Protein AF-A0A6G0UQY9-F1 (afdb_monomer)

Mean predicted aligned error: 19.44 Å

Structure (mmCIF, N/CA/C/O backbone):
data_AF-A0A6G0UQY9-F1
#
_entry.id   AF-A0A6G0UQY9-F1
#
loop_
_atom_site.group_PDB
_atom_site.id
_atom_site.type_symbol
_atom_site.label_atom_id
_atom_site.label_alt_id
_atom_site.label_comp_id
_atom_site.label_asym_id
_atom_site.label_entity_id
_atom_site.label_seq_id
_atom_site.pdbx_PDB_ins_code
_atom_site.Cartn_x
_atom_site.Cartn_y
_atom_site.Cartn_z
_atom_site.occupancy
_atom_site.B_iso_or_equiv
_atom_site.auth_seq_id
_atom_site.auth_comp_id
_atom_site.auth_asym_id
_atom_site.auth_atom_id
_atom_site.pdbx_PDB_model_num
ATOM 1 N N . MET A 1 1 ? 36.089 11.449 7.143 1.00 32.09 1 MET A N 1
ATOM 2 C CA . MET A 1 1 ? 35.313 10.521 7.984 1.00 32.09 1 MET A CA 1
ATOM 3 C C . MET A 1 1 ? 34.066 11.276 8.390 1.00 32.09 1 MET A C 1
ATOM 5 O O . MET A 1 1 ? 34.131 12.057 9.322 1.00 32.09 1 MET A O 1
ATOM 9 N N . VAL A 1 2 ? 33.020 11.193 7.570 1.00 28.91 2 VAL A N 1
ATOM 10 C CA . VAL A 1 2 ? 31.706 11.776 7.880 1.00 28.91 2 VAL A CA 1
ATOM 11 C C . VAL A 1 2 ? 30.909 10.677 8.587 1.00 28.91 2 VAL A C 1
ATOM 13 O O . VAL A 1 2 ? 31.081 9.504 8.262 1.00 28.91 2 VAL A O 1
ATOM 16 N N . ASP A 1 3 ? 30.172 11.062 9.620 1.00 30.72 3 ASP A N 1
ATOM 17 C CA . ASP A 1 3 ? 29.668 10.235 10.716 1.00 30.72 3 ASP A CA 1
ATOM 18 C C . ASP A 1 3 ? 28.843 8.995 10.325 1.00 30.72 3 ASP A C 1
ATOM 20 O O . ASP A 1 3 ? 27.644 9.077 10.071 1.00 30.72 3 ASP A O 1
ATOM 24 N N . ASN A 1 4 ? 29.452 7.811 10.461 1.00 34.50 4 ASN A N 1
ATOM 25 C CA . ASN A 1 4 ? 28.759 6.512 10.468 1.00 34.50 4 ASN A CA 1
ATOM 26 C C . ASN A 1 4 ? 27.763 6.351 11.643 1.00 34.50 4 ASN A C 1
ATOM 28 O O . ASN A 1 4 ? 26.959 5.420 11.639 1.00 34.50 4 ASN A O 1
ATOM 32 N N . ASN A 1 5 ? 27.816 7.219 12.663 1.00 32.75 5 ASN A N 1
ATOM 33 C CA . ASN A 1 5 ? 26.876 7.185 13.790 1.00 32.75 5 ASN A CA 1
ATOM 34 C C . ASN A 1 5 ? 25.524 7.823 13.445 1.00 32.75 5 ASN A C 1
ATOM 36 O O . ASN A 1 5 ? 24.493 7.274 13.822 1.00 32.75 5 ASN A O 1
ATOM 40 N N . MET A 1 6 ? 25.509 8.909 12.665 1.00 32.31 6 MET A N 1
ATOM 41 C CA . MET A 1 6 ? 24.267 9.599 12.300 1.00 32.31 6 MET A CA 1
ATOM 42 C C . MET A 1 6 ? 23.433 8.780 11.300 1.00 32.31 6 MET A C 1
ATOM 44 O O . MET A 1 6 ? 22.207 8.776 11.369 1.00 32.31 6 MET A O 1
ATOM 48 N N . GLU A 1 7 ? 24.080 8.024 10.403 1.00 35.22 7 GLU A N 1
ATOM 49 C CA . GLU A 1 7 ? 23.378 7.086 9.516 1.00 35.22 7 GLU A CA 1
ATOM 50 C C . GLU A 1 7 ? 22.763 5.910 10.290 1.00 35.22 7 GLU A C 1
ATOM 52 O O . GLU A 1 7 ? 21.634 5.520 9.996 1.00 35.22 7 GLU A O 1
ATOM 57 N N . ARG A 1 8 ? 23.445 5.375 11.316 1.00 32.19 8 ARG A N 1
ATOM 58 C CA . ARG A 1 8 ? 22.920 4.275 12.150 1.00 32.19 8 ARG A CA 1
ATOM 59 C C . ARG A 1 8 ? 21.768 4.706 13.055 1.00 32.19 8 ARG A C 1
ATOM 61 O O . ARG A 1 8 ? 20.802 3.958 13.176 1.00 32.19 8 ARG A O 1
ATOM 68 N N . GLU A 1 9 ? 21.841 5.894 13.650 1.00 33.47 9 GLU A N 1
ATOM 69 C CA . GLU A 1 9 ? 20.749 6.441 14.468 1.00 33.47 9 GLU A CA 1
ATOM 70 C C . GLU A 1 9 ? 19.510 6.758 13.618 1.00 33.47 9 GLU A C 1
ATOM 72 O O . GLU A 1 9 ? 18.403 6.369 13.988 1.00 33.47 9 GLU A O 1
ATOM 77 N N . ASN A 1 10 ? 19.688 7.338 12.424 1.00 37.88 10 ASN A N 1
ATOM 78 C CA . ASN A 1 10 ? 18.585 7.551 11.481 1.00 37.88 10 ASN A CA 1
ATOM 79 C C . ASN A 1 10 ? 17.996 6.232 10.950 1.00 37.88 10 ASN A C 1
ATOM 81 O O . ASN A 1 10 ? 16.783 6.131 10.781 1.00 37.88 10 ASN A O 1
ATOM 85 N N . SER A 1 11 ? 18.824 5.204 10.725 1.00 37.78 11 SER A N 1
ATOM 86 C CA . SER A 1 11 ? 18.349 3.868 10.330 1.00 37.78 11 SER A CA 1
ATOM 87 C C . SER A 1 11 ? 17.496 3.223 11.426 1.00 37.78 11 SER A C 1
ATOM 89 O O . SER A 1 11 ? 16.446 2.659 11.130 1.00 37.78 11 SER A O 1
ATOM 91 N N . MET A 1 12 ? 17.904 3.337 12.697 1.00 38.47 12 MET A N 1
ATOM 92 C CA . MET A 1 12 ? 17.117 2.817 13.820 1.00 38.47 12 MET A CA 1
ATOM 93 C C . MET A 1 12 ? 15.806 3.589 14.023 1.00 38.47 12 MET A C 1
ATOM 95 O O . MET A 1 12 ? 14.786 2.956 14.264 1.00 38.47 12 MET A O 1
ATOM 99 N N . ALA A 1 13 ? 15.791 4.916 13.854 1.00 41.97 13 ALA A N 1
ATOM 100 C CA . ALA A 1 13 ? 14.563 5.716 13.946 1.00 41.97 13 ALA A CA 1
ATOM 101 C C . ALA A 1 13 ? 13.550 5.398 12.824 1.00 41.97 13 ALA A C 1
ATOM 103 O O . ALA A 1 13 ? 12.341 5.373 13.056 1.00 41.97 13 ALA A O 1
ATOM 104 N N . ILE A 1 14 ? 14.043 5.107 11.613 1.00 45.19 14 ILE A N 1
ATOM 105 C CA . ILE A 1 14 ? 13.221 4.635 10.490 1.00 45.19 14 ILE A CA 1
ATOM 106 C C . ILE A 1 14 ? 12.612 3.266 10.812 1.00 45.19 14 ILE A C 1
ATOM 108 O O . ILE A 1 14 ? 11.419 3.065 10.590 1.00 45.19 14 ILE A O 1
ATOM 112 N N . LEU A 1 15 ? 13.409 2.345 11.366 1.00 47.03 15 LEU A N 1
ATOM 113 C CA . LEU A 1 15 ? 12.943 1.012 11.753 1.00 47.03 15 LEU A CA 1
ATOM 114 C C . LEU A 1 15 ? 11.899 1.054 12.880 1.00 47.03 15 LEU A C 1
ATOM 116 O O . LEU A 1 15 ? 10.953 0.272 12.858 1.00 47.03 15 LEU A O 1
ATOM 120 N N . ASP A 1 16 ? 12.012 2.014 13.799 1.00 49.75 16 ASP A N 1
ATOM 121 C CA . ASP A 1 16 ? 11.103 2.180 14.941 1.00 49.75 16 ASP A CA 1
ATOM 122 C C . ASP A 1 16 ? 9.712 2.741 14.559 1.00 49.75 16 ASP A C 1
ATOM 124 O O . ASP A 1 16 ? 8.780 2.744 15.370 1.00 49.75 16 ASP A O 1
ATOM 128 N N . SER A 1 17 ? 9.545 3.181 13.304 1.00 47.38 17 SER A N 1
ATOM 129 C CA . SER A 1 17 ? 8.258 3.603 12.726 1.00 47.38 17 SER A CA 1
ATOM 130 C C . SER A 1 17 ? 7.472 2.457 12.070 1.00 47.38 17 SER A C 1
ATOM 132 O O . SER A 1 17 ? 6.292 2.628 11.748 1.00 47.38 17 SER A O 1
ATOM 134 N N . TYR A 1 18 ? 8.086 1.285 11.874 1.00 54.25 18 TYR A N 1
ATOM 135 C CA . TYR A 1 18 ? 7.426 0.106 11.307 1.00 54.25 18 TYR A CA 1
ATOM 136 C C . TYR A 1 18 ? 6.954 -0.845 12.411 1.00 54.25 18 TYR A C 1
ATOM 138 O O . TYR A 1 18 ? 7.578 -0.951 13.466 1.00 54.25 18 TYR A O 1
ATOM 146 N N . LYS A 1 19 ? 5.828 -1.536 12.183 1.00 55.28 19 LYS A N 1
ATOM 147 C CA . LYS A 1 19 ? 5.363 -2.587 13.102 1.00 55.28 19 LYS A CA 1
ATOM 148 C C . LYS A 1 19 ? 6.017 -3.918 12.736 1.00 55.28 19 LYS A C 1
ATOM 150 O O . LYS A 1 19 ? 6.769 -4.436 13.549 1.00 55.28 19 LYS A O 1
ATOM 155 N N . ASN A 1 20 ? 5.776 -4.405 11.514 1.00 60.00 20 ASN A N 1
ATOM 156 C CA . ASN A 1 20 ? 6.416 -5.572 10.898 1.00 60.00 20 ASN A CA 1
ATOM 157 C C . ASN A 1 20 ? 6.444 -5.444 9.358 1.00 60.00 20 ASN A C 1
ATOM 159 O O . ASN A 1 20 ? 5.602 -4.761 8.765 1.00 60.00 20 ASN A O 1
ATOM 163 N N . PHE A 1 21 ? 7.386 -6.142 8.714 1.00 66.44 21 PHE A N 1
ATOM 164 C CA . PHE A 1 21 ? 7.403 -6.375 7.265 1.00 66.44 21 PHE A CA 1
ATOM 165 C C . PHE A 1 21 ? 6.895 -7.786 6.958 1.00 66.44 21 PHE A C 1
ATOM 167 O O . PHE A 1 21 ? 7.341 -8.751 7.576 1.00 66.44 21 PHE A O 1
ATOM 174 N N . TYR A 1 22 ? 5.981 -7.903 5.997 1.00 68.06 22 TYR A N 1
ATOM 175 C CA . TYR A 1 22 ? 5.457 -9.179 5.512 1.00 68.06 22 TYR A CA 1
ATOM 176 C C . TYR A 1 22 ? 5.960 -9.405 4.093 1.00 68.06 22 TYR A C 1
ATOM 178 O O . TYR A 1 22 ? 5.417 -8.856 3.134 1.00 68.06 22 TYR A O 1
ATOM 186 N N . GLU A 1 23 ? 7.021 -10.193 3.976 1.00 71.00 23 GLU A N 1
ATOM 187 C CA . GLU A 1 23 ? 7.645 -10.547 2.704 1.00 71.00 23 GLU A CA 1
ATOM 188 C C . GLU A 1 23 ? 7.061 -11.860 2.172 1.00 71.00 23 GLU A C 1
ATOM 190 O O . GLU A 1 23 ? 6.943 -12.841 2.908 1.00 71.00 23 GLU A O 1
ATOM 195 N N . PHE A 1 24 ? 6.668 -11.887 0.898 1.00 71.56 24 PHE A N 1
ATOM 196 C CA . PHE A 1 24 ? 6.107 -13.081 0.260 1.00 71.56 24 PHE A CA 1
ATOM 197 C C . PHE A 1 24 ? 6.360 -13.098 -1.253 1.00 71.56 24 PHE A C 1
ATOM 199 O O . PHE A 1 24 ? 6.642 -12.069 -1.861 1.00 71.56 24 PHE A O 1
ATOM 206 N N . GLY A 1 25 ? 6.211 -14.260 -1.886 1.00 80.94 25 GLY A N 1
ATOM 207 C CA . GLY A 1 25 ? 6.538 -14.459 -3.301 1.00 80.94 25 GLY A CA 1
ATOM 208 C C . GLY A 1 25 ? 7.828 -15.257 -3.466 1.00 80.94 25 GLY A C 1
ATOM 209 O O . GLY A 1 25 ? 8.067 -16.189 -2.698 1.00 80.94 25 GLY A O 1
ATOM 210 N N . ASP A 1 26 ? 8.627 -14.911 -4.470 1.00 79.81 26 ASP A N 1
ATOM 211 C CA . ASP A 1 26 ? 9.861 -15.631 -4.785 1.00 79.81 26 ASP A CA 1
ATOM 212 C C . ASP A 1 26 ? 10.962 -15.378 -3.743 1.00 79.81 26 ASP A C 1
ATOM 214 O O . ASP A 1 26 ? 11.118 -14.269 -3.228 1.00 79.81 26 ASP A O 1
ATOM 218 N N . ASP A 1 27 ? 11.769 -16.405 -3.458 1.00 74.94 27 ASP A N 1
ATOM 219 C CA . ASP A 1 27 ? 12.929 -16.278 -2.573 1.00 74.94 27 ASP A CA 1
ATOM 220 C C . ASP A 1 27 ? 14.084 -15.575 -3.297 1.00 74.94 27 ASP A C 1
ATOM 222 O O . ASP A 1 27 ? 14.728 -16.134 -4.195 1.00 74.94 27 ASP A O 1
ATOM 226 N N . ILE A 1 28 ? 14.346 -14.335 -2.882 1.00 75.62 28 ILE A N 1
ATOM 227 C CA . ILE A 1 28 ? 15.369 -13.473 -3.472 1.00 75.62 28 ILE A CA 1
ATOM 228 C C . ILE A 1 28 ? 16.763 -13.648 -2.856 1.00 75.62 28 ILE A C 1
ATOM 230 O O . ILE A 1 28 ? 17.742 -13.158 -3.425 1.00 75.62 28 ILE A O 1
ATOM 234 N N . THR A 1 29 ? 16.887 -14.346 -1.721 1.00 66.88 29 THR A N 1
ATOM 235 C CA . THR A 1 29 ? 18.144 -14.423 -0.950 1.00 66.88 29 THR A CA 1
ATOM 236 C C . THR A 1 29 ? 19.280 -15.058 -1.753 1.00 66.88 29 THR A C 1
ATOM 238 O O . THR A 1 29 ? 20.414 -14.585 -1.719 1.00 66.88 29 THR A O 1
ATOM 241 N N . GLN A 1 30 ? 18.957 -16.050 -2.582 1.00 64.75 30 GLN A N 1
ATOM 242 C CA . GLN A 1 30 ? 19.897 -16.770 -3.445 1.00 64.75 30 GLN A CA 1
ATOM 243 C C . GLN A 1 30 ? 20.478 -15.947 -4.611 1.00 64.75 30 GLN A C 1
ATOM 245 O O . GLN A 1 30 ? 21.496 -16.335 -5.182 1.00 64.75 30 GLN A O 1
ATOM 250 N N . TYR A 1 31 ? 19.861 -14.820 -4.985 1.00 64.88 31 TYR A N 1
ATOM 251 C CA . TYR A 1 31 ? 20.287 -14.016 -6.143 1.00 64.88 31 TYR A CA 1
ATOM 252 C C . TYR A 1 31 ? 21.141 -12.801 -5.756 1.00 64.88 31 TYR A C 1
ATOM 254 O O . TYR A 1 31 ? 21.688 -12.126 -6.629 1.00 64.88 31 TYR A O 1
ATOM 262 N N . CYS A 1 32 ? 21.271 -12.529 -4.455 1.00 56.50 32 CYS A N 1
ATOM 263 C CA . CYS A 1 32 ? 21.868 -11.302 -3.934 1.00 56.50 32 CYS A CA 1
ATOM 264 C C . CYS A 1 32 ? 23.402 -11.266 -3.996 1.00 56.50 32 CYS A C 1
ATOM 266 O O . CYS A 1 32 ? 23.985 -10.180 -4.060 1.00 56.50 32 CYS A O 1
ATOM 268 N N . ASP A 1 33 ? 24.053 -12.430 -4.049 1.00 57.09 33 ASP A N 1
ATOM 269 C CA . ASP A 1 33 ? 25.508 -12.522 -3.895 1.00 57.09 33 ASP A CA 1
ATOM 270 C C . ASP A 1 33 ? 26.296 -12.533 -5.216 1.00 57.09 33 ASP A C 1
ATOM 272 O O . ASP A 1 33 ? 27.464 -12.136 -5.227 1.00 57.09 33 ASP A O 1
ATOM 276 N N . SER A 1 34 ? 25.699 -12.943 -6.344 1.00 66.69 34 SER A N 1
ATOM 277 C CA . SER A 1 34 ? 26.450 -13.147 -7.601 1.00 66.69 34 SER A CA 1
ATOM 278 C C . SER A 1 34 ? 25.883 -12.445 -8.835 1.00 66.69 34 SER A C 1
ATOM 280 O O . SER A 1 34 ? 26.655 -11.978 -9.684 1.00 66.69 34 SER A O 1
ATOM 282 N N . ASP A 1 35 ? 24.560 -12.350 -8.952 1.00 81.94 35 ASP A N 1
ATOM 283 C CA . ASP A 1 35 ? 23.897 -11.970 -10.198 1.00 81.94 35 ASP A CA 1
ATOM 284 C C . ASP A 1 35 ? 23.530 -10.476 -10.236 1.00 81.94 35 ASP A C 1
ATOM 286 O O . ASP A 1 35 ? 23.464 -9.790 -9.216 1.00 81.94 35 ASP A O 1
ATOM 290 N N . ARG A 1 36 ? 23.363 -9.930 -11.449 1.00 85.94 36 ARG A N 1
ATOM 291 C CA . ARG A 1 36 ? 22.928 -8.540 -11.645 1.00 85.94 36 ARG A CA 1
ATOM 292 C C . ARG A 1 36 ? 21.428 -8.477 -11.873 1.00 85.94 36 ARG A C 1
ATOM 294 O O . ARG A 1 36 ? 20.905 -9.230 -12.698 1.00 85.94 36 ARG A O 1
ATOM 301 N N . VAL A 1 37 ? 20.770 -7.540 -11.198 1.00 87.19 37 VAL A N 1
ATOM 302 C CA . VAL A 1 37 ? 19.309 -7.469 -11.119 1.00 87.19 37 VAL A CA 1
ATOM 303 C C . VAL A 1 37 ? 18.814 -6.056 -11.437 1.00 87.19 37 VAL A C 1
ATOM 305 O O . VAL A 1 37 ? 19.318 -5.064 -10.904 1.00 87.19 37 VAL A O 1
ATOM 308 N N . LEU A 1 38 ? 17.811 -5.960 -12.308 1.00 91.25 38 LEU A N 1
ATOM 309 C CA . LEU A 1 38 ? 16.984 -4.761 -12.453 1.00 91.25 38 LEU A CA 1
ATOM 310 C C . LEU A 1 38 ? 15.791 -4.884 -11.508 1.00 91.25 38 LEU A C 1
ATOM 312 O O . LEU A 1 38 ? 15.007 -5.812 -11.649 1.00 91.25 38 LEU A O 1
ATOM 316 N N . VAL A 1 39 ? 15.625 -3.946 -10.583 1.00 90.88 39 VAL A N 1
ATOM 317 C CA . VAL A 1 39 ? 14.495 -3.913 -9.653 1.00 90.88 39 VAL A CA 1
ATOM 318 C C . VAL A 1 39 ? 13.449 -2.915 -10.141 1.00 90.88 39 VAL A C 1
ATOM 320 O O . VAL A 1 39 ? 13.739 -1.725 -10.288 1.00 90.88 39 VAL A O 1
ATOM 323 N N . MET A 1 40 ? 12.232 -3.392 -10.385 1.00 93.12 40 MET A N 1
ATOM 324 C CA . MET A 1 40 ? 11.066 -2.592 -10.757 1.00 93.12 40 MET A CA 1
ATOM 325 C C . MET A 1 40 ? 10.093 -2.504 -9.586 1.00 93.12 40 MET A C 1
ATOM 327 O O . MET A 1 40 ? 9.713 -3.523 -9.024 1.00 93.12 40 MET A O 1
ATOM 331 N N . ILE A 1 41 ? 9.674 -1.289 -9.229 1.00 91.25 41 ILE A N 1
ATOM 332 C CA . ILE A 1 41 ? 8.865 -1.055 -8.024 1.00 91.25 41 ILE A CA 1
ATOM 333 C C . ILE A 1 41 ? 7.677 -0.150 -8.351 1.00 91.25 41 ILE A C 1
ATOM 335 O O . ILE A 1 41 ? 7.819 0.841 -9.079 1.00 91.25 41 ILE A O 1
ATOM 339 N N . ASN A 1 42 ? 6.498 -0.470 -7.812 1.00 91.81 42 ASN A N 1
ATOM 340 C CA . ASN A 1 42 ? 5.382 0.479 -7.795 1.00 91.81 42 ASN A CA 1
ATOM 341 C C . ASN A 1 42 ? 5.717 1.685 -6.906 1.00 91.81 42 ASN A C 1
ATOM 343 O O . ASN A 1 42 ? 6.512 1.580 -5.976 1.00 91.81 42 ASN A O 1
ATOM 347 N N . HIS A 1 43 ? 5.137 2.845 -7.211 1.00 85.62 43 HIS A N 1
ATOM 348 C CA . HIS A 1 43 ? 5.472 4.084 -6.511 1.00 85.62 43 HIS A CA 1
ATOM 349 C C . HIS A 1 43 ? 4.249 4.732 -5.861 1.00 85.62 43 HIS A C 1
ATOM 351 O O . HIS A 1 43 ? 3.633 5.649 -6.413 1.00 85.62 43 HIS A O 1
ATOM 357 N N . GLN A 1 44 ? 3.906 4.270 -4.663 1.00 78.00 44 GLN A N 1
ATOM 358 C CA . GLN A 1 44 ? 2.766 4.764 -3.900 1.00 78.00 44 GLN A CA 1
ATOM 359 C C . GLN A 1 44 ? 3.104 6.031 -3.105 1.00 78.00 44 GLN A C 1
ATOM 361 O O . GLN A 1 44 ? 2.253 6.920 -3.003 1.00 78.00 44 GLN A O 1
ATOM 366 N N . SER A 1 45 ? 4.332 6.179 -2.590 1.00 81.25 45 SER A N 1
ATOM 367 C CA . SER A 1 45 ? 4.713 7.341 -1.779 1.00 81.25 45 SER A CA 1
ATOM 368 C C . SER A 1 45 ? 6.218 7.628 -1.689 1.00 81.25 45 SER A C 1
ATOM 370 O O . SER A 1 45 ? 7.084 6.897 -2.148 1.00 81.25 45 SER A O 1
ATOM 372 N N . THR A 1 46 ? 6.537 8.758 -1.059 1.00 77.38 46 THR A N 1
ATOM 373 C CA . THR A 1 46 ? 7.894 9.177 -0.690 1.00 77.38 46 THR A CA 1
ATOM 374 C C . THR A 1 46 ? 8.586 8.225 0.287 1.00 77.38 46 THR A C 1
ATOM 376 O O . THR A 1 46 ? 9.814 8.237 0.335 1.00 77.38 46 THR A O 1
ATOM 379 N N . ALA A 1 47 ? 7.842 7.405 1.040 1.00 76.88 47 ALA A N 1
ATOM 380 C CA . ALA A 1 47 ? 8.430 6.410 1.934 1.00 76.88 47 ALA A CA 1
ATOM 381 C C . ALA A 1 47 ? 8.872 5.122 1.222 1.00 76.88 47 ALA A C 1
ATOM 383 O O . ALA A 1 47 ? 9.664 4.390 1.797 1.00 76.88 47 ALA A O 1
ATOM 384 N N . ASP A 1 48 ? 8.456 4.859 -0.023 1.00 80.94 48 ASP A N 1
ATOM 385 C CA . ASP A 1 48 ? 8.771 3.595 -0.711 1.00 80.94 48 ASP A CA 1
ATOM 386 C C . ASP A 1 48 ? 10.282 3.343 -0.806 1.00 80.94 48 ASP A C 1
ATOM 388 O O . ASP A 1 48 ? 10.744 2.216 -0.688 1.00 80.94 48 ASP A O 1
ATOM 392 N N . VAL A 1 49 ? 11.070 4.406 -0.988 1.00 79.00 49 VAL A N 1
ATOM 393 C CA . VAL A 1 49 ? 12.533 4.333 -1.102 1.00 79.00 49 VAL A CA 1
ATOM 394 C C . VAL A 1 49 ? 13.181 3.940 0.228 1.00 79.00 49 VAL A C 1
ATOM 396 O O . VAL A 1 49 ? 13.902 2.945 0.244 1.00 79.00 49 VAL A O 1
ATOM 399 N N . PRO A 1 50 ? 12.954 4.651 1.352 1.00 72.19 50 PRO A N 1
ATOM 400 C CA . PRO A 1 50 ? 13.477 4.207 2.642 1.00 72.19 50 PRO A CA 1
ATOM 401 C C . PRO A 1 50 ? 12.867 2.878 3.113 1.00 72.19 50 PRO A C 1
ATOM 403 O O . PRO A 1 50 ? 13.569 2.103 3.752 1.00 72.19 50 PRO A O 1
ATOM 406 N N . THR A 1 51 ? 11.609 2.575 2.775 1.00 74.44 51 THR A N 1
ATOM 407 C CA . THR A 1 51 ? 10.984 1.265 3.024 1.00 74.44 51 THR A CA 1
ATOM 408 C C . THR A 1 51 ? 11.742 0.155 2.297 1.00 74.44 51 THR A C 1
ATOM 410 O O . THR A 1 51 ? 12.163 -0.807 2.928 1.00 74.44 51 THR A O 1
ATOM 413 N N . LEU A 1 52 ? 12.002 0.317 1.000 1.00 75.69 52 LEU A N 1
ATOM 414 C CA . LEU A 1 52 ? 12.783 -0.633 0.214 1.00 75.69 52 LEU A CA 1
ATOM 415 C C . LEU A 1 52 ? 14.198 -0.810 0.773 1.00 75.69 52 LEU A C 1
ATOM 417 O O . LEU A 1 52 ? 14.670 -1.935 0.896 1.00 75.69 52 LEU A O 1
ATOM 421 N N . LEU A 1 53 ? 14.876 0.293 1.103 1.00 73.38 53 LEU A N 1
ATOM 422 C CA . LEU A 1 53 ? 16.232 0.243 1.648 1.00 73.38 53 LEU A CA 1
ATOM 423 C C . LEU A 1 53 ? 16.286 -0.500 2.984 1.00 73.38 53 LEU A C 1
ATOM 425 O O . LEU A 1 53 ? 17.259 -1.208 3.208 1.00 73.38 53 LEU A O 1
ATOM 429 N N . ALA A 1 54 ? 15.263 -0.364 3.833 1.00 68.12 54 ALA A N 1
ATOM 430 C CA . ALA A 1 54 ? 15.170 -1.078 5.104 1.00 68.12 54 ALA A CA 1
ATOM 431 C C . ALA A 1 54 ? 14.949 -2.586 4.903 1.00 68.12 54 ALA A C 1
ATOM 433 O O . ALA A 1 54 ? 15.636 -3.393 5.523 1.00 68.12 54 ALA A O 1
ATOM 434 N N . VAL A 1 55 ? 14.036 -2.969 4.006 1.00 67.31 55 VAL A N 1
ATOM 435 C CA . VAL A 1 55 ? 13.719 -4.383 3.739 1.00 67.31 55 VAL A CA 1
ATOM 436 C C . VAL A 1 55 ? 14.895 -5.094 3.070 1.00 67.31 55 VAL A C 1
ATOM 438 O O . VAL A 1 55 ? 15.292 -6.187 3.460 1.00 67.31 55 VAL A O 1
ATOM 441 N N . LEU A 1 56 ? 15.523 -4.433 2.102 1.00 66.44 56 LEU A N 1
ATOM 442 C CA . LEU A 1 56 ? 16.635 -4.999 1.352 1.00 66.44 56 LEU A CA 1
ATOM 443 C C . LEU A 1 56 ? 18.005 -4.765 2.021 1.00 66.44 56 LEU A C 1
ATOM 445 O O . LEU A 1 56 ? 19.038 -5.086 1.435 1.00 66.44 56 LEU A O 1
ATOM 449 N N . GLN A 1 57 ? 18.061 -4.212 3.240 1.00 62.38 57 GLN A N 1
ATOM 450 C CA . GLN A 1 57 ? 19.322 -3.878 3.919 1.00 62.38 57 GLN A CA 1
ATOM 451 C C . GLN A 1 57 ? 20.186 -5.117 4.203 1.00 62.38 57 GLN A C 1
ATOM 453 O O . GLN A 1 57 ? 21.413 -5.044 4.135 1.00 62.38 57 GLN A O 1
ATOM 458 N N . ASN A 1 58 ? 19.546 -6.259 4.476 1.00 50.94 58 ASN A N 1
ATOM 459 C CA . ASN A 1 58 ? 20.227 -7.530 4.730 1.00 50.94 58 ASN A CA 1
ATOM 460 C C . ASN A 1 58 ? 20.652 -8.256 3.443 1.00 50.94 58 ASN A C 1
ATOM 462 O O . ASN A 1 58 ? 21.548 -9.094 3.486 1.00 50.94 58 ASN A O 1
ATOM 466 N N . THR A 1 59 ? 20.044 -7.925 2.303 1.00 52.09 59 THR A N 1
ATOM 467 C CA . THR A 1 59 ? 20.296 -8.546 0.993 1.00 52.09 59 THR A CA 1
ATOM 468 C C . THR A 1 59 ? 21.213 -7.700 0.099 1.00 52.09 59 THR A C 1
ATOM 470 O O . THR A 1 59 ? 21.987 -8.241 -0.684 1.00 52.09 59 THR A O 1
ATOM 473 N N . MET A 1 60 ? 21.229 -6.370 0.239 1.00 52.78 60 MET A N 1
ATOM 474 C CA . MET A 1 60 ? 22.010 -5.444 -0.604 1.00 52.78 60 MET A CA 1
ATOM 475 C C . MET A 1 60 ? 23.397 -5.111 -0.029 1.00 52.78 60 MET A C 1
ATOM 477 O O . MET A 1 60 ? 23.825 -3.954 -0.017 1.00 52.78 60 MET A O 1
ATOM 481 N N . VAL A 1 61 ? 24.140 -6.130 0.410 1.00 46.09 61 VAL A N 1
ATOM 482 C CA . VAL A 1 61 ? 25.476 -5.976 1.025 1.00 46.09 61 VAL A CA 1
ATOM 483 C C . VAL A 1 61 ? 26.515 -5.409 0.034 1.00 46.09 61 VAL A C 1
ATOM 485 O O . VAL A 1 61 ? 27.472 -4.750 0.440 1.00 46.09 61 VAL A O 1
ATOM 488 N N . ASN A 1 62 ? 26.287 -5.552 -1.278 1.00 47.94 62 ASN A N 1
ATOM 489 C CA . ASN A 1 62 ? 27.198 -5.115 -2.342 1.00 47.94 62 ASN A CA 1
ATOM 490 C C . ASN A 1 62 ? 26.623 -3.965 -3.197 1.00 47.94 62 ASN A C 1
ATOM 492 O O . ASN A 1 62 ? 26.398 -4.110 -4.394 1.00 47.94 62 ASN A O 1
ATOM 496 N N . GLY A 1 63 ? 26.402 -2.804 -2.571 1.00 50.06 63 GLY A N 1
ATOM 497 C CA . GLY A 1 63 ? 26.306 -1.476 -3.201 1.00 50.06 63 GLY A CA 1
ATOM 498 C C . GLY A 1 63 ? 25.351 -1.294 -4.398 1.00 50.06 63 GLY A C 1
ATOM 499 O O . GLY A 1 63 ? 25.715 -1.570 -5.540 1.00 50.06 63 GLY A O 1
ATOM 500 N N . CYS A 1 64 ? 24.215 -0.629 -4.177 1.00 49.81 64 CYS A N 1
ATOM 501 C CA . CYS A 1 64 ? 23.208 -0.333 -5.209 1.00 49.81 64 CYS A CA 1
ATOM 502 C C . CYS A 1 64 ? 23.417 0.986 -5.970 1.00 49.81 64 CYS A C 1
ATOM 504 O O . CYS A 1 64 ? 24.038 1.918 -5.457 1.00 49.81 64 CYS A O 1
ATOM 506 N N . ASP A 1 65 ? 22.859 1.063 -7.183 1.00 49.53 65 ASP A N 1
ATOM 507 C CA . ASP A 1 65 ? 22.668 2.310 -7.933 1.00 49.53 65 ASP A CA 1
ATOM 508 C C . ASP A 1 65 ? 21.160 2.630 -7.984 1.00 49.53 65 ASP A C 1
ATOM 510 O O . ASP A 1 65 ? 20.368 1.892 -8.580 1.00 49.53 65 ASP A O 1
ATOM 514 N N . VAL A 1 66 ? 20.742 3.695 -7.292 1.00 49.47 66 VAL A N 1
ATOM 515 C CA . VAL A 1 66 ? 19.337 4.133 -7.221 1.00 49.47 66 VAL A CA 1
ATOM 516 C C . VAL A 1 66 ? 19.154 5.292 -8.188 1.00 49.47 66 VAL A C 1
ATOM 518 O O . VAL A 1 66 ? 19.661 6.383 -7.928 1.00 49.47 66 VAL A O 1
ATOM 521 N N . GLN A 1 67 ? 18.403 5.087 -9.273 1.00 50.41 67 GLN A N 1
ATOM 522 C CA . GLN A 1 67 ? 18.207 6.132 -10.276 1.00 50.41 67 GLN A CA 1
ATOM 523 C C . GLN A 1 67 ? 16.748 6.582 -10.349 1.00 50.41 67 GLN A C 1
ATOM 525 O O . GLN A 1 67 ? 15.864 5.879 -10.838 1.00 50.41 67 GLN A O 1
ATOM 530 N N . MET A 1 68 ? 16.502 7.817 -9.912 1.00 40.69 68 MET A N 1
ATOM 531 C CA . MET A 1 68 ? 15.215 8.483 -10.093 1.00 40.69 68 MET A CA 1
ATOM 532 C C . MET A 1 68 ? 15.223 9.309 -11.378 1.00 40.69 68 MET A C 1
ATOM 534 O O . MET A 1 68 ? 15.962 10.285 -11.497 1.00 40.69 68 MET A O 1
ATOM 538 N N . VAL A 1 69 ? 14.371 8.952 -12.338 1.00 46.50 69 VAL A N 1
ATOM 539 C CA . VAL A 1 69 ? 14.139 9.781 -13.530 1.00 46.50 69 VAL A CA 1
ATOM 540 C C . VAL A 1 69 ? 13.185 10.917 -13.144 1.00 46.50 69 VAL A C 1
ATOM 542 O O . VAL A 1 69 ? 11.981 10.706 -12.982 1.00 46.50 69 VAL A O 1
ATOM 545 N N . THR A 1 70 ? 13.728 12.118 -12.934 1.00 34.78 70 THR A N 1
ATOM 546 C CA . THR A 1 70 ? 12.970 13.323 -12.562 1.00 34.78 70 THR A CA 1
ATOM 547 C C . THR A 1 70 ? 12.124 13.831 -13.735 1.00 34.78 70 THR A C 1
ATOM 549 O O . THR A 1 70 ? 12.540 13.772 -14.881 1.00 34.78 70 THR A O 1
ATOM 552 N N . GLN A 1 71 ? 10.895 14.300 -13.481 1.00 37.25 71 GLN A N 1
ATOM 553 C CA . GLN A 1 71 ? 9.970 14.702 -14.551 1.00 37.25 71 GLN A CA 1
ATOM 554 C C . GLN A 1 71 ? 10.257 16.107 -15.117 1.00 37.25 71 GLN A C 1
ATOM 556 O O . GLN A 1 71 ? 10.114 17.095 -14.400 1.00 37.25 71 GLN A O 1
ATOM 561 N N . GLY A 1 72 ? 10.462 16.201 -16.439 1.00 37.75 72 GLY A N 1
ATOM 562 C CA . G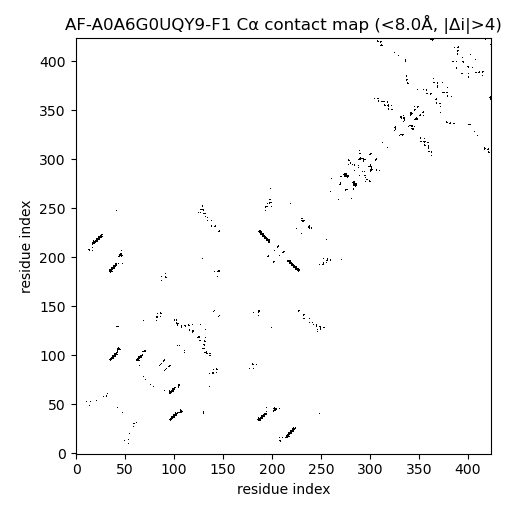LY A 1 72 ? 10.309 17.429 -17.235 1.00 37.75 72 GLY A CA 1
ATOM 563 C C . GLY A 1 72 ? 9.850 17.146 -18.678 1.00 37.75 72 GLY A C 1
ATOM 564 O O . GLY A 1 72 ? 10.507 16.427 -19.425 1.00 37.75 72 GLY A O 1
ATOM 565 N N . LYS A 1 73 ? 8.709 17.709 -19.123 1.00 44.53 73 LYS A N 1
ATOM 566 C CA . LYS A 1 73 ? 8.153 17.475 -20.484 1.00 44.53 73 LYS A CA 1
ATOM 567 C C . LYS A 1 73 ? 9.084 17.919 -21.629 1.00 44.53 73 LYS A C 1
ATOM 569 O O . LYS A 1 73 ? 8.929 17.411 -22.734 1.00 44.53 73 LYS A O 1
ATOM 574 N N . ALA A 1 74 ? 10.028 18.826 -21.375 1.00 45.69 74 ALA A N 1
ATOM 575 C CA . ALA A 1 74 ? 10.957 19.356 -22.377 1.00 45.69 74 ALA A CA 1
ATOM 576 C C . ALA A 1 74 ? 12.303 18.599 -22.461 1.00 45.69 74 ALA A C 1
ATOM 578 O O . ALA A 1 74 ? 13.045 18.795 -23.416 1.00 45.69 74 ALA A O 1
ATOM 579 N N . THR A 1 75 ? 12.621 17.725 -21.496 1.00 53.12 75 THR A N 1
ATOM 580 C CA . THR A 1 75 ? 13.949 17.089 -21.340 1.00 53.12 75 THR A CA 1
ATOM 581 C C . THR A 1 75 ? 13.933 15.565 -21.424 1.00 53.12 75 THR A C 1
ATOM 583 O O . THR A 1 75 ? 14.973 14.934 -21.274 1.00 53.12 75 THR A O 1
ATOM 586 N N . ARG A 1 76 ? 12.785 14.951 -21.724 1.00 58.78 76 ARG A N 1
ATOM 587 C CA . ARG A 1 76 ? 12.590 13.495 -21.627 1.00 58.78 76 ARG A CA 1
ATOM 588 C C . ARG A 1 76 ? 13.554 12.650 -22.473 1.00 58.78 76 ARG A C 1
ATOM 590 O O . ARG A 1 76 ? 13.974 11.592 -22.021 1.00 58.78 76 ARG A O 1
ATOM 597 N N . HIS A 1 77 ? 13.912 13.097 -23.679 1.00 64.69 77 HIS A N 1
ATOM 598 C CA . HIS A 1 77 ? 14.920 12.406 -24.500 1.00 64.69 77 HIS A CA 1
ATOM 599 C C . HIS A 1 77 ? 16.325 12.550 -23.901 1.00 64.69 77 HIS A C 1
ATOM 601 O O . HIS A 1 77 ? 17.035 11.558 -23.768 1.00 64.69 77 HIS A O 1
ATOM 607 N N . LEU A 1 78 ? 16.671 13.749 -23.418 1.00 72.06 78 LEU A N 1
ATOM 608 C CA . LEU A 1 78 ? 17.949 13.997 -22.748 1.00 72.06 78 LEU A CA 1
ATOM 609 C C . LEU A 1 78 ? 18.085 13.212 -21.434 1.00 72.06 78 LEU A C 1
ATOM 611 O O . LEU A 1 78 ? 19.190 12.840 -21.061 1.00 72.06 78 LEU A O 1
ATOM 615 N N . GLU A 1 79 ? 16.990 12.962 -20.717 1.00 75.19 79 GLU A N 1
ATOM 616 C CA . GLU A 1 79 ? 16.991 12.149 -19.493 1.00 75.19 79 GLU A CA 1
ATOM 617 C C . GLU A 1 79 ? 17.310 10.679 -19.780 1.00 75.19 79 GLU A C 1
ATOM 619 O O . GLU A 1 79 ? 18.063 10.063 -19.028 1.00 75.19 79 GLU A O 1
ATOM 624 N N . ILE A 1 80 ? 16.793 10.130 -20.884 1.00 79.69 80 ILE A N 1
ATOM 625 C CA . ILE A 1 80 ? 17.124 8.769 -21.324 1.00 79.69 80 ILE A CA 1
ATOM 626 C C . ILE A 1 80 ? 18.588 8.696 -21.767 1.00 79.69 80 ILE A C 1
ATOM 628 O O . ILE A 1 80 ? 19.290 7.762 -21.387 1.00 79.69 80 ILE A O 1
ATOM 632 N N . ASP A 1 81 ? 19.079 9.693 -22.504 1.00 78.81 81 ASP A N 1
ATOM 633 C CA . ASP A 1 81 ? 20.484 9.731 -22.920 1.00 78.81 81 ASP A CA 1
ATOM 634 C C . ASP A 1 81 ? 21.430 9.842 -21.713 1.00 78.81 81 ASP A C 1
ATOM 636 O O . ASP A 1 81 ? 22.413 9.103 -21.623 1.00 78.81 81 ASP A O 1
ATOM 640 N N . ARG A 1 82 ? 21.088 10.682 -20.724 1.00 82.19 82 ARG A N 1
ATOM 641 C CA . ARG A 1 82 ? 21.813 10.779 -19.444 1.00 82.19 82 ARG A CA 1
ATOM 642 C C . ARG A 1 82 ? 21.787 9.472 -18.661 1.00 82.19 82 ARG A C 1
ATOM 644 O O . ARG A 1 82 ? 22.795 9.108 -18.066 1.00 8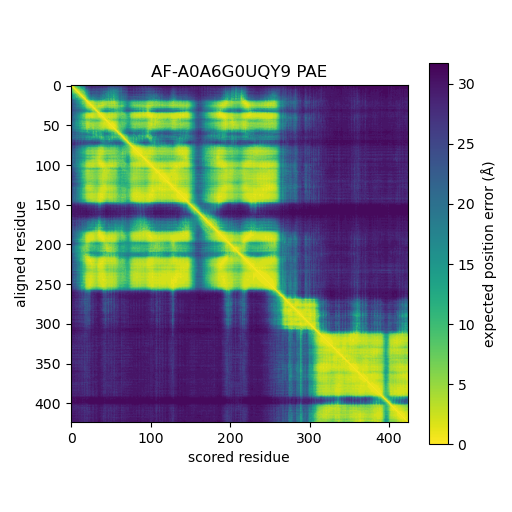2.19 82 ARG A O 1
ATOM 651 N N . LEU A 1 83 ? 20.659 8.759 -18.657 1.00 82.88 83 LEU A N 1
ATOM 652 C CA . LEU A 1 83 ? 20.553 7.440 -18.033 1.00 82.88 83 LEU A CA 1
ATOM 653 C C . LEU A 1 83 ? 21.510 6.447 -18.702 1.00 82.88 83 LEU A C 1
ATOM 655 O O . LEU A 1 83 ? 22.275 5.781 -18.009 1.00 82.88 83 LEU A O 1
ATOM 659 N N . LYS A 1 84 ? 21.519 6.382 -20.039 1.00 83.38 84 LYS A N 1
ATOM 660 C CA . LYS A 1 84 ? 22.439 5.513 -20.788 1.00 83.38 84 LYS A CA 1
ATOM 661 C C . LYS A 1 84 ? 23.900 5.856 -20.492 1.00 83.38 84 LYS A C 1
ATOM 663 O O . LYS A 1 84 ? 24.714 4.957 -20.299 1.00 83.38 84 LYS A O 1
ATOM 668 N N . GLU A 1 85 ? 24.240 7.140 -20.427 1.00 81.06 85 GLU A N 1
ATOM 669 C CA . GLU A 1 85 ? 25.586 7.593 -20.068 1.00 81.06 85 GLU A CA 1
ATOM 670 C C . GLU A 1 85 ? 25.971 7.209 -18.629 1.00 81.06 85 GLU A C 1
ATOM 672 O O . GLU A 1 85 ? 27.062 6.681 -18.404 1.00 81.06 85 GLU A O 1
ATOM 677 N N . HIS A 1 86 ? 25.068 7.400 -17.665 1.00 80.94 86 HIS A N 1
ATOM 678 C CA . HIS A 1 86 ? 25.281 7.015 -16.267 1.00 80.94 86 HIS A CA 1
ATOM 679 C C . HIS A 1 86 ? 25.512 5.508 -16.121 1.00 80.94 86 HIS A C 1
ATOM 681 O O . HIS A 1 86 ? 26.462 5.097 -15.462 1.00 80.94 86 HIS A O 1
ATOM 687 N N . LEU A 1 87 ? 24.728 4.673 -16.808 1.00 83.12 87 LEU A N 1
ATOM 688 C CA . LEU A 1 87 ? 24.935 3.220 -16.817 1.00 83.12 87 LEU A CA 1
ATOM 689 C C . LEU A 1 87 ? 26.318 2.841 -17.377 1.00 83.12 87 LEU A C 1
ATOM 691 O O . LEU A 1 87 ? 26.993 1.965 -16.835 1.00 83.12 87 LEU A O 1
ATOM 695 N N . ARG A 1 88 ? 26.795 3.533 -18.422 1.00 79.81 88 ARG A N 1
ATOM 696 C CA . ARG A 1 88 ? 28.150 3.307 -18.955 1.00 79.81 88 ARG A CA 1
ATOM 697 C C . ARG A 1 88 ? 29.244 3.679 -17.957 1.00 79.81 88 ARG A C 1
ATOM 699 O O . ARG A 1 88 ? 30.204 2.929 -17.827 1.00 79.81 88 ARG A O 1
ATOM 706 N N . ASN A 1 89 ? 29.101 4.816 -17.282 1.00 75.94 89 ASN A N 1
ATOM 707 C CA . ASN A 1 89 ? 30.165 5.403 -16.464 1.00 75.94 89 ASN A CA 1
ATOM 708 C C . ASN A 1 89 ? 30.144 4.937 -15.002 1.00 75.94 89 ASN A C 1
ATOM 710 O O . ASN A 1 89 ? 31.153 5.005 -14.319 1.00 75.94 89 ASN A O 1
ATOM 714 N N . VAL A 1 90 ? 28.997 4.507 -14.479 1.00 75.94 90 VAL A N 1
ATOM 715 C CA . VAL A 1 90 ? 28.834 4.204 -13.050 1.00 75.94 90 VAL A CA 1
ATOM 716 C C . VAL A 1 90 ? 28.539 2.732 -12.847 1.00 75.94 90 VAL A C 1
ATOM 718 O O . VAL A 1 90 ? 29.267 2.071 -12.106 1.00 75.94 90 VAL A O 1
ATOM 721 N N . PHE A 1 91 ? 27.524 2.198 -13.527 1.00 77.75 91 PHE A N 1
ATOM 722 C CA . PHE A 1 91 ? 27.111 0.810 -13.334 1.00 77.75 91 PHE A CA 1
ATOM 723 C C . PHE A 1 91 ? 28.206 -0.175 -13.762 1.00 77.75 91 PHE A C 1
ATOM 725 O O . PHE A 1 91 ? 28.601 -1.055 -12.991 1.00 77.75 91 PHE A O 1
ATOM 732 N N . TRP A 1 92 ? 28.750 0.014 -14.968 1.00 78.00 92 TRP A N 1
ATOM 733 C CA . TRP A 1 92 ? 29.834 -0.823 -15.474 1.00 78.00 92 TRP A CA 1
ATOM 734 C C . TRP A 1 92 ? 31.169 -0.555 -14.791 1.00 78.00 92 TRP A C 1
ATOM 736 O O . TRP A 1 92 ? 31.836 -1.510 -14.414 1.00 78.00 92 TRP A O 1
ATOM 746 N N . GLU A 1 93 ? 31.571 0.702 -14.595 1.00 71.88 93 GLU A N 1
ATOM 747 C CA . GLU A 1 93 ? 32.890 0.998 -14.014 1.00 71.88 93 GLU A CA 1
ATOM 748 C C . GLU A 1 93 ? 32.975 0.551 -12.545 1.00 71.88 93 GLU A C 1
ATOM 750 O O . GLU A 1 93 ? 33.948 -0.099 -12.151 1.00 71.88 93 GLU A O 1
ATOM 755 N N . ARG A 1 94 ? 31.928 0.809 -11.746 1.00 71.25 94 ARG A N 1
ATOM 756 C CA . ARG A 1 94 ? 31.908 0.529 -10.296 1.00 71.25 94 ARG A CA 1
ATOM 757 C C . ARG A 1 94 ? 31.393 -0.858 -9.912 1.00 71.25 94 ARG A C 1
ATOM 759 O O . ARG A 1 94 ? 31.174 -1.109 -8.735 1.00 71.25 94 ARG A O 1
ATOM 766 N N . ASP A 1 95 ? 31.195 -1.742 -10.884 1.00 75.31 95 ASP A N 1
ATOM 767 C CA . ASP A 1 95 ? 30.670 -3.100 -10.675 1.00 75.31 95 ASP A CA 1
ATOM 768 C C . ASP A 1 95 ? 29.335 -3.187 -9.940 1.00 75.31 95 ASP A C 1
ATOM 770 O O . ASP A 1 95 ? 29.098 -4.111 -9.163 1.00 75.31 95 ASP A O 1
ATOM 774 N N . ARG A 1 96 ? 28.446 -2.223 -10.184 1.00 78.81 96 ARG A N 1
ATOM 775 C CA . ARG A 1 96 ? 27.143 -2.215 -9.523 1.00 78.81 96 ARG A CA 1
ATOM 776 C C . ARG A 1 96 ? 26.345 -3.441 -9.944 1.00 78.81 96 ARG A C 1
ATOM 778 O O . ARG A 1 96 ? 26.325 -3.824 -11.115 1.00 78.81 96 ARG A O 1
ATOM 785 N N . ARG A 1 97 ? 25.699 -4.057 -8.958 1.00 78.94 97 ARG A N 1
ATOM 786 C CA . ARG A 1 97 ? 24.934 -5.291 -9.143 1.00 78.94 97 ARG A CA 1
ATOM 787 C C . ARG A 1 97 ? 23.445 -5.021 -9.359 1.00 78.94 97 ARG A C 1
ATOM 789 O O . ARG A 1 97 ? 22.805 -5.753 -10.102 1.00 78.94 97 ARG A O 1
ATOM 796 N N . TRP A 1 98 ? 22.932 -3.927 -8.802 1.00 82.94 98 TRP A N 1
ATOM 797 C CA . TRP A 1 98 ? 21.503 -3.623 -8.773 1.00 82.94 98 TRP A CA 1
ATOM 798 C C . TRP A 1 98 ? 21.217 -2.266 -9.411 1.00 82.94 98 TRP A C 1
ATOM 800 O O . TRP A 1 98 ? 21.909 -1.286 -9.116 1.00 82.94 98 TRP A O 1
ATOM 810 N N . VAL A 1 99 ? 20.182 -2.217 -10.252 1.00 85.88 99 VAL A N 1
ATOM 811 C CA . VAL A 1 99 ? 19.576 -0.974 -10.754 1.00 85.88 99 VAL A CA 1
ATOM 812 C C . VAL A 1 99 ? 18.158 -0.894 -10.212 1.00 85.88 99 VAL A C 1
ATOM 814 O O . VAL A 1 99 ? 17.350 -1.760 -10.528 1.00 85.88 99 VAL A O 1
ATOM 817 N N . ILE A 1 100 ? 17.839 0.130 -9.422 1.00 86.50 100 ILE A N 1
ATOM 818 C CA . ILE A 1 100 ? 16.485 0.322 -8.878 1.00 86.50 100 ILE A CA 1
ATOM 819 C C . ILE A 1 100 ? 15.738 1.373 -9.697 1.00 86.50 100 ILE A C 1
ATOM 821 O O . ILE A 1 100 ? 16.242 2.481 -9.902 1.00 86.50 100 ILE A O 1
ATOM 825 N N . LEU A 1 101 ? 14.523 1.034 -10.136 1.00 89.44 101 LEU A N 1
ATOM 826 C CA . LEU A 1 101 ? 13.669 1.894 -10.945 1.00 89.44 101 LEU A CA 1
ATOM 827 C C . LEU A 1 101 ? 12.220 1.902 -10.439 1.00 89.44 101 LEU A C 1
ATOM 829 O O . LEU A 1 101 ? 11.659 0.872 -10.078 1.00 89.44 101 LEU A O 1
ATOM 833 N N . PHE A 1 102 ? 11.587 3.075 -10.539 1.00 90.75 102 PHE A N 1
ATOM 834 C CA . PHE A 1 102 ? 10.144 3.272 -10.376 1.00 90.75 102 PHE A CA 1
ATOM 835 C C . PHE A 1 102 ? 9.503 3.576 -11.743 1.00 90.75 102 PHE A C 1
ATOM 837 O O . PHE A 1 102 ? 9.476 4.742 -12.159 1.00 90.75 102 PHE A O 1
ATOM 844 N N . PRO A 1 103 ? 8.996 2.570 -12.482 1.00 90.75 103 PRO A N 1
ATOM 845 C CA . PRO A 1 103 ? 8.482 2.755 -13.842 1.00 90.75 103 PRO A CA 1
ATOM 846 C C . PRO A 1 103 ? 7.282 3.707 -13.938 1.00 90.75 103 PRO A C 1
ATOM 848 O O . PRO A 1 103 ? 7.034 4.286 -14.995 1.00 90.75 103 PRO A O 1
ATOM 851 N N . GLU A 1 104 ? 6.561 3.960 -12.845 1.00 87.31 104 GLU A N 1
ATOM 852 C CA . GLU A 1 104 ? 5.529 5.003 -12.792 1.00 87.31 104 GLU A CA 1
ATOM 853 C C . GLU A 1 104 ? 6.115 6.408 -13.039 1.00 87.31 104 GLU A C 1
ATOM 855 O O . GLU A 1 104 ? 5.436 7.301 -13.546 1.00 87.31 104 GLU A O 1
ATOM 860 N N . GLY A 1 105 ? 7.397 6.640 -12.753 1.00 74.62 105 GLY A N 1
ATOM 861 C CA . GLY A 1 105 ? 8.070 7.912 -13.031 1.00 74.62 105 GLY A CA 1
ATOM 862 C C . GLY A 1 105 ? 7.470 9.108 -12.285 1.00 74.62 105 GLY A C 1
ATOM 863 O O . GLY A 1 105 ? 7.524 10.229 -12.791 1.00 74.62 105 GLY A O 1
ATOM 864 N N . GLY A 1 106 ? 6.822 8.872 -11.145 1.00 75.50 106 GLY A N 1
ATOM 865 C CA . GLY A 1 106 ? 6.244 9.870 -10.247 1.00 75.50 106 GLY A CA 1
ATOM 866 C C . GLY A 1 106 ? 5.251 9.224 -9.282 1.00 75.50 106 GLY A C 1
ATOM 867 O O . GLY A 1 106 ? 4.771 8.131 -9.558 1.00 75.50 106 GLY A O 1
ATOM 868 N N . PHE A 1 107 ? 4.940 9.908 -8.179 1.00 76.62 107 PHE A N 1
ATOM 869 C CA . PHE A 1 107 ? 4.028 9.387 -7.157 1.00 76.62 107 PHE A CA 1
ATOM 870 C C . PHE A 1 107 ? 2.637 9.075 -7.716 1.00 76.62 107 PHE A C 1
ATOM 872 O O . PHE A 1 107 ? 2.074 9.892 -8.459 1.00 76.62 107 PHE A O 1
ATOM 879 N N . TYR A 1 108 ? 2.072 7.949 -7.278 1.00 81.06 108 TYR A N 1
ATOM 880 C CA . TYR A 1 108 ? 0.744 7.462 -7.640 1.00 81.06 108 TYR A CA 1
ATOM 881 C C . TYR A 1 108 ? -0.324 8.573 -7.620 1.00 81.06 108 TYR A C 1
ATOM 883 O O . TYR A 1 108 ? -0.922 8.861 -8.657 1.00 81.06 108 TYR A O 1
ATOM 891 N N . TYR A 1 109 ? -0.482 9.306 -6.506 1.00 74.81 109 TYR A N 1
ATOM 892 C CA . TYR A 1 109 ? -1.527 10.338 -6.367 1.00 74.81 109 TYR A CA 1
ATOM 893 C C . TYR A 1 109 ? -1.408 11.489 -7.381 1.00 74.81 109 TYR A C 1
ATOM 895 O O . TYR A 1 109 ? -2.411 12.059 -7.801 1.00 74.81 109 TYR A O 1
ATOM 903 N N . LYS A 1 110 ? -0.188 11.830 -7.824 1.00 78.19 110 LYS A N 1
ATOM 904 C CA . LYS A 1 110 ? 0.026 12.863 -8.857 1.00 78.19 110 LYS A CA 1
ATOM 905 C C . LYS A 1 110 ? -0.264 12.344 -10.258 1.00 78.19 110 LYS A C 1
ATOM 907 O O . LYS A 1 110 ? -0.509 13.125 -11.176 1.00 78.19 110 LYS A O 1
ATOM 912 N N . ARG A 1 111 ? -0.133 11.033 -10.457 1.00 82.31 111 ARG A N 1
ATOM 913 C CA . ARG A 1 111 ? -0.185 10.394 -11.771 1.00 82.31 111 ARG A CA 1
ATOM 914 C C . ARG A 1 111 ? -1.520 9.740 -12.075 1.00 82.31 111 ARG A C 1
ATOM 916 O O . ARG A 1 111 ? -1.819 9.627 -13.265 1.00 82.31 111 ARG A O 1
ATOM 923 N N . PHE A 1 112 ? -2.289 9.358 -11.061 1.00 84.44 112 PHE A N 1
ATOM 924 C CA . PHE A 1 112 ? -3.490 8.539 -11.181 1.00 84.44 112 PHE A CA 1
ATOM 925 C C . PHE A 1 112 ? -4.431 9.034 -12.282 1.00 84.44 112 PHE A C 1
ATOM 927 O O . PHE A 1 112 ? -4.565 8.367 -13.306 1.00 84.44 112 PHE A O 1
ATOM 934 N N . GLU A 1 113 ? -4.965 10.253 -12.174 1.00 82.00 113 GLU A N 1
ATOM 935 C CA . GLU A 1 113 ? -5.906 10.793 -13.169 1.00 82.00 113 GLU A CA 1
ATOM 936 C C . GLU A 1 113 ? -5.334 10.819 -14.593 1.00 82.00 113 GLU A C 1
ATOM 938 O O . GLU A 1 113 ? 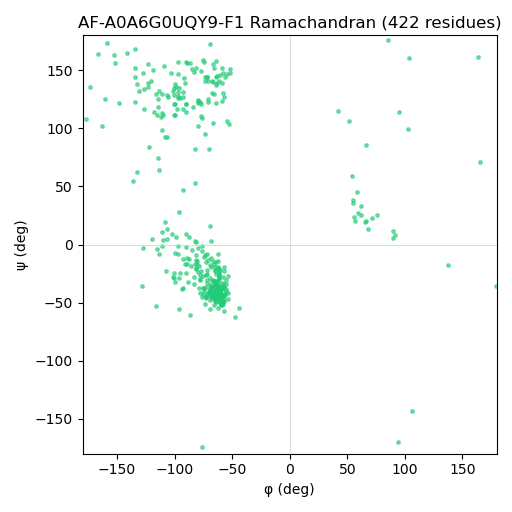-6.003 10.457 -15.565 1.00 82.00 113 GLU A O 1
ATOM 943 N N . SER A 1 114 ? -4.073 11.244 -14.734 1.00 85.44 114 SER A N 1
ATOM 944 C CA . SER A 1 114 ? -3.405 11.317 -16.038 1.00 85.44 114 SER A CA 1
ATOM 945 C C . SER A 1 114 ? -3.212 9.933 -16.660 1.00 85.44 114 SER A C 1
ATOM 947 O O . SER A 1 114 ? -3.336 9.778 -17.876 1.00 85.44 114 SER A O 1
ATOM 949 N N . SER A 1 115 ? -2.937 8.933 -15.820 1.00 87.88 115 SER A N 1
ATOM 950 C CA . SER A 1 115 ? -2.796 7.537 -16.207 1.00 87.88 115 SER A CA 1
ATOM 951 C C . SER A 1 115 ? -4.138 6.958 -16.631 1.00 87.88 115 SER A C 1
ATOM 953 O O . SER A 1 115 ? -4.216 6.403 -17.721 1.00 87.88 115 SER A O 1
ATOM 955 N N . GLN A 1 116 ? -5.201 7.161 -15.844 1.00 87.44 116 GLN A N 1
ATOM 956 C CA . GLN A 1 116 ? -6.541 6.671 -16.183 1.00 87.44 116 GLN A CA 1
ATOM 957 C C . GLN A 1 116 ? -7.054 7.282 -17.486 1.00 87.44 116 GLN A C 1
ATOM 959 O O . GLN A 1 116 ? -7.591 6.584 -18.344 1.00 87.44 116 GLN A O 1
ATOM 964 N N . ARG A 1 117 ? -6.826 8.584 -17.695 1.00 85.94 117 ARG A N 1
ATOM 965 C CA . ARG A 1 117 ? -7.188 9.256 -18.951 1.00 85.94 117 ARG A CA 1
ATOM 966 C C . ARG A 1 117 ? -6.447 8.659 -20.148 1.00 85.94 117 ARG A C 1
ATOM 968 O O . ARG A 1 117 ? -7.049 8.474 -21.204 1.00 85.94 117 ARG A O 1
ATOM 975 N N . TYR A 1 118 ? -5.155 8.369 -19.995 1.00 86.62 118 TYR A N 1
ATOM 976 C CA . TYR A 1 118 ? -4.362 7.713 -21.034 1.00 86.62 118 TYR A CA 1
ATOM 977 C C . TYR A 1 118 ? -4.834 6.275 -21.284 1.00 86.62 118 TYR A C 1
ATOM 979 O O . TYR A 1 118 ? -4.999 5.895 -22.441 1.00 86.62 118 TYR A O 1
ATOM 987 N N . GLY A 1 119 ? -5.106 5.507 -20.226 1.00 88.06 119 GLY A N 1
ATOM 988 C CA . GLY A 1 119 ? -5.602 4.137 -20.322 1.00 88.06 119 GLY A CA 1
ATOM 989 C C . GLY A 1 119 ? -6.936 4.065 -21.058 1.00 88.06 119 GLY A C 1
ATOM 990 O O . GLY A 1 119 ? -7.038 3.396 -22.082 1.00 88.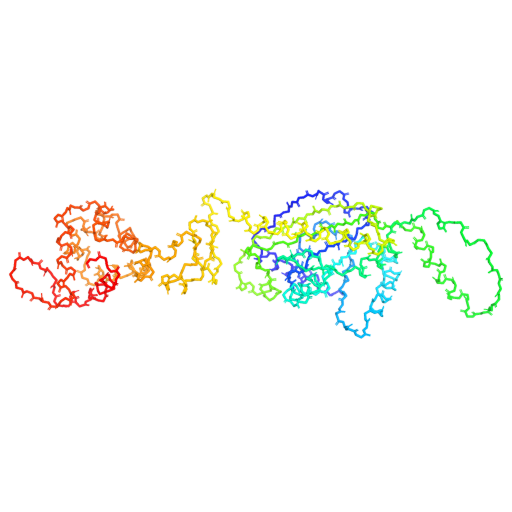06 119 GLY A O 1
ATOM 991 N N . ARG A 1 120 ? -7.911 4.883 -20.642 1.00 88.50 120 ARG A N 1
ATOM 992 C CA . ARG A 1 120 ? -9.236 4.970 -21.275 1.00 88.50 120 ARG A CA 1
ATOM 993 C C . ARG A 1 120 ? -9.172 5.369 -22.747 1.00 88.50 120 ARG A C 1
ATOM 995 O O . ARG A 1 120 ? -9.939 4.857 -23.552 1.00 88.50 120 ARG A O 1
ATOM 1002 N N . LYS A 1 121 ? -8.261 6.279 -23.108 1.00 90.50 121 LYS A N 1
ATOM 1003 C CA . LYS A 1 121 ? -8.088 6.730 -24.497 1.00 90.50 121 LYS A CA 1
ATOM 1004 C C . LYS A 1 121 ? -7.553 5.624 -25.415 1.00 90.50 121 LYS A C 1
ATOM 1006 O O . LYS A 1 121 ? -7.866 5.638 -26.599 1.00 90.50 121 LYS A O 1
ATOM 1011 N N . ASN A 1 122 ? -6.739 4.714 -24.886 1.00 89.56 122 ASN A N 1
ATOM 1012 C CA . ASN A 1 122 ? -6.047 3.689 -25.670 1.00 89.56 122 ASN A CA 1
ATOM 1013 C C . ASN A 1 122 ? -6.584 2.265 -25.427 1.00 89.56 122 ASN A C 1
ATOM 1015 O O . ASN A 1 122 ? -6.041 1.321 -25.986 1.00 89.56 122 ASN A O 1
ATOM 1019 N N . GLY A 1 123 ? -7.638 2.101 -24.617 1.00 89.81 123 GLY A N 1
ATOM 1020 C CA . GLY A 1 123 ? -8.248 0.796 -24.336 1.00 89.81 123 GLY A CA 1
ATOM 1021 C C . GLY A 1 123 ? -7.454 -0.091 -23.370 1.00 89.81 123 GLY A C 1
ATOM 1022 O O . GLY A 1 123 ? -7.576 -1.308 -23.432 1.00 89.81 123 GLY A O 1
ATOM 1023 N N . PHE A 1 124 ? -6.637 0.496 -22.494 1.00 89.25 124 PHE A N 1
ATOM 1024 C CA . PHE A 1 124 ? -5.868 -0.241 -21.483 1.00 89.25 124 PHE A CA 1
ATOM 1025 C C . PHE A 1 124 ? -6.677 -0.462 -20.194 1.00 89.25 124 PHE A C 1
ATOM 1027 O O . PHE A 1 124 ? -7.597 0.319 -19.924 1.00 89.25 124 PHE A O 1
ATOM 1034 N N . PRO A 1 125 ? -6.343 -1.496 -19.393 1.00 81.19 125 PRO A N 1
ATOM 1035 C CA . PRO A 1 125 ? -7.066 -1.820 -18.166 1.00 81.19 125 PRO A CA 1
ATOM 1036 C C . PRO A 1 125 ? -7.084 -0.655 -17.172 1.00 81.19 125 PRO A C 1
ATOM 1038 O O . PRO A 1 125 ? -6.142 0.137 -17.081 1.00 81.19 125 PRO A O 1
ATOM 1041 N N . TYR A 1 126 ? -8.180 -0.572 -16.420 1.00 87.06 126 TYR A N 1
ATOM 1042 C CA . TYR A 1 126 ? -8.304 0.333 -15.285 1.00 87.06 126 TYR A CA 1
ATOM 1043 C C . TYR A 1 126 ? -7.552 -0.264 -14.094 1.00 87.06 126 TYR A C 1
ATOM 1045 O O . TYR A 1 126 ? -7.851 -1.382 -13.683 1.00 87.06 126 TYR A O 1
ATOM 1053 N N . LEU A 1 127 ? -6.584 0.483 -13.566 1.00 87.56 127 LEU A N 1
ATOM 1054 C CA . LEU A 1 127 ? -5.774 0.087 -12.411 1.00 87.56 127 LEU A CA 1
ATOM 1055 C C . LEU A 1 127 ? -6.139 0.974 -11.227 1.00 87.56 127 LEU A C 1
ATOM 1057 O O . LEU A 1 127 ? -6.179 2.196 -11.368 1.00 87.56 127 LEU A O 1
ATOM 1061 N N . GLU A 1 128 ? -6.428 0.376 -10.084 1.00 84.19 128 GLU A N 1
ATOM 1062 C CA . GLU A 1 128 ? -6.965 1.083 -8.924 1.00 84.19 128 GLU A CA 1
ATOM 1063 C C . GLU A 1 128 ? -5.873 1.559 -7.968 1.00 84.19 128 GLU A C 1
ATOM 1065 O O . GLU A 1 128 ? -5.962 2.663 -7.451 1.00 84.19 128 GLU A O 1
ATOM 1070 N N . HIS A 1 129 ? -4.816 0.783 -7.766 1.00 86.38 129 HIS A N 1
ATOM 1071 C CA . HIS A 1 129 ? -3.793 0.977 -6.736 1.00 86.38 129 HIS A CA 1
ATOM 1072 C C . HIS A 1 129 ? -2.398 1.313 -7.283 1.00 86.38 129 HIS A C 1
ATOM 1074 O O . HIS A 1 129 ? -1.498 1.663 -6.511 1.00 86.38 129 HIS A O 1
ATOM 1080 N N . VAL A 1 130 ? -2.215 1.234 -8.603 1.00 91.38 130 VAL A N 1
ATOM 1081 C CA . VAL A 1 130 ? -0.987 1.620 -9.319 1.00 91.38 130 VAL A CA 1
ATOM 1082 C C . VAL A 1 130 ? -1.307 2.456 -10.561 1.00 91.38 130 VAL A C 1
ATOM 1084 O O . VAL A 1 130 ? -2.456 2.562 -10.991 1.00 91.38 130 VAL A O 1
ATOM 1087 N N . THR A 1 131 ? -0.288 3.075 -11.165 1.00 91.94 131 THR A N 1
ATOM 1088 C CA . THR A 1 131 ? -0.433 3.763 -12.459 1.00 91.94 131 THR A CA 1
ATOM 1089 C C . THR A 1 131 ? 0.265 3.026 -13.595 1.00 91.94 131 THR A C 1
ATOM 1091 O O . THR A 1 131 ? 1.251 2.327 -13.384 1.00 91.94 131 THR A O 1
ATOM 1094 N N . LEU A 1 132 ? -0.222 3.214 -14.829 1.00 92.31 132 LEU A N 1
ATOM 1095 C CA . LEU A 1 132 ? 0.378 2.604 -16.014 1.00 92.31 132 LEU A CA 1
ATOM 1096 C C . LEU A 1 132 ? 1.857 3.018 -16.122 1.00 92.31 132 LEU A C 1
ATOM 1098 O O . LEU A 1 132 ? 2.176 4.230 -16.107 1.00 92.31 132 LEU A O 1
ATOM 1102 N N . PRO A 1 133 ? 2.763 2.036 -16.254 1.00 93.50 133 PRO A N 1
ATOM 1103 C CA . PRO A 1 133 ? 4.187 2.291 -16.214 1.00 93.50 133 PRO A CA 1
ATOM 1104 C C . PRO A 1 133 ? 4.683 2.949 -17.501 1.00 93.50 133 PRO A C 1
ATOM 1106 O O . PRO A 1 133 ? 4.094 2.854 -18.581 1.00 93.50 133 PRO A O 1
ATOM 1109 N N . ARG A 1 134 ? 5.816 3.638 -17.385 1.00 90.94 134 ARG A N 1
ATOM 1110 C CA . ARG A 1 134 ? 6.572 4.202 -18.501 1.00 90.94 134 ARG A CA 1
ATOM 1111 C C . ARG A 1 134 ? 7.692 3.239 -18.873 1.00 90.94 134 ARG A C 1
ATOM 1113 O O . ARG A 1 134 ? 8.548 2.934 -18.052 1.00 90.94 134 ARG A O 1
ATOM 1120 N N . MET A 1 135 ? 7.749 2.860 -20.144 1.00 91.12 135 MET A N 1
ATOM 1121 C CA . MET A 1 135 ? 8.739 1.892 -20.625 1.00 91.12 135 MET A CA 1
ATOM 1122 C C . MET A 1 135 ? 10.129 2.472 -20.880 1.00 91.12 135 MET A C 1
ATOM 1124 O O . MET A 1 135 ? 11.102 1.732 -20.891 1.00 91.12 135 MET A O 1
ATOM 1128 N N . GLY A 1 136 ? 10.240 3.785 -21.117 1.00 89.25 136 GLY A N 1
ATOM 1129 C CA . GLY A 1 136 ? 11.464 4.378 -21.677 1.00 89.25 136 GLY A CA 1
ATOM 1130 C C . GLY A 1 136 ? 12.734 4.086 -20.872 1.00 89.25 136 GLY A C 1
ATOM 1131 O O . GLY A 1 136 ? 13.761 3.763 -21.459 1.00 89.25 136 GLY A O 1
ATOM 1132 N N . ALA A 1 137 ? 12.657 4.149 -19.540 1.00 89.31 137 ALA A N 1
ATOM 1133 C CA . ALA A 1 137 ? 13.796 3.849 -18.674 1.00 89.31 137 ALA A CA 1
ATOM 1134 C C . ALA A 1 137 ? 14.112 2.345 -18.629 1.00 89.31 137 ALA A 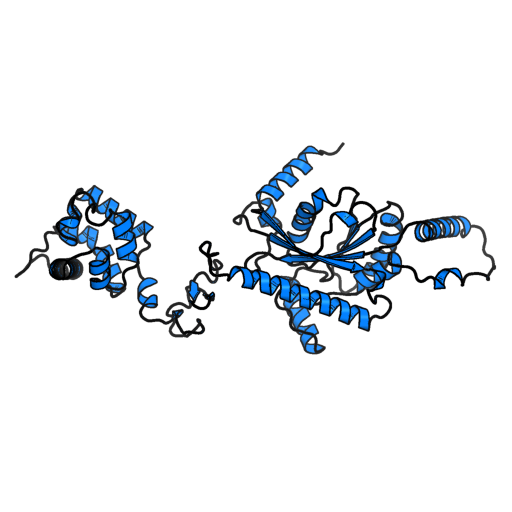C 1
ATOM 1136 O O . ALA A 1 137 ? 15.273 1.980 -18.775 1.00 89.31 137 ALA A O 1
ATOM 1137 N N . VAL A 1 138 ? 13.092 1.484 -18.504 1.00 91.75 138 VAL A N 1
ATOM 1138 C CA . VAL A 1 138 ? 13.259 0.017 -18.533 1.00 91.75 138 VAL A CA 1
ATOM 1139 C C . VAL A 1 138 ? 13.921 -0.411 -19.840 1.00 91.75 138 VAL A C 1
ATOM 1141 O O . VAL A 1 138 ? 14.944 -1.086 -19.816 1.00 91.75 138 VAL A O 1
ATOM 1144 N N . LYS A 1 139 ? 13.401 0.062 -20.978 1.00 92.25 139 LYS A N 1
ATOM 1145 C CA . LYS A 1 139 ? 13.961 -0.214 -22.303 1.00 92.25 139 LYS A CA 1
ATOM 1146 C C . LYS A 1 139 ? 15.418 0.231 -22.402 1.00 92.25 139 LYS A C 1
ATOM 1148 O O . LYS A 1 139 ? 16.265 -0.553 -22.805 1.00 92.25 139 LYS A O 1
ATOM 1153 N N . ALA A 1 140 ? 15.726 1.459 -21.982 1.00 90.06 140 ALA A N 1
ATOM 1154 C CA . ALA A 1 140 ? 17.088 1.985 -22.031 1.00 90.06 140 ALA A CA 1
ATOM 1155 C C . ALA A 1 140 ? 18.070 1.199 -21.148 1.00 90.06 140 ALA A C 1
ATOM 1157 O O . ALA A 1 140 ? 19.212 1.000 -21.553 1.00 90.06 140 ALA A O 1
ATOM 1158 N N . ILE A 1 141 ? 17.638 0.744 -19.967 1.00 90.81 141 ILE A N 1
ATOM 1159 C CA . ILE A 1 141 ? 18.449 -0.106 -19.087 1.00 90.81 141 ILE A CA 1
ATOM 1160 C C . ILE A 1 141 ? 18.685 -1.462 -19.752 1.00 90.81 141 ILE A C 1
ATOM 1162 O O . ILE A 1 141 ? 19.832 -1.871 -19.900 1.00 90.81 141 ILE A O 1
ATOM 1166 N N . MET A 1 142 ? 17.630 -2.133 -20.212 1.00 91.56 142 MET A N 1
ATOM 1167 C CA . MET A 1 142 ? 17.744 -3.459 -20.825 1.00 91.56 142 MET A CA 1
ATOM 1168 C C . MET A 1 142 ? 18.580 -3.437 -22.117 1.00 91.56 142 MET A C 1
ATOM 1170 O O . MET A 1 142 ? 19.397 -4.325 -22.327 1.00 91.56 142 MET A O 1
ATOM 1174 N N . GLU A 1 143 ? 18.479 -2.382 -22.932 1.00 89.56 143 GLU A N 1
ATOM 1175 C CA . GLU A 1 143 ? 19.336 -2.179 -24.114 1.00 89.56 143 GLU A CA 1
ATOM 1176 C C . GLU A 1 143 ? 20.825 -1.979 -23.758 1.00 89.56 143 GLU A C 1
ATOM 1178 O O . GLU A 1 143 ? 21.713 -2.368 -24.519 1.00 89.56 143 GLU A O 1
ATOM 1183 N N . GLU A 1 144 ? 21.132 -1.334 -22.627 1.00 86.75 144 GLU A N 1
ATOM 1184 C CA . GLU A 1 144 ? 22.514 -0.981 -22.280 1.00 86.75 144 GLU A CA 1
ATOM 1185 C C . GLU A 1 144 ? 23.228 -2.004 -21.403 1.00 86.75 144 GLU A C 1
ATOM 1187 O O . GLU A 1 144 ? 24.435 -2.219 -21.573 1.00 86.75 144 GLU A O 1
ATOM 1192 N N . VAL A 1 145 ? 22.502 -2.594 -20.456 1.00 88.19 145 VAL A N 1
ATOM 1193 C CA . VAL A 1 145 ? 23.042 -3.481 -19.421 1.00 88.19 145 VAL A CA 1
ATOM 1194 C C . VAL A 1 145 ? 22.329 -4.832 -19.336 1.00 88.19 145 VAL A C 1
ATOM 1196 O O . VAL A 1 145 ? 22.770 -5.672 -18.558 1.00 88.19 145 VAL A O 1
ATOM 1199 N N . GLY A 1 146 ? 21.274 -5.065 -20.122 1.00 88.31 146 GLY A N 1
ATOM 1200 C CA . GLY A 1 146 ? 20.554 -6.341 -20.194 1.00 88.31 146 GLY A CA 1
ATOM 1201 C C . GLY A 1 146 ? 21.275 -7.437 -20.994 1.00 88.31 146 GLY A C 1
ATOM 1202 O O . GLY A 1 146 ? 22.431 -7.253 -21.400 1.00 88.31 146 GLY A O 1
ATOM 1203 N N . PRO A 1 147 ? 20.612 -8.592 -21.198 1.00 89.12 147 PRO A N 1
ATOM 1204 C CA . PRO A 1 147 ? 21.167 -9.736 -21.917 1.00 89.12 147 PRO A CA 1
ATOM 1205 C C . PRO A 1 147 ? 21.635 -9.375 -23.328 1.00 89.12 147 PRO A C 1
ATOM 1207 O O . PRO A 1 147 ? 21.025 -8.560 -24.023 1.00 89.12 147 PRO A O 1
ATOM 1210 N N . ARG A 1 148 ? 22.732 -9.999 -23.761 1.00 81.38 148 ARG A N 1
ATOM 1211 C CA . ARG A 1 148 ? 23.310 -9.799 -25.096 1.00 81.38 148 ARG A CA 1
ATOM 1212 C C . ARG A 1 148 ? 22.862 -10.935 -25.997 1.00 81.38 148 ARG A C 1
ATOM 1214 O O . ARG A 1 148 ? 22.933 -12.087 -25.590 1.00 81.38 148 ARG A O 1
ATOM 1221 N N . LYS A 1 149 ? 22.450 -10.624 -27.225 1.00 66.44 149 LYS A N 1
ATOM 1222 C CA . LYS A 1 149 ? 22.284 -11.657 -28.252 1.00 66.44 149 LYS A CA 1
ATOM 1223 C C . LYS A 1 149 ? 23.658 -12.120 -28.728 1.00 66.44 149 LYS A C 1
ATOM 1225 O O . LYS A 1 149 ? 24.545 -11.291 -28.924 1.00 66.44 149 LYS A O 1
ATOM 1230 N N . GLU A 1 150 ? 23.797 -13.420 -28.969 1.00 55.62 150 GLU A N 1
ATOM 1231 C CA . GLU A 1 150 ? 25.009 -14.044 -29.525 1.00 55.62 150 GLU A CA 1
ATOM 1232 C C . GLU A 1 150 ? 25.416 -13.441 -30.893 1.00 55.62 150 GLU A C 1
ATOM 1234 O O . GLU A 1 150 ? 26.579 -13.490 -31.285 1.00 55.62 150 GLU A O 1
ATOM 1239 N N . ASP A 1 151 ? 24.490 -12.774 -31.592 1.00 47.44 151 ASP A N 1
ATOM 1240 C CA . ASP A 1 151 ? 24.689 -12.235 -32.944 1.00 47.44 151 ASP A CA 1
ATOM 1241 C C . ASP A 1 151 ? 25.560 -10.956 -33.037 1.00 47.44 151 ASP A C 1
ATOM 1243 O O . ASP A 1 151 ? 25.943 -10.556 -34.141 1.00 47.44 151 ASP A O 1
ATOM 1247 N N . GLU A 1 152 ? 25.903 -10.285 -31.926 1.00 47.88 152 GLU A N 1
ATOM 1248 C CA . GLU A 1 152 ? 26.727 -9.056 -31.972 1.00 47.88 152 GLU A CA 1
ATOM 1249 C C . GLU A 1 152 ? 28.244 -9.304 -32.100 1.00 47.88 152 GLU A C 1
ATOM 1251 O O . GLU A 1 152 ? 28.994 -8.370 -32.402 1.00 47.88 152 GLU A O 1
ATOM 1256 N N . GLU A 1 153 ? 28.723 -10.546 -31.969 1.00 43.69 153 GLU A N 1
ATOM 1257 C CA . GLU A 1 153 ? 30.149 -10.866 -32.159 1.00 43.69 153 GLU A CA 1
ATOM 1258 C C . GLU A 1 153 ? 30.592 -10.830 -33.641 1.00 43.69 153 GLU A C 1
ATOM 1260 O O . GLU A 1 153 ? 31.786 -10.751 -33.945 1.00 43.69 153 GLU A O 1
ATOM 1265 N N . GLY A 1 154 ? 29.650 -10.831 -34.594 1.00 38.44 154 GLY A N 1
ATOM 1266 C CA . GLY A 1 154 ? 29.942 -11.023 -36.020 1.00 38.44 154 GLY A CA 1
ATOM 1267 C C . GLY A 1 154 ? 30.220 -9.771 -36.868 1.00 38.44 154 GLY A C 1
ATOM 1268 O O . GLY A 1 154 ? 30.750 -9.905 -37.974 1.00 38.44 154 GLY A O 1
ATOM 1269 N N . LEU A 1 155 ? 29.884 -8.552 -36.420 1.00 39.00 155 LEU A N 1
ATOM 1270 C CA . LEU A 1 155 ? 29.671 -7.426 -37.354 1.00 39.00 155 LEU A CA 1
ATOM 1271 C C . LEU A 1 155 ? 30.729 -6.303 -37.384 1.00 39.00 155 LEU A C 1
ATOM 1273 O O . LEU A 1 155 ? 30.437 -5.215 -37.876 1.00 39.00 155 LEU A O 1
ATOM 1277 N N . ILE A 1 156 ? 31.967 -6.512 -36.910 1.00 43.56 156 ILE A N 1
ATOM 1278 C CA . ILE A 1 156 ? 33.047 -5.506 -37.068 1.00 43.56 156 ILE A CA 1
ATOM 1279 C C . ILE A 1 156 ? 34.376 -6.147 -37.502 1.00 43.56 156 ILE A C 1
ATOM 1281 O O . ILE A 1 156 ? 35.439 -5.924 -36.926 1.00 43.56 156 ILE A O 1
ATOM 1285 N N . LYS A 1 157 ? 34.352 -6.901 -38.603 1.00 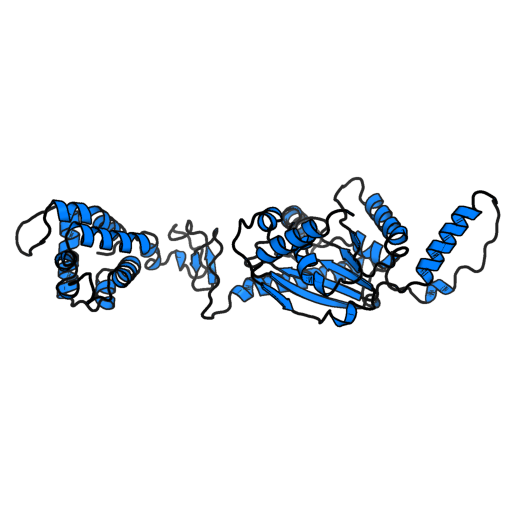36.88 157 LYS A N 1
ATOM 1286 C CA . LYS A 1 157 ? 35.487 -6.903 -39.536 1.00 36.88 157 LYS A CA 1
ATOM 1287 C C . LYS A 1 157 ? 35.135 -5.952 -40.672 1.00 36.88 157 LYS A C 1
ATOM 1289 O O . LYS A 1 157 ? 34.215 -6.225 -41.426 1.00 36.88 157 LYS A O 1
ATOM 1294 N N . THR A 1 158 ? 35.922 -4.883 -40.799 1.00 40.25 158 THR A N 1
ATOM 1295 C CA . THR A 1 158 ? 35.952 -3.849 -41.859 1.00 40.25 158 THR A CA 1
ATOM 1296 C C . THR A 1 158 ? 35.303 -2.502 -41.519 1.00 40.25 158 THR A C 1
ATOM 1298 O O . THR A 1 158 ? 34.114 -2.281 -41.687 1.00 40.25 158 THR A O 1
ATOM 1301 N N . ARG A 1 159 ? 36.146 -1.528 -41.149 1.00 34.84 159 ARG A N 1
ATOM 1302 C CA . ARG A 1 159 ? 36.513 -0.405 -42.038 1.00 34.84 159 ARG A CA 1
ATOM 1303 C C . ARG A 1 159 ? 37.549 0.497 -41.357 1.00 34.84 159 ARG A C 1
ATOM 1305 O O . ARG A 1 159 ? 37.269 1.212 -40.404 1.00 34.84 159 ARG A O 1
ATOM 1312 N N . SER A 1 160 ? 38.774 0.401 -41.868 1.00 44.75 160 SER A N 1
ATOM 1313 C CA . SER A 1 160 ? 39.878 1.337 -41.639 1.00 44.75 160 SER A CA 1
ATOM 1314 C C . SER A 1 160 ? 39.627 2.636 -42.416 1.00 44.75 160 SER A C 1
ATOM 1316 O O . SER A 1 160 ? 39.116 2.571 -43.533 1.00 44.75 160 SER A O 1
ATOM 1318 N N . GLY A 1 161 ? 40.013 3.793 -41.859 1.00 35.66 161 GLY A N 1
ATOM 1319 C CA . GLY A 1 161 ? 40.023 5.064 -42.596 1.00 35.66 161 GLY A CA 1
ATOM 1320 C C . GLY A 1 161 ? 40.137 6.352 -41.764 1.00 35.66 161 GLY A C 1
ATOM 1321 O O . GLY A 1 161 ? 39.179 7.102 -41.676 1.00 35.66 161 GLY A O 1
ATOM 1322 N N . SER A 1 162 ? 41.319 6.600 -41.183 1.00 45.50 162 SER A N 1
ATOM 1323 C CA . SER A 1 162 ? 41.978 7.908 -40.920 1.00 45.50 162 SER A CA 1
ATOM 1324 C C . SER A 1 162 ? 41.208 9.150 -40.392 1.00 45.50 162 SER A C 1
ATOM 1326 O O . SER A 1 162 ? 40.551 9.840 -41.165 1.00 45.50 162 SER A O 1
ATOM 1328 N N . LYS A 1 163 ? 41.538 9.592 -39.157 1.00 41.72 163 LYS A N 1
ATOM 1329 C CA . LYS A 1 163 ? 42.077 10.950 -38.848 1.00 41.72 163 LYS A CA 1
ATOM 1330 C C . LYS A 1 163 ? 42.723 10.969 -37.448 1.00 41.72 163 LYS A C 1
ATOM 1332 O O . LYS A 1 163 ? 42.055 10.954 -36.424 1.00 41.72 163 LYS A O 1
ATOM 1337 N N . LEU A 1 164 ? 44.048 10.915 -37.389 1.00 54.66 164 LEU A N 1
ATOM 1338 C CA . LEU A 1 164 ? 44.811 10.531 -36.199 1.00 54.66 164 LEU A CA 1
ATOM 1339 C C . LEU A 1 164 ? 45.348 11.772 -35.460 1.00 54.66 164 LEU A C 1
ATOM 1341 O O . LEU A 1 164 ? 46.189 12.461 -36.014 1.00 54.66 164 LEU A O 1
ATOM 1345 N N . GLN A 1 165 ? 44.823 12.064 -34.262 1.00 47.44 165 GLN A N 1
ATOM 1346 C CA . GLN A 1 165 ? 45.568 12.457 -33.041 1.00 47.44 165 GLN A CA 1
ATOM 1347 C C . GLN A 1 165 ? 44.583 12.737 -31.881 1.00 47.44 165 GLN A C 1
ATOM 1349 O O . GLN A 1 165 ? 44.859 12.325 -30.767 1.00 47.44 165 GLN A O 1
ATOM 1354 N N . LEU A 1 166 ? 43.392 13.304 -32.147 1.00 45.56 166 LEU A N 1
ATOM 1355 C CA . LEU A 1 166 ? 42.298 13.428 -31.153 1.00 45.56 166 LEU A CA 1
ATOM 1356 C C . LEU A 1 166 ? 41.481 12.136 -30.974 1.00 45.56 166 LEU A C 1
ATOM 1358 O O . LEU A 1 166 ? 40.742 11.974 -30.014 1.00 45.56 166 LEU A O 1
ATOM 1362 N N . ILE A 1 167 ? 41.608 11.210 -31.923 1.00 52.03 167 ILE A N 1
ATOM 1363 C CA . ILE A 1 167 ? 40.841 9.966 -31.954 1.00 52.03 167 ILE A CA 1
ATOM 1364 C C . ILE A 1 167 ? 41.457 8.905 -31.032 1.00 52.03 167 ILE A C 1
ATOM 1366 O O . ILE A 1 167 ? 40.748 8.000 -30.631 1.00 52.03 167 ILE A O 1
ATOM 1370 N N . LYS A 1 168 ? 42.740 8.980 -30.650 1.00 49.84 168 LYS A N 1
ATOM 1371 C CA . LYS A 1 168 ? 43.383 7.900 -29.875 1.00 49.84 168 LYS A CA 1
ATOM 1372 C C . LYS A 1 168 ? 42.896 7.819 -28.431 1.00 49.84 168 LYS A C 1
ATOM 1374 O O . LYS A 1 168 ? 42.598 6.716 -27.991 1.00 49.84 168 LYS A O 1
ATOM 1379 N N . ASP A 1 169 ? 42.744 8.951 -27.752 1.00 51.84 169 ASP A N 1
ATOM 1380 C CA . ASP A 1 169 ? 42.290 8.972 -26.356 1.00 51.84 169 ASP A CA 1
ATOM 1381 C C . ASP A 1 169 ? 40.788 8.686 -26.274 1.00 51.84 169 ASP A C 1
ATOM 1383 O O . ASP A 1 169 ? 40.341 7.889 -25.454 1.00 51.84 169 ASP A O 1
ATOM 1387 N N . THR A 1 170 ? 40.005 9.236 -27.211 1.00 55.88 170 THR A N 1
ATOM 1388 C CA . THR A 1 170 ? 38.573 8.938 -27.327 1.00 55.88 170 THR A CA 1
ATOM 1389 C C . THR A 1 170 ? 38.325 7.489 -27.752 1.00 55.88 170 THR A C 1
ATOM 1391 O O . THR A 1 170 ? 37.478 6.831 -27.167 1.00 55.88 170 THR A O 1
ATOM 1394 N N . VAL A 1 171 ? 39.073 6.938 -28.714 1.00 59.41 171 VAL A N 1
ATOM 1395 C CA . VAL A 1 171 ? 38.953 5.520 -29.112 1.00 59.41 171 VAL A CA 1
ATOM 1396 C C . VAL A 1 171 ? 39.522 4.593 -28.050 1.00 59.41 171 VAL A C 1
ATOM 1398 O O . VAL A 1 171 ? 39.001 3.495 -27.909 1.00 59.41 171 VAL A O 1
ATOM 1401 N N . GLY A 1 172 ? 40.533 5.012 -27.289 1.00 58.84 172 GLY A N 1
ATOM 1402 C CA . GLY A 1 172 ? 41.045 4.296 -26.123 1.00 58.84 172 GLY A CA 1
ATOM 1403 C C . GLY A 1 172 ? 39.975 4.173 -25.044 1.00 58.84 172 GLY A C 1
ATOM 1404 O O . GLY A 1 172 ? 39.590 3.061 -24.708 1.00 58.84 172 GLY A O 1
ATOM 1405 N N . ALA A 1 173 ? 39.390 5.295 -24.620 1.00 60.09 173 ALA A N 1
ATOM 1406 C CA . ALA A 1 173 ? 38.298 5.317 -23.649 1.00 60.09 173 ALA A CA 1
ATOM 1407 C C . ALA A 1 173 ? 37.036 4.592 -24.156 1.00 60.09 173 ALA A C 1
ATOM 1409 O O . ALA A 1 173 ? 36.378 3.884 -23.398 1.00 60.09 173 ALA A O 1
ATOM 1410 N N . ILE A 1 174 ? 36.697 4.716 -25.445 1.00 61.62 174 ILE A N 1
ATOM 1411 C CA . ILE A 1 174 ? 35.589 3.964 -26.057 1.00 61.62 174 ILE A CA 1
ATOM 1412 C C . ILE A 1 174 ? 35.908 2.466 -26.089 1.00 61.62 174 ILE A C 1
ATOM 1414 O O . ILE A 1 174 ? 35.026 1.666 -25.794 1.00 61.62 174 ILE A O 1
ATOM 1418 N N . ARG A 1 175 ? 37.143 2.066 -26.420 1.00 62.03 175 ARG A N 1
ATOM 1419 C CA . ARG A 1 175 ? 37.574 0.660 -26.404 1.00 62.03 175 ARG A CA 1
ATOM 1420 C C . ARG A 1 175 ? 37.572 0.091 -24.996 1.00 62.03 175 ARG A C 1
ATOM 1422 O O . ARG A 1 175 ? 37.098 -1.020 -24.833 1.00 62.03 175 ARG A O 1
ATOM 1429 N N . GLU A 1 176 ? 38.036 0.837 -24.000 1.00 60.03 176 GLU A N 1
ATOM 1430 C CA . GLU A 1 176 ? 38.003 0.427 -22.595 1.00 60.03 176 GLU A CA 1
ATOM 1431 C C . GLU A 1 176 ? 36.567 0.296 -22.090 1.00 60.03 176 GLU A C 1
ATOM 1433 O O . GLU A 1 176 ? 36.211 -0.751 -21.563 1.00 60.03 176 GLU A O 1
ATOM 1438 N N . LYS A 1 177 ? 35.692 1.280 -22.331 1.00 62.25 177 LYS A N 1
ATOM 1439 C CA . LYS A 1 177 ? 34.269 1.184 -21.953 1.00 62.25 177 LYS A CA 1
ATOM 1440 C C . LYS A 1 177 ? 33.552 0.044 -22.672 1.00 62.25 177 LYS A C 1
ATOM 1442 O O . LYS A 1 177 ? 32.732 -0.644 -22.067 1.00 62.25 177 LYS A O 1
ATOM 1447 N N . LYS A 1 178 ? 33.872 -0.186 -23.949 1.00 62.03 178 LYS A N 1
ATOM 1448 C CA . LYS A 1 178 ? 33.340 -1.313 -24.721 1.00 62.03 178 LYS A CA 1
ATOM 1449 C C . LYS A 1 178 ? 33.859 -2.652 -24.188 1.00 62.03 178 LYS A C 1
ATOM 1451 O O . LYS A 1 178 ? 33.065 -3.563 -24.017 1.00 62.03 178 LYS A O 1
ATOM 1456 N N . TYR A 1 179 ? 35.137 -2.737 -23.832 1.00 58.22 179 TYR A N 1
ATOM 1457 C CA . TYR A 1 179 ? 35.757 -3.916 -23.226 1.00 58.22 179 TYR A CA 1
ATOM 1458 C C . TYR A 1 179 ? 35.198 -4.215 -21.829 1.00 58.22 179 TYR A C 1
ATOM 1460 O O . TYR A 1 179 ? 34.915 -5.364 -21.509 1.00 58.22 179 TYR A O 1
ATOM 1468 N N . VAL A 1 180 ? 34.968 -3.196 -20.993 1.00 62.62 180 VAL A N 1
ATOM 1469 C CA . VAL A 1 180 ? 34.321 -3.357 -19.680 1.00 62.62 180 VAL A CA 1
ATOM 1470 C C . VAL A 1 180 ? 32.878 -3.832 -19.842 1.00 62.62 180 VAL A C 1
ATOM 1472 O O . VAL A 1 180 ? 32.463 -4.727 -19.110 1.00 62.62 180 VAL A O 1
ATOM 1475 N N . LYS A 1 181 ? 32.132 -3.291 -20.820 1.00 63.03 181 LYS A N 1
ATOM 1476 C CA . LYS A 1 181 ? 30.819 -3.829 -21.197 1.00 63.03 181 LYS A CA 1
ATOM 1477 C C . LYS A 1 181 ? 30.979 -5.299 -21.594 1.00 63.03 181 LYS A C 1
ATOM 1479 O O . LYS A 1 181 ? 30.420 -6.142 -20.923 1.00 63.03 181 LYS A O 1
ATOM 1484 N N . GLU A 1 182 ? 31.809 -5.640 -22.574 1.00 65.50 182 GLU A N 1
ATOM 1485 C CA . GLU A 1 182 ? 31.978 -7.015 -23.079 1.00 65.50 182 GLU A CA 1
ATOM 1486 C C . GLU A 1 182 ? 32.429 -8.036 -22.008 1.00 65.50 182 GLU A C 1
ATOM 1488 O O . GLU A 1 182 ? 31.926 -9.155 -21.986 1.00 65.50 182 GLU A O 1
ATOM 1493 N N . THR A 1 183 ? 33.293 -7.651 -21.067 1.00 68.44 183 THR A N 1
ATOM 1494 C CA . THR A 1 183 ? 33.853 -8.561 -20.044 1.00 68.44 183 THR A CA 1
ATOM 1495 C C . THR A 1 183 ? 32.965 -8.776 -18.823 1.00 68.44 183 THR A C 1
ATOM 1497 O O . THR A 1 183 ? 33.066 -9.817 -18.174 1.00 68.44 183 THR A O 1
ATOM 1500 N N . ARG A 1 184 ? 32.113 -7.809 -18.468 1.00 76.31 184 ARG A N 1
ATOM 1501 C CA . ARG A 1 184 ? 31.289 -7.897 -17.257 1.00 76.31 184 ARG A CA 1
ATOM 1502 C C . ARG A 1 184 ? 29.922 -8.521 -17.552 1.00 76.31 184 ARG A C 1
ATOM 1504 O O . ARG A 1 184 ? 29.351 -8.244 -18.609 1.00 76.31 184 ARG A O 1
ATOM 1511 N N . PRO A 1 185 ? 29.371 -9.339 -16.632 1.00 82.38 185 PRO A N 1
ATOM 1512 C CA . PRO A 1 185 ? 28.116 -10.045 -16.873 1.00 82.38 185 PRO A CA 1
ATOM 1513 C C . PRO A 1 185 ? 26.941 -9.059 -16.975 1.00 82.38 185 PRO A C 1
ATOM 1515 O O . PRO A 1 185 ? 26.915 -8.098 -16.201 1.00 82.38 185 PRO A O 1
ATOM 1518 N N . PRO A 1 186 ? 25.988 -9.261 -17.904 1.00 89.94 186 PRO A N 1
ATOM 1519 C CA . PRO A 1 186 ? 24.779 -8.444 -18.013 1.00 89.94 186 PRO A CA 1
ATOM 1520 C C . PRO A 1 186 ? 23.816 -8.653 -16.838 1.00 89.94 186 PRO A C 1
ATOM 1522 O O . PRO A 1 186 ? 24.011 -9.531 -15.997 1.00 89.94 186 PRO A O 1
ATOM 1525 N N . ILE A 1 187 ? 22.763 -7.833 -16.791 1.00 89.62 187 ILE A N 1
ATOM 1526 C CA . ILE A 1 187 ? 21.577 -8.089 -15.971 1.00 89.62 187 ILE A CA 1
ATOM 1527 C C . ILE A 1 187 ? 20.980 -9.424 -16.400 1.00 89.62 187 ILE A C 1
ATOM 1529 O O . ILE A 1 187 ? 20.671 -9.627 -17.573 1.00 89.62 187 ILE A O 1
ATOM 1533 N N . LYS A 1 188 ? 20.845 -10.317 -15.423 1.00 90.50 188 LYS A N 1
ATOM 1534 C CA . LYS A 1 188 ? 20.353 -11.682 -15.599 1.00 90.50 188 LYS A CA 1
ATOM 1535 C C . LYS A 1 188 ? 18.895 -11.817 -15.180 1.00 90.50 188 LYS A C 1
ATOM 1537 O O . LYS A 1 188 ? 18.178 -12.638 -15.739 1.00 90.50 188 LYS A O 1
ATOM 1542 N N . TYR A 1 189 ? 18.447 -10.979 -14.246 1.00 92.06 189 TYR A N 1
ATOM 1543 C CA . TYR A 1 189 ? 17.074 -11.013 -13.762 1.00 92.06 189 TYR A CA 1
ATOM 1544 C C . TYR A 1 189 ? 16.441 -9.632 -13.665 1.00 92.06 189 TYR A C 1
ATOM 1546 O O . TYR A 1 189 ? 17.115 -8.624 -13.432 1.00 92.06 189 TYR A O 1
ATOM 1554 N N . VAL A 1 190 ? 15.120 -9.613 -13.801 1.00 93.81 190 VAL A N 1
ATOM 1555 C CA . VAL A 1 190 ? 14.275 -8.476 -13.454 1.00 93.81 190 VAL A CA 1
ATOM 1556 C C . VAL A 1 190 ? 13.457 -8.867 -12.228 1.00 93.81 190 VAL A C 1
ATOM 1558 O O . VAL A 1 190 ? 12.619 -9.761 -12.301 1.00 93.81 190 VAL A O 1
ATOM 1561 N N . LEU A 1 191 ? 13.725 -8.208 -11.104 1.00 92.25 191 LEU A N 1
ATOM 1562 C CA . LEU A 1 191 ? 12.974 -8.357 -9.867 1.00 92.25 191 LEU A CA 1
ATOM 1563 C C . LEU A 1 191 ? 11.838 -7.343 -9.853 1.00 92.25 191 LEU A C 1
ATOM 1565 O O . LEU A 1 191 ? 12.060 -6.135 -9.784 1.00 92.25 191 LEU A O 1
ATOM 1569 N N . ASP A 1 192 ? 10.617 -7.842 -9.888 1.00 94.31 192 ASP A N 1
ATOM 1570 C CA . ASP A 1 192 ? 9.426 -7.049 -9.687 1.00 94.31 192 ASP A CA 1
ATOM 1571 C C . ASP A 1 192 ? 9.052 -7.028 -8.199 1.00 94.31 192 ASP A C 1
ATOM 1573 O O . ASP A 1 192 ? 8.833 -8.069 -7.583 1.00 94.31 192 ASP A O 1
ATOM 1577 N N . VAL A 1 193 ? 9.008 -5.832 -7.613 1.00 91.94 193 VAL A N 1
ATOM 1578 C CA . VAL A 1 193 ? 8.703 -5.610 -6.195 1.00 91.94 193 VAL A CA 1
ATOM 1579 C C . VAL A 1 193 ? 7.388 -4.864 -6.082 1.00 91.94 193 VAL A C 1
ATOM 1581 O O . VAL A 1 193 ? 7.215 -3.788 -6.665 1.00 91.94 193 VAL A O 1
ATOM 1584 N N . THR A 1 194 ? 6.447 -5.423 -5.333 1.00 91.56 194 THR A N 1
ATOM 1585 C CA . THR A 1 194 ? 5.172 -4.766 -5.039 1.00 91.56 194 THR A CA 1
ATOM 1586 C C . THR A 1 194 ? 5.132 -4.408 -3.569 1.00 91.56 194 THR A C 1
ATOM 1588 O O . THR A 1 194 ? 5.040 -5.288 -2.720 1.00 91.56 194 THR A O 1
ATOM 1591 N N . ILE A 1 195 ? 5.206 -3.115 -3.274 1.00 88.88 195 ILE A N 1
ATOM 1592 C CA . ILE A 1 195 ? 5.032 -2.581 -1.927 1.00 88.88 195 ILE A CA 1
ATOM 1593 C C . ILE A 1 195 ? 3.563 -2.216 -1.768 1.00 88.88 195 ILE A C 1
ATOM 1595 O O . ILE A 1 195 ? 3.011 -1.474 -2.582 1.00 88.88 195 ILE A O 1
ATOM 1599 N N . ALA A 1 196 ? 2.936 -2.734 -0.723 1.00 84.38 196 ALA A N 1
ATOM 1600 C CA . ALA A 1 196 ? 1.562 -2.435 -0.383 1.00 84.38 196 ALA A CA 1
ATOM 1601 C C . ALA A 1 196 ? 1.481 -1.961 1.064 1.00 84.38 196 ALA A C 1
ATOM 1603 O O . ALA A 1 196 ? 2.044 -2.562 1.984 1.00 84.38 196 ALA A O 1
ATOM 1604 N N . TYR A 1 197 ? 0.738 -0.879 1.253 1.00 79.31 197 TYR A N 1
ATOM 1605 C CA . TYR A 1 197 ? 0.446 -0.331 2.565 1.00 79.31 197 TYR A CA 1
ATOM 1606 C C . TYR A 1 197 ? -0.983 -0.691 2.980 1.00 79.31 197 TYR A C 1
ATOM 1608 O O . TYR A 1 197 ? -1.877 -0.758 2.127 1.00 79.31 197 TYR A O 1
ATOM 1616 N N . PRO A 1 198 ? -1.227 -0.889 4.284 1.00 67.31 198 PRO A N 1
ATOM 1617 C CA . PRO A 1 198 ? -2.525 -1.315 4.769 1.00 67.31 198 PRO A CA 1
ATOM 1618 C C . PRO A 1 198 ? -3.565 -0.237 4.468 1.00 67.31 198 PRO A C 1
ATOM 1620 O O . PRO A 1 198 ? -3.268 0.964 4.481 1.00 67.31 198 PRO A O 1
ATOM 1623 N N . ASN A 1 199 ? -4.782 -0.678 4.148 1.00 63.03 199 ASN A N 1
ATOM 1624 C CA . ASN A 1 199 ? -5.907 0.183 3.771 1.00 63.03 199 ASN A CA 1
ATOM 1625 C C . ASN A 1 199 ? -5.625 1.103 2.564 1.00 63.03 199 ASN A C 1
ATOM 1627 O O . ASN A 1 199 ? -6.280 2.133 2.406 1.00 63.03 199 ASN A O 1
ATOM 1631 N N . GLY A 1 200 ? -4.621 0.780 1.737 1.00 65.25 200 GLY A N 1
ATOM 1632 C CA . GLY A 1 200 ? -4.211 1.613 0.605 1.00 65.25 200 GLY A CA 1
ATOM 1633 C C . GLY A 1 200 ? -3.610 2.963 1.016 1.00 65.25 200 GLY A C 1
ATOM 1634 O O . GLY A 1 200 ? -3.602 3.893 0.212 1.00 65.25 200 GLY A O 1
ATOM 1635 N N . GLN A 1 201 ? -3.129 3.098 2.260 1.00 66.88 201 GLN A N 1
ATOM 1636 C CA . GLN A 1 201 ? -2.608 4.356 2.800 1.00 66.88 201 GLN A CA 1
ATOM 1637 C C . GLN A 1 201 ? -1.082 4.348 2.913 1.00 66.88 201 GLN A C 1
ATOM 1639 O O . GLN A 1 201 ? -0.536 3.959 3.959 1.00 66.88 201 GLN A O 1
ATOM 1644 N N . PRO A 1 202 ? -0.363 4.831 1.895 1.00 72.88 202 PRO A N 1
ATOM 1645 C CA . PRO A 1 202 ? 1.081 4.784 1.925 1.00 72.88 202 PRO A CA 1
ATOM 1646 C C . PRO A 1 202 ? 1.674 5.778 2.929 1.00 72.88 202 PRO A C 1
ATOM 1648 O O . PRO A 1 202 ? 1.145 6.871 3.145 1.00 72.88 202 PRO A O 1
ATOM 1651 N N . LEU A 1 203 ? 2.774 5.385 3.576 1.00 73.38 203 LEU A N 1
ATOM 1652 C CA . LEU A 1 203 ? 3.493 6.248 4.518 1.00 73.38 203 LEU A CA 1
ATOM 1653 C C . LEU A 1 203 ? 4.141 7.409 3.770 1.00 73.38 203 LEU A C 1
ATOM 1655 O O . LEU A 1 203 ? 4.694 7.210 2.695 1.00 73.38 203 LEU A O 1
ATOM 1659 N N . SER A 1 204 ? 4.130 8.617 4.326 1.00 74.62 204 SER A N 1
ATOM 1660 C CA . SER A 1 204 ? 4.949 9.714 3.797 1.00 74.62 204 SER A CA 1
ATOM 1661 C C . SER A 1 204 ? 6.324 9.730 4.465 1.00 74.62 204 SER A C 1
ATOM 1663 O O . SER A 1 204 ? 6.468 9.263 5.594 1.00 74.62 204 SER A O 1
ATOM 1665 N N . LEU A 1 205 ? 7.330 10.320 3.816 1.00 72.56 205 LEU A N 1
ATOM 1666 C CA . LEU A 1 205 ? 8.642 10.521 4.437 1.00 72.56 205 LEU A CA 1
ATOM 1667 C C . LEU A 1 205 ? 8.539 11.334 5.740 1.00 72.56 205 LEU A C 1
ATOM 1669 O O . LEU A 1 205 ? 9.229 11.034 6.703 1.00 72.56 205 LEU A O 1
ATOM 1673 N N . ALA A 1 206 ? 7.635 12.318 5.807 1.00 68.25 206 ALA A N 1
ATOM 1674 C CA . ALA A 1 206 ? 7.387 13.071 7.037 1.00 68.25 206 ALA A CA 1
ATOM 1675 C C . ALA A 1 206 ? 6.818 12.172 8.146 1.00 68.25 206 ALA A C 1
ATOM 1677 O O . ALA A 1 206 ? 7.251 12.247 9.289 1.00 68.25 206 ALA A O 1
ATOM 1678 N N . THR A 1 207 ? 5.887 11.282 7.800 1.00 67.19 207 THR A N 1
ATOM 1679 C CA . THR A 1 207 ? 5.344 10.290 8.736 1.00 67.19 207 THR A CA 1
ATOM 1680 C C . THR A 1 207 ? 6.437 9.364 9.261 1.00 67.19 207 THR A C 1
ATOM 1682 O O . THR A 1 207 ? 6.476 9.099 10.455 1.00 67.19 207 THR A O 1
ATOM 1685 N N . LEU A 1 208 ? 7.342 8.931 8.380 1.00 68.50 208 LEU A N 1
ATOM 1686 C CA . LEU A 1 208 ? 8.480 8.083 8.722 1.00 68.50 208 LEU A CA 1
ATOM 1687 C C . LEU A 1 208 ? 9.485 8.789 9.648 1.00 68.50 208 LEU A C 1
ATOM 1689 O O . LEU A 1 208 ? 9.998 8.186 10.578 1.00 68.50 208 LEU A O 1
ATOM 1693 N N . CYS A 1 209 ? 9.787 10.065 9.395 1.00 66.44 209 CYS A N 1
ATOM 1694 C CA . CYS A 1 209 ? 10.777 10.807 10.178 1.00 66.44 209 CYS A CA 1
ATOM 1695 C C . CYS A 1 209 ? 10.246 11.290 11.533 1.00 66.44 209 CYS A C 1
ATOM 1697 O O . CYS A 1 209 ? 11.026 11.437 12.468 1.00 66.44 209 CYS A O 1
ATOM 1699 N N . PHE A 1 210 ? 8.948 11.585 11.632 1.00 69.75 210 PHE A N 1
ATOM 1700 C CA . PHE A 1 210 ? 8.356 12.207 12.820 1.00 69.75 210 PHE A CA 1
ATOM 1701 C C . PHE A 1 210 ? 7.430 11.277 13.614 1.00 69.75 210 PHE A C 1
ATOM 1703 O O . PHE A 1 210 ? 6.884 11.710 14.625 1.00 69.75 210 PHE A O 1
ATOM 1710 N N . GLY A 1 211 ? 7.215 10.034 13.167 1.00 64.19 211 GLY A N 1
ATOM 1711 C CA . GLY A 1 211 ? 6.376 9.056 13.869 1.00 64.19 211 GLY A CA 1
ATOM 1712 C C . GLY A 1 211 ? 4.924 9.510 14.061 1.00 64.19 211 GLY A C 1
ATOM 1713 O O . GLY A 1 211 ? 4.270 9.122 15.021 1.00 64.19 211 GLY A O 1
ATOM 1714 N N . THR A 1 212 ? 4.410 10.372 13.176 1.00 61.31 212 THR A N 1
ATOM 1715 C CA . THR A 1 212 ? 3.096 11.028 13.338 1.00 61.31 212 THR A CA 1
ATOM 1716 C C . THR A 1 212 ? 1.900 10.123 13.036 1.00 61.31 212 THR A C 1
ATOM 1718 O O . THR A 1 212 ? 0.758 10.565 13.148 1.00 61.31 212 THR A O 1
ATOM 1721 N N . ARG A 1 213 ? 2.143 8.870 12.638 1.00 61.81 213 ARG A N 1
ATOM 1722 C CA . ARG A 1 213 ? 1.125 7.839 12.415 1.00 61.81 213 ARG A CA 1
ATOM 1723 C C . ARG A 1 213 ? 1.501 6.599 13.210 1.00 61.81 213 ARG A C 1
ATOM 1725 O O . ARG A 1 213 ? 2.682 6.297 13.355 1.00 61.81 213 ARG A O 1
ATOM 1732 N N . GLU A 1 214 ? 0.489 5.874 13.670 1.00 58.19 214 GLU A N 1
ATOM 1733 C CA . GLU A 1 214 ? 0.684 4.560 14.272 1.00 58.19 214 GLU A CA 1
ATOM 1734 C C . GLU A 1 214 ? 1.451 3.621 13.335 1.00 58.19 214 GLU A C 1
ATOM 1736 O O . GLU A 1 214 ? 1.327 3.682 12.102 1.00 58.19 214 GLU A O 1
ATOM 1741 N N . ARG A 1 215 ? 2.253 2.748 13.949 1.00 64.62 215 ARG A N 1
ATOM 1742 C CA . ARG A 1 215 ? 3.072 1.763 13.245 1.00 64.62 215 ARG A CA 1
ATOM 1743 C C . ARG A 1 215 ? 2.173 0.874 12.394 1.00 64.62 215 ARG A C 1
ATOM 1745 O O . ARG A 1 215 ? 1.195 0.319 12.891 1.00 64.62 215 ARG A O 1
ATOM 1752 N N . CYS A 1 216 ? 2.527 0.709 11.126 1.00 61.44 216 CYS A N 1
ATOM 1753 C CA . CYS A 1 216 ? 1.750 -0.098 10.198 1.00 61.44 216 CYS A CA 1
ATOM 1754 C C . CYS A 1 216 ? 2.559 -1.271 9.645 1.00 61.44 216 CYS A C 1
ATOM 1756 O O . CYS A 1 216 ? 3.780 -1.190 9.496 1.00 61.44 216 CYS A O 1
ATOM 1758 N N . ASP A 1 217 ? 1.839 -2.340 9.332 1.00 68.19 217 ASP A N 1
ATOM 1759 C CA . ASP A 1 217 ? 2.355 -3.546 8.703 1.00 68.19 217 ASP A CA 1
ATOM 1760 C C . ASP A 1 217 ? 2.510 -3.315 7.198 1.00 68.19 217 ASP A C 1
ATOM 1762 O O . ASP A 1 217 ? 1.539 -2.955 6.537 1.00 68.19 217 ASP A O 1
ATOM 1766 N N . ILE A 1 218 ? 3.716 -3.479 6.652 1.00 76.94 218 ILE A N 1
ATOM 1767 C CA . ILE A 1 218 ? 3.978 -3.274 5.218 1.00 76.94 218 ILE A CA 1
ATOM 1768 C C . ILE A 1 218 ? 4.155 -4.627 4.554 1.00 76.94 218 ILE A C 1
ATOM 1770 O O . ILE A 1 218 ? 4.982 -5.432 4.978 1.00 76.94 218 ILE A O 1
ATOM 1774 N N . ALA A 1 219 ? 3.393 -4.854 3.492 1.00 80.50 219 ALA A N 1
ATOM 1775 C CA . ALA A 1 219 ? 3.480 -6.064 2.701 1.00 80.50 219 ALA A CA 1
ATOM 1776 C C . ALA A 1 219 ? 4.373 -5.819 1.479 1.00 80.50 219 ALA A C 1
ATOM 1778 O O . ALA A 1 219 ? 4.213 -4.823 0.768 1.00 80.50 219 ALA A O 1
ATOM 1779 N N . VAL A 1 220 ? 5.316 -6.728 1.245 1.00 83.12 220 VAL A N 1
ATOM 1780 C CA . VAL A 1 220 ? 6.257 -6.670 0.128 1.00 83.12 220 VAL A CA 1
ATOM 1781 C C . VAL A 1 220 ? 6.192 -7.990 -0.625 1.00 83.12 220 VAL A C 1
ATOM 1783 O O . VAL A 1 220 ? 6.501 -9.047 -0.078 1.00 83.12 220 VAL A O 1
ATOM 1786 N N . ASN A 1 221 ? 5.773 -7.927 -1.885 1.00 87.75 221 ASN A N 1
ATOM 1787 C CA . ASN A 1 221 ? 5.798 -9.073 -2.779 1.00 87.75 221 ASN A CA 1
ATOM 1788 C C . ASN A 1 221 ? 7.013 -9.024 -3.703 1.00 87.75 221 ASN A C 1
ATOM 1790 O O . ASN A 1 221 ? 7.296 -7.970 -4.278 1.00 87.75 221 ASN A O 1
ATOM 1794 N N . TYR A 1 222 ? 7.649 -10.175 -3.901 1.00 87.62 222 TYR A N 1
ATOM 1795 C CA . TYR A 1 222 ? 8.710 -10.369 -4.883 1.00 87.62 222 TYR A CA 1
ATOM 1796 C C . TYR A 1 222 ? 8.268 -11.320 -5.987 1.00 87.62 222 TYR A C 1
ATOM 1798 O O . TYR A 1 222 ? 7.774 -12.415 -5.710 1.00 87.62 222 TYR A O 1
ATOM 1806 N N . LYS A 1 223 ? 8.506 -10.924 -7.237 1.00 90.69 223 LYS A N 1
ATOM 1807 C CA . LYS A 1 223 ? 8.352 -11.791 -8.403 1.00 90.69 223 LYS A CA 1
ATOM 1808 C C . LYS A 1 223 ? 9.554 -11.644 -9.325 1.00 90.69 223 LYS A C 1
ATOM 1810 O O . LYS A 1 223 ? 9.886 -10.542 -9.759 1.00 90.69 223 LYS A O 1
ATOM 1815 N N . MET A 1 224 ? 10.225 -12.750 -9.605 1.00 90.31 224 MET A N 1
ATOM 1816 C CA . MET A 1 224 ? 11.457 -12.778 -10.376 1.00 90.31 224 MET A CA 1
ATOM 1817 C C . MET A 1 224 ? 11.191 -13.193 -11.821 1.00 90.31 224 MET A C 1
ATOM 1819 O O . MET A 1 224 ? 10.512 -14.180 -12.094 1.00 90.31 224 MET A O 1
ATOM 1823 N N . TYR A 1 225 ? 11.793 -12.467 -12.757 1.00 93.31 225 TYR A N 1
ATOM 1824 C CA . TYR A 1 225 ? 11.773 -12.785 -14.180 1.00 93.31 225 TYR A CA 1
ATOM 1825 C C . TYR A 1 225 ? 13.196 -12.994 -14.686 1.00 93.31 225 TYR A C 1
ATOM 1827 O O . TYR A 1 225 ? 14.105 -12.240 -14.326 1.00 93.31 225 TYR A O 1
ATOM 1835 N N . ASN A 1 226 ? 13.400 -13.973 -15.569 1.00 92.94 226 ASN A N 1
ATOM 1836 C CA . ASN A 1 226 ? 14.637 -14.038 -16.339 1.00 92.94 226 ASN A CA 1
ATOM 1837 C C . ASN A 1 226 ? 14.673 -12.843 -17.302 1.00 92.94 226 ASN A C 1
ATOM 1839 O O . ASN A 1 226 ? 13.707 -12.564 -18.012 1.00 92.94 226 ASN A O 1
ATOM 1843 N N . ALA A 1 227 ? 15.789 -12.118 -17.312 1.00 92.31 227 ALA A N 1
ATOM 1844 C CA . ALA A 1 227 ? 15.971 -10.956 -18.169 1.00 92.31 227 ALA A CA 1
ATOM 1845 C C . ALA A 1 227 ? 15.892 -11.308 -19.667 1.00 92.31 227 ALA A C 1
ATOM 1847 O O . ALA A 1 227 ? 15.548 -10.442 -20.470 1.00 92.31 227 ALA A O 1
ATOM 1848 N N . GLU A 1 228 ? 16.189 -12.557 -20.038 1.00 91.19 228 GLU A N 1
ATOM 1849 C CA . GLU A 1 228 ? 16.081 -13.066 -21.412 1.00 91.19 228 GLU A CA 1
ATOM 1850 C C . GLU A 1 228 ? 14.627 -13.187 -21.890 1.00 91.19 228 GLU A C 1
ATOM 1852 O O . GLU A 1 228 ? 14.355 -13.012 -23.078 1.00 91.19 228 GLU A O 1
ATOM 1857 N N . ASP A 1 229 ? 13.688 -13.408 -20.966 1.00 93.12 229 ASP A N 1
ATOM 1858 C CA . ASP A 1 229 ? 12.260 -13.546 -21.272 1.00 93.12 229 ASP A CA 1
ATOM 1859 C C . ASP A 1 229 ? 11.561 -12.187 -21.431 1.00 93.12 229 ASP A C 1
ATOM 1861 O O . ASP A 1 229 ? 10.434 -12.103 -21.928 1.00 93.12 229 ASP A O 1
ATOM 1865 N N . VAL A 1 230 ? 12.215 -11.095 -21.022 1.00 93.94 230 VAL A N 1
ATOM 1866 C CA . VAL A 1 230 ? 11.658 -9.744 -21.121 1.00 93.94 230 VAL A CA 1
ATOM 1867 C C . VAL A 1 230 ? 11.762 -9.260 -22.572 1.00 93.94 230 VAL A C 1
ATOM 1869 O O . VAL A 1 230 ? 12.866 -9.125 -23.101 1.00 93.94 230 VAL A O 1
ATOM 1872 N N . PRO A 1 231 ? 10.651 -8.913 -23.247 1.00 93.94 231 PRO A N 1
ATOM 1873 C CA . PRO A 1 231 ? 10.662 -8.608 -24.678 1.00 93.94 231 PRO A CA 1
ATOM 1874 C C . PRO A 1 231 ? 11.102 -7.163 -24.981 1.00 93.94 231 PRO A C 1
ATOM 1876 O O . PRO A 1 231 ? 10.420 -6.424 -25.683 1.00 93.94 231 PRO A O 1
ATOM 1879 N N . PHE A 1 232 ? 12.259 -6.729 -24.473 1.00 91.69 232 PHE A N 1
ATOM 1880 C CA . PHE A 1 232 ? 12.695 -5.324 -24.525 1.00 91.69 232 PHE A CA 1
ATOM 1881 C C . PHE A 1 232 ? 13.108 -4.815 -25.919 1.00 91.69 232 PHE A C 1
ATOM 1883 O O . PHE A 1 232 ? 13.238 -3.606 -26.119 1.00 91.69 232 PHE A O 1
ATOM 1890 N N . HIS A 1 233 ? 13.299 -5.711 -26.889 1.00 88.88 233 HIS A N 1
ATOM 1891 C CA . HIS A 1 233 ? 13.612 -5.358 -28.279 1.00 88.88 233 HIS A CA 1
ATOM 1892 C C . HIS A 1 233 ? 12.390 -4.922 -29.099 1.00 88.88 233 HIS A C 1
ATOM 1894 O O . HIS A 1 233 ? 12.552 -4.303 -30.148 1.00 88.88 233 HIS A O 1
ATOM 1900 N N . ASP A 1 234 ? 11.185 -5.261 -28.644 1.00 93.19 234 ASP A N 1
ATOM 1901 C CA . ASP A 1 234 ? 9.926 -4.975 -29.323 1.00 93.19 234 ASP A CA 1
ATOM 1902 C C . ASP A 1 234 ? 9.095 -4.057 -28.422 1.00 93.19 234 ASP A C 1
ATOM 1904 O O . ASP A 1 234 ? 8.709 -4.431 -27.316 1.00 93.19 234 ASP A O 1
ATOM 1908 N N . GLU A 1 235 ? 8.861 -2.822 -28.869 1.00 92.06 235 GLU A N 1
ATOM 1909 C CA . GLU A 1 235 ? 8.211 -1.804 -28.038 1.00 92.06 235 GLU A CA 1
ATOM 1910 C C . GLU A 1 235 ? 6.767 -2.156 -27.678 1.00 92.06 235 GLU A C 1
ATOM 1912 O O . GLU A 1 235 ? 6.305 -1.785 -26.598 1.00 92.06 235 GLU A O 1
ATOM 1917 N N . GLU A 1 236 ? 6.054 -2.875 -28.545 1.00 93.19 236 GLU A N 1
ATOM 1918 C CA . GLU A 1 236 ? 4.676 -3.272 -28.267 1.00 93.19 236 GLU A CA 1
ATOM 1919 C C . GLU A 1 236 ? 4.636 -4.425 -27.276 1.00 93.19 236 GLU A C 1
ATOM 1921 O O . GLU A 1 236 ? 3.912 -4.361 -26.284 1.00 93.19 236 GLU A O 1
ATOM 1926 N N . LYS A 1 237 ? 5.487 -5.434 -27.473 1.00 95.06 237 LYS A N 1
ATOM 1927 C CA . LYS A 1 237 ? 5.564 -6.565 -26.542 1.00 95.06 237 LYS A CA 1
ATOM 1928 C C . LYS A 1 237 ? 6.085 -6.148 -25.175 1.00 95.06 237 LYS A C 1
ATOM 1930 O O . LYS A 1 237 ? 5.578 -6.635 -24.169 1.00 95.06 237 LYS A O 1
ATOM 1935 N N . LEU A 1 238 ? 7.056 -5.232 -25.115 1.00 94.88 238 LEU A N 1
ATOM 1936 C CA . LEU A 1 238 ? 7.530 -4.671 -23.850 1.00 94.88 238 LEU A CA 1
ATOM 1937 C C . LEU A 1 238 ? 6.404 -3.933 -23.124 1.00 94.88 238 LEU A C 1
ATOM 1939 O O . LEU A 1 238 ? 6.260 -4.091 -21.914 1.00 94.88 238 LEU A O 1
ATOM 1943 N N . ARG A 1 239 ? 5.596 -3.152 -23.849 1.00 94.38 239 ARG A N 1
ATOM 1944 C CA . ARG A 1 239 ? 4.446 -2.439 -23.276 1.00 94.38 239 ARG A CA 1
ATOM 1945 C C . ARG A 1 239 ? 3.465 -3.406 -22.661 1.00 94.38 239 ARG A C 1
ATOM 1947 O O . ARG A 1 239 ? 3.096 -3.225 -21.506 1.00 94.38 239 ARG A O 1
ATOM 1954 N N . ASP A 1 240 ? 3.063 -4.404 -23.431 1.00 94.69 240 ASP A N 1
ATOM 1955 C CA . ASP A 1 240 ? 2.022 -5.333 -23.023 1.00 94.69 240 ASP A CA 1
ATOM 1956 C C . ASP A 1 240 ? 2.518 -6.205 -21.861 1.00 94.69 240 ASP A C 1
ATOM 1958 O O . ASP A 1 240 ? 1.800 -6.374 -20.878 1.00 94.69 240 ASP A O 1
ATOM 1962 N N . TRP A 1 241 ? 3.785 -6.638 -21.889 1.00 96.31 241 TRP A N 1
ATOM 1963 C CA . TRP A 1 241 ? 4.432 -7.305 -20.756 1.00 96.31 241 TRP A CA 1
ATOM 1964 C C . TRP A 1 241 ? 4.440 -6.420 -19.502 1.00 96.31 241 TRP A C 1
ATOM 1966 O O . TRP A 1 241 ? 3.950 -6.835 -18.456 1.00 96.31 241 TRP A O 1
ATOM 1976 N N . MET A 1 242 ? 4.916 -5.173 -19.602 1.00 95.75 242 MET A N 1
ATOM 1977 C CA . MET A 1 242 ? 4.954 -4.251 -18.460 1.00 95.75 242 MET A CA 1
ATOM 1978 C C . MET A 1 242 ? 3.555 -3.918 -17.930 1.00 95.75 242 MET A C 1
ATOM 1980 O O . MET A 1 242 ? 3.385 -3.719 -16.730 1.00 95.75 242 MET A O 1
ATOM 1984 N N . TYR A 1 243 ? 2.551 -3.818 -18.801 1.00 95.06 243 TYR A N 1
ATOM 1985 C CA . TYR A 1 243 ? 1.174 -3.552 -18.390 1.00 95.06 243 TYR A CA 1
ATOM 1986 C C . TYR A 1 243 ? 0.577 -4.751 -17.668 1.00 95.06 243 TYR A C 1
ATOM 1988 O O . TYR A 1 243 ? -0.045 -4.551 -16.632 1.00 95.06 243 TYR A O 1
ATOM 1996 N N . ASN A 1 244 ? 0.837 -5.971 -18.140 1.00 95.38 244 ASN A N 1
ATOM 1997 C CA . ASN A 1 244 ? 0.418 -7.189 -17.451 1.00 95.38 244 ASN A CA 1
ATOM 1998 C C . ASN A 1 244 ? 1.070 -7.309 -16.070 1.00 95.38 244 ASN A C 1
ATOM 2000 O O . ASN A 1 244 ? 0.363 -7.562 -15.102 1.00 95.38 244 ASN A O 1
ATOM 2004 N N . VAL A 1 245 ? 2.373 -7.016 -15.948 1.00 95.44 245 VAL A N 1
ATOM 2005 C CA . VAL A 1 245 ? 3.046 -6.939 -14.637 1.00 95.44 245 VAL A CA 1
ATOM 2006 C C . VAL A 1 245 ? 2.299 -5.974 -13.712 1.00 95.44 245 VAL A C 1
ATOM 2008 O O . VAL A 1 245 ? 1.998 -6.309 -12.575 1.00 95.44 245 VAL A O 1
ATOM 2011 N N . TYR A 1 246 ? 1.929 -4.786 -14.197 1.00 95.38 246 TYR A N 1
ATOM 2012 C CA . TYR A 1 246 ? 1.217 -3.800 -13.381 1.00 95.38 246 TYR A CA 1
ATOM 2013 C C . TYR A 1 246 ? -0.247 -4.157 -13.087 1.00 95.38 246 TYR A C 1
ATOM 2015 O O . TYR A 1 246 ? -0.760 -3.722 -12.060 1.00 95.38 246 TYR A O 1
ATOM 2023 N N . VAL A 1 247 ? -0.909 -4.950 -13.932 1.00 94.69 247 VAL A N 1
ATOM 2024 C CA . VAL A 1 247 ? -2.219 -5.544 -13.619 1.00 94.69 247 VAL A CA 1
ATOM 2025 C C . VAL A 1 247 ? -2.081 -6.521 -12.455 1.00 94.69 247 VAL A C 1
ATOM 2027 O O . VAL A 1 247 ? -2.821 -6.407 -11.483 1.00 94.69 247 VAL A O 1
ATOM 2030 N N . GLU A 1 248 ? -1.088 -7.412 -12.496 1.00 93.50 248 GLU A N 1
ATOM 2031 C CA . GLU A 1 248 ? -0.824 -8.347 -11.398 1.00 93.50 248 GLU A CA 1
ATOM 2032 C C . GLU A 1 248 ? -0.482 -7.607 -10.096 1.00 93.50 248 GLU A C 1
ATOM 2034 O O . GLU A 1 248 ? -0.987 -7.963 -9.034 1.00 93.50 248 GLU A O 1
ATOM 2039 N N . LYS A 1 249 ? 0.313 -6.527 -10.157 1.00 93.81 249 LYS A N 1
ATOM 2040 C CA . LYS A 1 249 ? 0.572 -5.666 -8.987 1.00 93.81 249 LYS A CA 1
ATOM 2041 C C . LYS A 1 249 ? -0.706 -5.099 -8.393 1.00 93.81 249 LYS A C 1
ATOM 2043 O O . LYS A 1 249 ? -0.874 -5.087 -7.176 1.00 93.81 249 LYS A O 1
ATOM 2048 N N . ASP A 1 250 ? -1.573 -4.585 -9.258 1.00 91.88 250 ASP A N 1
ATOM 2049 C CA . ASP A 1 250 ? -2.846 -3.998 -8.867 1.00 91.88 250 ASP A CA 1
ATOM 2050 C C . ASP A 1 250 ? -3.731 -5.032 -8.165 1.00 91.88 250 ASP A C 1
ATOM 2052 O O . ASP A 1 250 ? -4.331 -4.736 -7.136 1.00 91.88 250 ASP A O 1
ATOM 2056 N N . GLU A 1 251 ? -3.749 -6.264 -8.678 1.00 89.38 251 GLU A N 1
ATOM 2057 C CA . GLU A 1 251 ? -4.434 -7.403 -8.070 1.00 89.38 251 GLU A CA 1
ATOM 2058 C C . GLU A 1 251 ? -3.820 -7.815 -6.734 1.00 89.38 251 GLU A C 1
ATOM 2060 O O . GLU A 1 251 ? -4.562 -7.988 -5.775 1.00 89.38 251 GLU A O 1
ATOM 2065 N N . ILE A 1 252 ? -2.493 -7.904 -6.620 1.00 85.62 252 ILE A N 1
ATOM 2066 C CA . ILE A 1 252 ? -1.814 -8.218 -5.354 1.00 85.62 252 ILE A CA 1
ATOM 2067 C C . ILE A 1 252 ? -2.156 -7.172 -4.293 1.00 85.62 252 ILE A C 1
ATOM 2069 O O . ILE A 1 252 ? -2.540 -7.525 -3.180 1.00 85.62 252 ILE A O 1
ATOM 2073 N N . ILE A 1 253 ? -2.058 -5.881 -4.626 1.00 86.12 253 ILE A N 1
ATOM 2074 C CA . ILE A 1 253 ? -2.398 -4.809 -3.683 1.00 86.12 253 ILE A CA 1
ATOM 2075 C C . ILE A 1 253 ? -3.882 -4.881 -3.331 1.00 86.12 253 ILE A C 1
ATOM 2077 O O . ILE A 1 253 ? -4.229 -4.780 -2.157 1.00 86.12 253 ILE A O 1
ATOM 2081 N N . ARG A 1 254 ? -4.753 -5.120 -4.315 1.00 83.12 254 ARG A N 1
ATOM 2082 C CA . ARG A 1 254 ? -6.188 -5.293 -4.089 1.00 83.12 254 ARG A CA 1
ATOM 2083 C C . ARG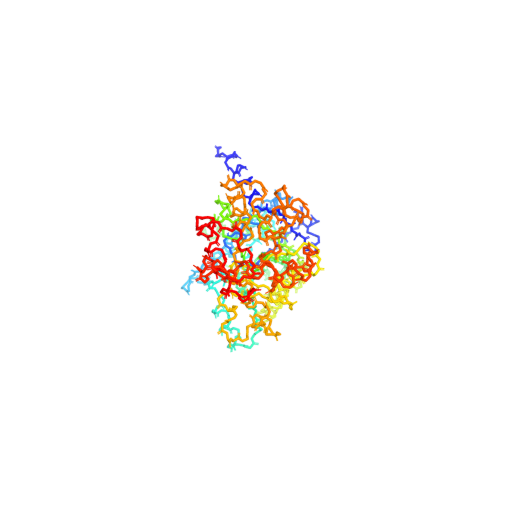 A 1 254 ? -6.472 -6.462 -3.154 1.00 83.12 254 ARG A C 1
ATOM 2085 O O . ARG A 1 254 ? -7.271 -6.303 -2.245 1.00 83.12 254 ARG A O 1
ATOM 2092 N N . GLU A 1 255 ? -5.838 -7.612 -3.343 1.00 77.06 255 GLU A N 1
ATOM 2093 C CA . GLU A 1 255 ? -6.012 -8.794 -2.494 1.00 77.06 255 GLU A CA 1
ATOM 2094 C C . GLU A 1 255 ? -5.381 -8.625 -1.114 1.00 77.06 255 GLU A C 1
ATOM 2096 O O . GLU A 1 255 ? -5.855 -9.230 -0.165 1.00 77.06 255 GLU A O 1
ATOM 2101 N N . LEU A 1 256 ? -4.370 -7.774 -0.948 1.00 69.12 256 LEU A N 1
ATOM 2102 C CA . LEU A 1 256 ? -3.855 -7.412 0.373 1.00 69.12 256 LEU A CA 1
ATOM 2103 C C . LEU A 1 256 ? -4.791 -6.436 1.093 1.00 69.12 256 LEU A C 1
ATOM 2105 O O . LEU A 1 256 ? -5.100 -6.637 2.264 1.00 69.12 256 LEU A O 1
ATOM 2109 N N . VAL A 1 257 ? -5.315 -5.437 0.379 1.00 65.25 257 VAL A N 1
ATOM 2110 C CA . VAL A 1 257 ? -6.327 -4.499 0.890 1.00 65.25 257 VAL A CA 1
ATOM 2111 C C . VAL A 1 257 ? -7.640 -5.229 1.208 1.00 65.25 257 VAL A C 1
ATOM 2113 O O . VAL A 1 257 ? -8.267 -4.957 2.227 1.00 65.25 257 VAL A O 1
ATOM 2116 N N . LYS A 1 258 ? -8.042 -6.203 0.383 1.00 55.91 258 LYS A N 1
ATOM 2117 C CA . LYS A 1 258 ? -9.187 -7.097 0.626 1.00 55.91 258 LYS A CA 1
ATOM 2118 C C . LYS A 1 258 ? -8.871 -8.208 1.623 1.00 55.91 258 LYS A C 1
ATOM 2120 O O . LYS A 1 258 ? -9.770 -8.665 2.307 1.00 55.91 258 LYS A O 1
ATOM 2125 N N . GLY A 1 259 ? -7.632 -8.672 1.718 1.00 41.28 259 GLY A N 1
ATOM 2126 C CA . GLY A 1 259 ? -7.176 -9.727 2.627 1.00 41.28 259 GLY A CA 1
ATOM 2127 C C . GLY A 1 259 ? -7.119 -9.260 4.078 1.00 41.28 259 GLY A C 1
ATOM 2128 O O . GLY A 1 259 ? -7.293 -10.071 4.986 1.00 41.28 259 GLY A O 1
ATOM 2129 N N . SER A 1 260 ? -7.025 -7.945 4.296 1.00 42.25 260 SER A N 1
ATOM 2130 C CA . SER A 1 260 ? -7.396 -7.287 5.554 1.00 42.25 260 SER A CA 1
ATOM 2131 C C . SER A 1 260 ? -8.890 -7.437 5.912 1.00 42.25 260 SER A C 1
ATOM 2133 O O . SER A 1 260 ? -9.269 -7.107 7.028 1.00 42.25 260 SER A O 1
ATOM 2135 N N . LYS A 1 261 ? -9.732 -7.985 5.016 1.00 36.00 261 LYS A N 1
ATOM 2136 C CA . LYS A 1 261 ? -11.130 -8.402 5.256 1.00 36.00 261 LYS A CA 1
ATOM 2137 C C . LYS A 1 261 ? -11.277 -9.907 5.581 1.00 36.00 261 LYS A C 1
ATOM 2139 O O . LYS A 1 261 ? -12.315 -10.495 5.278 1.00 36.00 261 LYS A O 1
ATOM 2144 N N . ARG A 1 262 ? -10.275 -10.586 6.167 1.00 34.12 262 ARG A N 1
ATOM 2145 C CA . ARG A 1 262 ? -10.469 -11.959 6.687 1.00 34.12 262 ARG A CA 1
ATOM 2146 C C . ARG A 1 262 ? -11.052 -11.940 8.100 1.00 34.12 262 ARG A C 1
ATOM 2148 O O . ARG A 1 262 ? -10.427 -11.476 9.044 1.00 34.12 262 ARG A O 1
ATOM 2155 N N . THR A 1 263 ? -12.244 -12.514 8.211 1.00 38.03 263 THR A N 1
ATOM 2156 C CA . THR A 1 263 ? -12.965 -12.873 9.435 1.00 38.03 263 THR A CA 1
ATOM 2157 C C . THR A 1 263 ? -12.092 -13.721 10.372 1.00 38.03 263 THR A C 1
ATOM 2159 O O . THR A 1 263 ? -11.882 -14.912 10.135 1.00 38.03 263 THR A O 1
ATOM 2162 N N . GLY A 1 264 ? -11.584 -13.106 11.433 1.00 38.75 264 GLY A N 1
ATOM 2163 C CA . GLY A 1 264 ? -10.827 -13.716 12.526 1.00 38.75 264 GLY A CA 1
ATOM 2164 C C . GLY A 1 264 ? -10.735 -12.722 13.692 1.00 38.75 264 GLY A C 1
ATOM 2165 O O . GLY A 1 264 ? -11.025 -11.547 13.483 1.00 38.75 264 GLY A O 1
ATOM 2166 N N . PRO A 1 265 ? -10.380 -13.158 14.913 1.00 36.44 265 PRO A N 1
ATOM 2167 C CA . PRO A 1 265 ? -10.562 -12.382 16.148 1.00 36.44 265 PRO A CA 1
ATOM 2168 C C . PRO A 1 265 ? -9.673 -11.130 16.283 1.00 36.44 265 PRO A C 1
ATOM 2170 O O . PRO A 1 265 ? -9.789 -10.429 17.281 1.00 36.44 265 PRO A O 1
ATOM 2173 N N . ASP A 1 266 ? -8.863 -10.808 15.271 1.00 45.69 266 ASP A N 1
ATOM 2174 C CA . ASP A 1 266 ? -8.069 -9.582 15.181 1.00 45.69 266 ASP A CA 1
ATOM 2175 C C . ASP A 1 266 ? -8.580 -8.715 14.010 1.00 45.69 266 ASP A C 1
ATOM 2177 O O . ASP A 1 266 ? -7.981 -8.660 12.934 1.00 45.69 266 ASP A O 1
ATOM 2181 N N . ALA A 1 267 ? -9.737 -8.072 14.189 1.00 40.00 267 ALA A N 1
ATOM 2182 C CA . ALA A 1 267 ? -10.323 -7.175 13.193 1.00 40.00 267 ALA A CA 1
ATOM 2183 C C . ALA A 1 267 ? -9.508 -5.871 13.079 1.00 40.00 267 ALA A C 1
ATOM 2185 O O . ALA A 1 267 ? -9.345 -5.144 14.060 1.00 40.00 267 ALA A O 1
ATOM 2186 N N . VAL A 1 268 ? -9.010 -5.553 11.876 1.00 46.12 268 VAL A N 1
ATOM 2187 C CA . VAL A 1 268 ? -8.412 -4.239 11.590 1.00 46.12 268 VAL A CA 1
ATOM 2188 C C . VAL A 1 268 ? -9.539 -3.195 11.547 1.00 46.12 268 VAL A C 1
ATOM 2190 O O . VAL A 1 268 ? -10.480 -3.376 10.774 1.00 46.12 268 VAL A O 1
ATOM 2193 N N . PRO A 1 269 ? -9.467 -2.105 12.334 1.00 53.53 269 PRO A N 1
ATOM 2194 C CA . PRO A 1 269 ? -10.495 -1.068 12.337 1.00 53.53 269 PRO A CA 1
ATOM 2195 C C . PRO A 1 269 ? -10.608 -0.372 10.974 1.00 53.53 269 PRO A C 1
ATOM 2197 O O . PRO A 1 269 ? -9.599 -0.146 10.298 1.00 53.53 269 PRO A O 1
ATOM 2200 N N . CYS A 1 270 ? -11.827 0.017 10.588 1.00 50.12 270 CYS A N 1
ATOM 2201 C CA . CYS A 1 270 ? -12.071 0.852 9.412 1.00 50.12 270 CYS A CA 1
ATOM 2202 C C . CYS A 1 270 ? -11.201 2.135 9.424 1.00 50.12 270 CYS A C 1
ATOM 2204 O O . CYS A 1 270 ? -10.896 2.678 10.490 1.00 50.12 270 CYS A O 1
ATOM 2206 N N . PRO A 1 271 ? -10.788 2.655 8.250 1.00 50.50 271 PRO A N 1
ATOM 2207 C CA . PRO A 1 271 ? -9.931 3.837 8.162 1.00 50.50 271 PRO A CA 1
ATOM 2208 C C . PRO A 1 271 ? -10.603 5.060 8.806 1.00 50.50 271 PRO A C 1
ATOM 2210 O O . PRO A 1 271 ? -11.808 5.243 8.684 1.00 50.50 271 PRO A O 1
ATOM 2213 N N . THR A 1 272 ? -9.831 5.955 9.430 1.00 41.75 272 THR A N 1
ATOM 2214 C CA . THR A 1 272 ? -10.358 7.088 10.227 1.00 41.75 272 THR A CA 1
ATOM 2215 C C . THR A 1 272 ? -11.301 8.034 9.474 1.00 41.75 272 THR A C 1
ATOM 2217 O O . THR A 1 272 ? -12.112 8.717 10.093 1.00 41.75 272 THR A O 1
ATOM 2220 N N . TRP A 1 273 ? -11.228 8.080 8.142 1.00 42.78 273 TRP A N 1
ATOM 2221 C CA . TRP A 1 273 ? -12.125 8.874 7.295 1.00 42.78 273 TRP A CA 1
ATOM 2222 C C . TRP A 1 273 ? -13.402 8.151 6.862 1.00 42.78 273 TRP A C 1
ATOM 2224 O O . TRP A 1 273 ? -14.322 8.820 6.396 1.00 42.78 273 TRP A O 1
ATOM 2234 N N . HIS A 1 274 ? -13.462 6.822 6.962 1.00 53.81 274 HIS A N 1
ATOM 2235 C CA . HIS A 1 274 ? -14.667 6.006 6.768 1.00 53.81 274 HIS A CA 1
ATOM 2236 C C . HIS A 1 274 ? -14.768 5.006 7.927 1.00 53.81 274 HIS A C 1
ATOM 2238 O O . HIS A 1 274 ? -14.607 3.815 7.702 1.00 53.81 274 HIS A O 1
ATOM 2244 N N . PRO A 1 275 ? -14.912 5.468 9.179 1.00 49.06 275 PRO A N 1
ATOM 2245 C CA . PRO A 1 275 ? -14.638 4.633 10.346 1.00 49.06 275 PRO A CA 1
ATOM 2246 C C . PRO A 1 275 ? -15.776 3.661 10.704 1.00 49.06 275 PRO A C 1
ATOM 2248 O O . PRO A 1 275 ? -15.607 2.880 11.636 1.00 49.06 275 PRO A O 1
ATOM 2251 N N . PHE A 1 276 ? -16.913 3.681 9.999 1.00 56.44 276 PHE A N 1
ATOM 2252 C CA . PHE A 1 276 ? -18.023 2.758 10.245 1.00 56.44 276 PHE A CA 1
ATOM 2253 C C . PHE A 1 276 ? -17.976 1.564 9.296 1.00 56.44 276 PHE A C 1
ATOM 2255 O O . PHE A 1 276 ? -17.923 1.762 8.086 1.00 56.44 276 PHE A O 1
ATOM 2262 N N . GLN A 1 277 ? -18.037 0.345 9.840 1.00 65.69 277 GLN A N 1
ATOM 2263 C CA . GLN A 1 277 ? -18.017 -0.897 9.069 1.00 65.69 277 GLN A CA 1
ATOM 2264 C C . GLN A 1 277 ? -19.427 -1.474 8.899 1.00 65.69 277 GLN A C 1
ATOM 2266 O O . GLN A 1 277 ? -20.079 -1.830 9.879 1.00 65.69 277 GLN A O 1
ATOM 2271 N N . CYS A 1 278 ? -19.863 -1.629 7.656 1.00 74.31 278 CYS A N 1
ATOM 2272 C CA . CYS A 1 278 ? -21.049 -2.383 7.277 1.00 74.31 278 CYS A CA 1
ATOM 2273 C C . CYS A 1 278 ? -20.848 -3.896 7.561 1.00 74.31 278 CYS A C 1
ATOM 2275 O O . CYS A 1 278 ? -19.712 -4.383 7.533 1.00 74.31 278 CYS A O 1
ATOM 2277 N N . PRO A 1 279 ? -21.913 -4.697 7.759 1.00 69.12 279 PRO A N 1
ATOM 2278 C CA . PRO A 1 279 ? -21.821 -6.130 8.076 1.00 69.12 279 PRO A CA 1
ATOM 2279 C C . PRO A 1 279 ? -21.200 -6.957 6.948 1.00 69.12 279 PRO A C 1
ATOM 2281 O O . PRO A 1 279 ? -20.606 -8.009 7.180 1.00 69.12 279 PRO A O 1
ATOM 2284 N N . ASN A 1 280 ? -21.314 -6.462 5.717 1.00 62.00 280 ASN A N 1
ATOM 2285 C CA . ASN A 1 280 ? -20.678 -7.019 4.530 1.00 62.00 280 ASN A CA 1
ATOM 2286 C C . ASN A 1 280 ? -19.161 -6.702 4.439 1.00 62.00 280 ASN A C 1
ATOM 2288 O O . ASN A 1 280 ? -18.477 -7.208 3.547 1.00 62.00 280 ASN A O 1
ATOM 2292 N N . GLY A 1 281 ? -18.630 -5.881 5.354 1.00 63.94 281 GLY A N 1
ATOM 2293 C CA . GLY A 1 281 ? -17.226 -5.485 5.436 1.00 63.94 281 GLY A CA 1
ATOM 2294 C C . GLY A 1 281 ? -16.845 -4.232 4.640 1.00 63.94 281 GLY A C 1
ATOM 2295 O O . GLY A 1 281 ? -15.648 -3.994 4.455 1.00 63.94 281 GLY A O 1
ATOM 2296 N N . ASP A 1 282 ? -17.805 -3.457 4.136 1.00 73.62 282 ASP A N 1
ATOM 2297 C CA . ASP A 1 282 ? -17.551 -2.135 3.550 1.00 73.62 282 ASP A CA 1
ATOM 2298 C C . ASP A 1 282 ? -17.425 -1.061 4.635 1.00 73.62 282 ASP A C 1
ATOM 2300 O O . ASP A 1 282 ? -17.962 -1.214 5.726 1.00 73.62 282 ASP A O 1
ATOM 2304 N N . CYS A 1 283 ? -16.669 0.003 4.367 1.00 75.69 283 CYS A N 1
ATOM 2305 C CA . CYS A 1 283 ? -16.441 1.081 5.326 1.00 75.69 283 CYS A CA 1
ATOM 2306 C C . CYS A 1 283 ? -17.029 2.387 4.782 1.00 75.69 283 CYS A C 1
ATOM 2308 O O . CYS A 1 283 ? -16.683 2.783 3.667 1.00 75.69 283 CYS A O 1
ATOM 2310 N N . ILE A 1 284 ? -17.841 3.086 5.576 1.00 69.44 284 ILE A N 1
ATOM 2311 C CA . ILE A 1 284 ? -18.458 4.370 5.214 1.00 69.44 284 ILE A CA 1
ATOM 2312 C C . ILE A 1 284 ? -18.093 5.479 6.224 1.00 69.44 284 ILE A C 1
ATOM 2314 O O . ILE A 1 284 ? -17.736 5.205 7.377 1.00 69.44 284 ILE A O 1
ATOM 2318 N N . PRO A 1 285 ? -18.120 6.763 5.822 1.00 70.12 285 PRO A N 1
ATOM 2319 C CA . PRO A 1 285 ? -18.019 7.895 6.738 1.00 70.12 285 PRO A CA 1
ATOM 2320 C C . PRO A 1 285 ? -19.172 7.908 7.743 1.00 70.12 285 PRO A C 1
ATOM 2322 O O . PRO A 1 285 ? -20.318 7.739 7.356 1.00 70.12 285 PRO A O 1
ATOM 2325 N N . ILE A 1 286 ? -18.895 8.259 9.003 1.00 57.34 286 ILE A N 1
ATOM 2326 C CA . ILE A 1 286 ? -19.941 8.425 10.037 1.00 57.34 286 ILE A CA 1
ATOM 2327 C C . ILE A 1 286 ? -21.033 9.417 9.615 1.00 57.34 286 ILE A C 1
ATOM 2329 O O . ILE A 1 286 ? -22.178 9.271 10.012 1.00 57.34 286 ILE A O 1
ATOM 2333 N N . LYS A 1 287 ? -20.701 10.424 8.799 1.00 60.06 287 LYS A N 1
ATOM 2334 C CA . LYS A 1 287 ? -21.681 11.400 8.290 1.00 60.06 287 LYS A CA 1
ATOM 2335 C C . LYS A 1 287 ? -22.760 10.796 7.376 1.00 60.06 287 LYS A C 1
ATOM 2337 O O . LYS A 1 287 ? -23.717 11.502 7.098 1.00 60.06 287 LYS A O 1
ATOM 2342 N N . TYR A 1 288 ? -22.544 9.578 6.883 1.00 71.19 288 TYR A N 1
ATOM 2343 C CA . TYR A 1 288 ? -23.473 8.807 6.054 1.00 71.19 288 TYR A CA 1
ATOM 2344 C C . TYR A 1 288 ? -24.176 7.717 6.868 1.00 71.19 288 TYR A C 1
ATOM 2346 O O . TYR A 1 288 ? -24.843 6.860 6.323 1.00 71.19 288 TYR A O 1
ATOM 2354 N N . LEU A 1 289 ? -24.017 7.727 8.194 1.00 69.56 289 LEU A N 1
ATOM 2355 C CA . LEU A 1 289 ? -24.893 6.948 9.050 1.00 69.56 289 LEU A CA 1
ATOM 2356 C C . LEU A 1 289 ? -26.189 7.706 9.234 1.00 69.56 289 LEU A C 1
ATOM 2358 O O . LEU A 1 289 ? -26.172 8.810 9.790 1.00 69.56 289 LEU A O 1
ATOM 2362 N N . CYS A 1 290 ? -27.295 7.062 8.881 1.00 74.50 290 CYS A N 1
ATOM 2363 C CA . CYS A 1 290 ? -28.634 7.542 9.195 1.00 74.50 290 CYS A CA 1
ATOM 2364 C C . CYS A 1 290 ? -28.928 8.894 8.550 1.00 74.50 290 CYS A C 1
ATOM 2366 O O . CYS A 1 290 ? -29.599 9.748 9.141 1.00 74.50 290 CYS A O 1
ATOM 2368 N N . ASP A 1 291 ? -28.365 9.108 7.364 1.00 73.00 291 ASP A N 1
ATOM 2369 C CA . ASP A 1 291 ? -28.518 10.336 6.599 1.00 73.00 291 ASP A CA 1
ATOM 2370 C C . ASP A 1 291 ? -29.725 10.275 5.641 1.00 73.00 291 ASP A C 1
ATOM 2372 O O . ASP A 1 291 ? -30.079 11.280 5.012 1.00 73.00 291 ASP A O 1
ATOM 2376 N N . GLY A 1 292 ? -30.415 9.128 5.606 1.00 74.50 292 GLY A N 1
ATOM 2377 C CA . GLY A 1 292 ? -31.598 8.868 4.795 1.00 74.50 292 GLY A CA 1
ATOM 2378 C C . GLY A 1 292 ? -31.288 8.304 3.408 1.00 74.50 292 GLY A C 1
ATOM 2379 O O . GLY A 1 292 ? -32.217 8.173 2.603 1.00 74.50 292 GLY A O 1
ATOM 2380 N N . SER A 1 293 ? -30.022 7.991 3.116 1.00 79.44 293 SER A N 1
ATOM 2381 C CA . SER A 1 293 ? -29.558 7.371 1.872 1.00 79.44 293 SER A CA 1
ATOM 2382 C C . SER A 1 293 ? -28.815 6.071 2.176 1.00 79.44 293 SER A C 1
ATOM 2384 O O . SER A 1 293 ? -28.053 6.000 3.121 1.00 79.44 293 SER A O 1
ATOM 2386 N N . ALA A 1 294 ? -29.031 5.028 1.374 1.00 83.12 294 ALA A N 1
ATOM 2387 C CA . ALA A 1 294 ? -28.323 3.763 1.554 1.00 83.12 294 ALA A CA 1
ATOM 2388 C C . ALA A 1 294 ? -26.883 3.846 1.022 1.00 83.12 294 ALA A C 1
ATOM 2390 O O . ALA A 1 294 ? -26.676 3.878 -0.197 1.00 83.12 294 ALA A O 1
ATOM 2391 N N . ASP A 1 295 ? -25.904 3.819 1.924 1.00 82.44 295 ASP A N 1
ATOM 2392 C CA . ASP A 1 295 ? -24.472 3.791 1.629 1.00 82.44 295 ASP A CA 1
ATOM 2393 C C . ASP A 1 295 ? -23.826 2.418 1.917 1.00 82.44 295 ASP A C 1
ATOM 2395 O O . ASP A 1 295 ? -22.820 2.075 1.284 1.00 82.44 295 ASP A O 1
ATOM 2399 N N . CYS A 1 296 ? -24.411 1.573 2.781 1.00 79.50 296 CYS A N 1
ATOM 2400 C CA . CYS A 1 296 ? -24.093 0.139 2.833 1.00 79.50 296 CYS A CA 1
ATOM 2401 C C . CYS A 1 296 ? -24.895 -0.646 1.779 1.00 79.50 296 CYS A C 1
ATOM 2403 O O . CYS A 1 296 ? -26.052 -0.348 1.484 1.00 79.50 296 CYS A O 1
ATOM 2405 N N . ALA A 1 297 ? -24.316 -1.730 1.245 1.00 77.69 297 ALA A N 1
ATOM 2406 C CA . ALA A 1 297 ? -24.977 -2.552 0.220 1.00 77.69 297 ALA A CA 1
ATOM 2407 C C . ALA A 1 297 ? -26.253 -3.266 0.712 1.00 77.69 297 ALA A C 1
ATOM 2409 O O . ALA A 1 297 ? -27.079 -3.680 -0.100 1.00 77.69 297 ALA A O 1
ATOM 2410 N N . ASP A 1 298 ? -26.381 -3.448 2.025 1.00 78.94 298 ASP A N 1
ATOM 2411 C CA . ASP A 1 298 ? -27.523 -4.040 2.720 1.00 78.94 298 ASP A CA 1
ATOM 2412 C C . ASP A 1 298 ? -28.373 -3.003 3.479 1.00 78.94 298 ASP A C 1
ATOM 2414 O O . ASP A 1 298 ? -29.207 -3.393 4.293 1.00 78.94 298 ASP A O 1
ATOM 2418 N N . GLU A 1 299 ? -28.167 -1.703 3.221 1.00 82.00 299 GLU A N 1
ATOM 2419 C CA . GLU A 1 299 ? -28.814 -0.576 3.922 1.00 82.00 299 GLU A CA 1
ATOM 2420 C C . GLU A 1 299 ? -28.616 -0.614 5.452 1.00 82.00 299 GLU A C 1
ATOM 2422 O O . GLU A 1 299 ? -29.425 -0.094 6.223 1.00 82.00 299 GLU A O 1
ATOM 2427 N N . PHE A 1 300 ? -27.558 -1.279 5.931 1.00 79.19 300 PHE A N 1
ATOM 2428 C CA . PHE A 1 300 ? -27.323 -1.450 7.364 1.00 79.19 300 PHE A CA 1
ATOM 2429 C C . PHE A 1 300 ? -27.000 -0.142 8.097 1.00 79.19 300 PHE A C 1
ATOM 2431 O O . PHE A 1 300 ? -27.326 0.011 9.274 1.00 79.19 300 PHE A O 1
ATOM 2438 N N . ASP A 1 301 ? -26.374 0.798 7.405 1.00 79.00 301 ASP A N 1
ATOM 2439 C CA . ASP A 1 301 ? -26.143 2.174 7.839 1.00 79.00 301 ASP A CA 1
ATOM 2440 C C . ASP A 1 301 ? -27.431 2.966 8.083 1.00 79.00 301 ASP A C 1
ATOM 2442 O O . ASP A 1 301 ? -27.458 3.816 8.969 1.00 79.00 301 ASP A O 1
ATOM 2446 N N . GLU A 1 302 ? -28.507 2.614 7.382 1.00 83.81 302 GLU A N 1
ATOM 2447 C CA . GLU A 1 302 ? -29.853 3.171 7.552 1.00 83.81 302 GLU A CA 1
ATOM 2448 C C . GLU A 1 302 ? -30.753 2.270 8.415 1.00 83.81 302 GLU A C 1
ATOM 2450 O O . GLU A 1 302 ? -31.953 2.517 8.596 1.00 83.81 302 GLU A O 1
ATOM 2455 N N . ASN A 1 303 ? -30.191 1.203 8.995 1.00 75.12 303 ASN A N 1
ATOM 2456 C CA . ASN A 1 303 ? -30.951 0.317 9.856 1.00 75.12 303 ASN A CA 1
ATOM 2457 C C . ASN A 1 303 ? -31.414 1.087 11.095 1.00 75.12 303 ASN A C 1
ATOM 2459 O O . ASN A 1 303 ? -30.628 1.561 11.916 1.00 75.12 303 ASN A O 1
ATOM 2463 N N . ARG A 1 304 ? -32.732 1.120 11.284 1.00 62.09 304 ARG A N 1
ATOM 2464 C CA . ARG A 1 304 ? -33.401 1.784 12.405 1.00 62.09 304 ARG A CA 1
ATOM 2465 C C . ARG A 1 304 ? -32.874 1.346 13.781 1.00 62.09 304 ARG A C 1
ATOM 2467 O O . ARG A 1 304 ? -32.940 2.127 14.723 1.00 62.09 304 ARG A O 1
ATOM 2474 N N . GLN A 1 305 ? -32.339 0.129 13.907 1.00 57.19 305 GLN A N 1
ATOM 2475 C CA . GLN A 1 305 ? -31.675 -0.339 15.130 1.00 57.19 305 GLN A CA 1
ATOM 2476 C C . GLN A 1 305 ? -30.281 0.288 15.329 1.00 57.19 305 GLN A C 1
ATOM 2478 O O . GLN A 1 305 ? -29.944 0.643 16.455 1.00 57.19 305 GLN A O 1
ATOM 2483 N N . MET A 1 306 ? -29.504 0.499 14.260 1.00 62.09 306 MET A N 1
ATOM 2484 C CA . MET A 1 306 ? -28.174 1.133 14.296 1.00 62.09 306 MET A CA 1
ATOM 2485 C C . MET A 1 306 ? -28.247 2.648 14.486 1.00 62.09 306 MET A C 1
ATOM 2487 O O . MET A 1 306 ? -27.469 3.220 15.250 1.00 62.09 306 MET A O 1
ATOM 2491 N N . CYS A 1 307 ? -29.237 3.297 13.879 1.00 63.69 307 CYS A N 1
ATOM 2492 C CA . CYS A 1 307 ? -29.412 4.746 13.961 1.00 63.69 307 CYS A CA 1
ATOM 2493 C C . CYS A 1 307 ? -29.764 5.282 15.343 1.00 63.69 307 CYS A C 1
ATOM 2495 O O . CYS A 1 307 ? -29.607 6.470 15.609 1.00 63.69 307 CYS A O 1
ATOM 2497 N N . THR A 1 308 ? -30.165 4.402 16.257 1.00 56.91 308 THR A N 1
ATOM 2498 C CA . THR A 1 308 ? -30.348 4.760 17.667 1.00 56.91 308 THR A CA 1
ATOM 2499 C C . THR A 1 308 ? -29.035 4.755 18.467 1.00 56.91 308 THR A C 1
ATOM 2501 O O . THR A 1 308 ? -28.987 5.344 19.546 1.00 56.91 308 THR A O 1
ATOM 2504 N N . ALA A 1 309 ? -27.957 4.134 17.959 1.00 48.03 309 ALA A N 1
ATOM 2505 C CA . ALA A 1 309 ? -26.668 3.991 18.648 1.00 48.03 309 ALA A CA 1
ATOM 2506 C C . ALA A 1 309 ? -25.697 5.167 18.415 1.00 48.03 309 ALA A C 1
ATOM 2508 O O . ALA A 1 309 ? -24.954 5.525 19.327 1.00 48.03 309 ALA A O 1
ATOM 2509 N N . ALA A 1 310 ? -25.728 5.822 17.246 1.00 51.44 310 ALA A N 1
ATOM 2510 C CA . ALA A 1 310 ? -24.855 6.967 16.930 1.00 51.44 310 ALA A CA 1
ATOM 2511 C C . ALA A 1 310 ? -25.129 8.219 17.794 1.00 51.44 310 ALA A C 1
ATOM 2513 O O . ALA A 1 310 ? -24.297 9.118 17.887 1.00 51.44 310 ALA A O 1
ATOM 2514 N N . THR A 1 311 ? -26.290 8.270 18.449 1.00 54.22 311 THR A N 1
ATOM 2515 C CA . THR A 1 311 ? -26.721 9.360 19.334 1.00 54.22 311 THR A CA 1
ATOM 2516 C C . THR A 1 311 ? -26.462 9.094 20.821 1.00 54.22 311 THR A C 1
ATOM 2518 O O . THR A 1 311 ? -26.794 9.945 21.648 1.00 54.22 311 THR A O 1
ATOM 2521 N N . ARG A 1 312 ? -25.907 7.928 21.197 1.00 64.31 312 ARG A N 1
ATOM 2522 C CA . ARG A 1 312 ? -25.696 7.555 22.609 1.00 64.31 312 ARG A CA 1
ATOM 2523 C C . ARG A 1 312 ? -24.383 8.110 23.175 1.00 64.31 312 ARG A C 1
ATOM 2525 O O . ARG A 1 312 ? -23.419 8.274 22.429 1.00 64.31 312 ARG A O 1
ATOM 2532 N N . PRO A 1 313 ? -24.312 8.382 24.492 1.00 65.75 313 PRO A N 1
ATOM 2533 C CA . PRO A 1 313 ? -23.071 8.822 25.120 1.00 65.75 313 PRO A CA 1
ATOM 2534 C C . PRO A 1 313 ? -21.981 7.731 25.032 1.00 65.75 313 PRO A C 1
ATOM 2536 O O . PRO A 1 313 ? -22.295 6.553 25.260 1.00 65.75 313 PRO A O 1
ATOM 2539 N N . PRO A 1 314 ? -20.710 8.090 24.754 1.00 77.25 314 PRO A N 1
ATOM 2540 C CA . PRO A 1 314 ? -19.578 7.161 24.783 1.00 77.25 314 PRO A CA 1
ATOM 2541 C C . PRO A 1 314 ? -19.491 6.371 26.097 1.00 77.25 314 PRO A C 1
ATOM 2543 O O . PRO A 1 314 ? -19.887 6.863 27.159 1.00 77.25 314 PRO A O 1
ATOM 2546 N N . VAL A 1 315 ? -18.946 5.152 26.046 1.00 79.06 315 VAL A N 1
ATOM 2547 C CA . VAL A 1 315 ? -18.832 4.267 27.222 1.00 79.06 315 VAL A CA 1
ATOM 2548 C C . VAL A 1 315 ? -17.960 4.912 28.299 1.00 79.06 315 VAL A C 1
ATOM 2550 O O . VAL A 1 315 ? -18.307 4.886 29.479 1.00 79.06 315 VAL A O 1
ATOM 2553 N N . GLU A 1 316 ? -16.857 5.544 27.903 1.00 77.81 316 GLU A N 1
ATOM 2554 C CA . GLU A 1 316 ? -15.922 6.215 28.805 1.00 77.81 316 GLU A CA 1
ATOM 2555 C C . GLU A 1 316 ? -16.580 7.408 29.511 1.00 77.81 316 GLU A C 1
ATOM 2557 O O . GLU A 1 316 ? -16.372 7.616 30.711 1.00 77.81 316 GLU A O 1
ATOM 2562 N N . GLU A 1 317 ? -17.412 8.166 28.790 1.00 79.75 317 GLU A N 1
ATOM 2563 C CA . GLU A 1 317 ? -18.180 9.284 29.347 1.00 79.75 317 GLU A CA 1
ATOM 2564 C C . GLU A 1 317 ? -19.265 8.784 30.305 1.00 79.75 317 GLU A C 1
ATOM 2566 O O . GLU A 1 317 ? -19.386 9.295 31.420 1.00 79.75 317 GLU A O 1
ATOM 2571 N N . THR A 1 318 ? -19.990 7.729 29.925 1.00 84.00 318 THR A N 1
ATOM 2572 C CA . THR A 1 318 ? -21.026 7.100 30.756 1.00 84.00 318 THR A CA 1
ATOM 2573 C C . THR A 1 318 ? -20.436 6.527 32.046 1.00 84.00 318 THR A C 1
ATOM 2575 O O . THR A 1 318 ? -20.952 6.779 33.135 1.00 84.00 318 THR A O 1
ATOM 2578 N N . ALA A 1 319 ? -19.305 5.821 31.966 1.00 86.88 319 ALA A N 1
ATOM 2579 C CA . ALA A 1 319 ? -18.615 5.277 33.133 1.00 86.88 319 ALA A CA 1
ATOM 2580 C C . ALA A 1 319 ? -18.091 6.386 34.057 1.00 86.88 319 ALA A C 1
ATOM 2582 O O . ALA A 1 319 ? -18.226 6.295 35.280 1.00 86.88 319 ALA A O 1
ATOM 2583 N N . SER A 1 320 ? -17.517 7.448 33.482 1.00 86.44 320 SER A N 1
ATOM 2584 C CA . SER A 1 320 ? -17.038 8.611 34.239 1.00 86.44 320 SER A CA 1
ATOM 2585 C C . SER A 1 320 ? -18.184 9.324 34.955 1.00 86.44 320 SER A C 1
ATOM 2587 O O . SER A 1 320 ? -18.046 9.707 36.117 1.00 86.44 320 SER A O 1
ATOM 2589 N N . PHE A 1 321 ? -19.336 9.438 34.296 1.00 88.50 321 PHE A N 1
ATOM 2590 C CA . PHE A 1 321 ? -20.544 10.021 34.864 1.00 88.50 321 PHE A CA 1
ATOM 2591 C C . PHE A 1 321 ? -21.095 9.200 36.039 1.00 88.50 321 PHE A C 1
ATOM 2593 O O . PHE A 1 321 ? -21.323 9.746 37.119 1.00 88.50 321 PHE A O 1
ATOM 2600 N N . LEU A 1 322 ? -21.234 7.878 35.884 1.00 89.06 322 LEU A N 1
ATOM 2601 C CA . LEU A 1 322 ? -21.681 6.998 36.971 1.00 89.06 322 LEU A CA 1
ATOM 2602 C C . LEU A 1 322 ? -20.719 7.037 38.171 1.00 89.06 322 LEU A C 1
ATOM 2604 O O . LEU A 1 322 ? -21.167 7.101 39.317 1.00 89.06 322 LEU A O 1
ATOM 2608 N N . LYS A 1 323 ? -19.401 7.071 37.923 1.00 90.50 323 LYS A N 1
ATOM 2609 C CA . LYS A 1 323 ? -18.377 7.255 38.969 1.00 90.50 323 LYS A CA 1
ATOM 2610 C C . LYS A 1 323 ? -18.544 8.596 39.689 1.00 90.50 323 LYS A C 1
ATOM 2612 O O . LYS A 1 323 ? -18.486 8.632 40.917 1.00 90.50 323 LYS A O 1
ATOM 2617 N N . ALA A 1 324 ? -18.791 9.681 38.952 1.00 87.56 324 ALA A N 1
ATOM 2618 C CA . ALA A 1 324 ? -19.007 11.007 39.528 1.00 87.56 324 ALA A CA 1
ATOM 2619 C C . ALA A 1 324 ? -20.261 11.058 40.418 1.00 87.56 324 ALA A C 1
ATOM 2621 O O . ALA A 1 324 ? -20.203 11.613 41.515 1.00 87.56 324 ALA A O 1
ATOM 2622 N N . LEU A 1 325 ? -21.361 10.423 40.001 1.00 86.62 325 LEU A N 1
ATOM 2623 C CA . LEU A 1 325 ? -22.587 10.335 40.799 1.00 86.62 325 LEU A CA 1
ATOM 2624 C C . LEU A 1 325 ? -22.385 9.558 42.100 1.00 86.62 325 LEU A C 1
ATOM 2626 O O . LEU A 1 325 ? -22.812 10.015 43.157 1.00 86.62 325 LEU A O 1
ATOM 2630 N N . LEU A 1 326 ? -21.708 8.409 42.040 1.00 88.00 326 LEU A N 1
ATOM 2631 C CA . LEU A 1 326 ? -21.409 7.609 43.230 1.00 88.00 326 LEU A CA 1
ATOM 2632 C C . LEU A 1 326 ? -20.461 8.346 44.186 1.00 88.00 326 LEU A C 1
ATOM 2634 O O . LEU A 1 326 ? -20.624 8.261 45.401 1.00 88.00 326 LEU A O 1
ATOM 2638 N N . HIS A 1 327 ? -19.508 9.116 43.655 1.00 88.12 327 HIS A N 1
ATOM 2639 C CA . HIS A 1 327 ? -18.629 9.961 44.464 1.00 88.12 327 HIS A CA 1
ATOM 2640 C C . HIS A 1 327 ? -19.381 11.131 45.123 1.00 88.12 327 HIS A C 1
ATOM 2642 O O . HIS A 1 327 ? -19.079 11.489 46.260 1.00 88.12 327 HIS A O 1
ATOM 2648 N N . ALA A 1 328 ? -20.349 11.735 44.427 1.00 84.75 328 ALA A N 1
ATOM 2649 C CA . ALA A 1 328 ? -21.109 12.882 44.926 1.00 84.75 328 ALA A CA 1
ATOM 2650 C C . ALA A 1 328 ? -22.205 12.494 45.933 1.00 84.75 328 ALA A C 1
ATOM 2652 O O . ALA A 1 328 ? -22.374 13.172 46.945 1.00 84.75 328 ALA A O 1
ATOM 2653 N N . HIS A 1 329 ? -22.926 11.401 45.670 1.00 84.12 329 HIS A N 1
ATOM 2654 C CA . HIS A 1 329 ? -24.155 11.033 46.387 1.00 84.12 329 HIS A CA 1
ATOM 2655 C C . HIS A 1 329 ? -24.043 9.722 47.185 1.00 84.12 329 HIS A C 1
ATOM 2657 O O . HIS A 1 329 ? -24.962 9.360 47.919 1.00 84.12 329 HIS A O 1
ATOM 2663 N N . GLY A 1 330 ? -22.903 9.029 47.096 1.00 86.44 330 GLY A N 1
ATOM 2664 C CA . GLY A 1 330 ? -22.586 7.818 47.854 1.00 86.44 330 GLY A CA 1
ATOM 2665 C C . GLY A 1 330 ? -22.700 6.519 47.049 1.00 86.44 330 GLY A C 1
ATOM 2666 O O . GLY A 1 330 ? -23.373 6.437 46.023 1.00 86.44 330 GLY A O 1
ATOM 2667 N N . ASN A 1 331 ? -22.054 5.465 47.558 1.00 86.44 331 ASN A N 1
ATOM 2668 C CA . ASN A 1 331 ? -21.878 4.179 46.863 1.00 86.44 331 ASN A CA 1
ATOM 2669 C C . ASN A 1 331 ? -23.183 3.429 46.533 1.00 86.44 331 ASN A C 1
ATOM 2671 O O . ASN A 1 331 ? -23.172 2.569 45.654 1.00 86.44 331 ASN A O 1
ATOM 2675 N N . ASP A 1 332 ? -24.284 3.757 47.211 1.00 86.88 332 ASP A N 1
ATOM 2676 C CA . ASP A 1 332 ? -25.599 3.129 47.027 1.00 86.88 332 ASP A CA 1
ATOM 2677 C C . ASP A 1 332 ? -26.595 4.033 46.284 1.00 86.88 332 ASP A C 1
ATOM 2679 O O . ASP A 1 332 ? -27.757 3.669 46.119 1.00 86.88 332 ASP A O 1
ATOM 2683 N N . PHE A 1 333 ? -26.172 5.211 45.810 1.00 86.25 333 PHE A N 1
ATOM 2684 C CA . PHE A 1 333 ? -27.064 6.182 45.165 1.00 86.25 333 PHE A CA 1
ATOM 2685 C C . PHE A 1 333 ? -27.860 5.575 43.998 1.00 86.25 333 PHE A C 1
ATOM 2687 O O . PHE A 1 333 ? -29.069 5.777 43.872 1.00 86.25 333 PHE A O 1
ATOM 2694 N N . LEU A 1 334 ? -27.196 4.757 43.179 1.00 87.31 334 LEU A N 1
ATOM 2695 C CA . LEU A 1 334 ? -27.782 4.149 41.987 1.00 87.31 334 LEU A CA 1
ATOM 2696 C C . LEU A 1 334 ? -28.810 3.044 42.289 1.00 87.31 334 LEU A C 1
ATOM 2698 O O . LEU A 1 334 ? -29.540 2.641 41.384 1.00 87.31 334 LEU A O 1
ATOM 2702 N N . VAL A 1 335 ? -28.957 2.619 43.551 1.00 87.56 335 VAL A N 1
ATOM 2703 C CA . VAL A 1 335 ? -30.064 1.751 43.994 1.00 87.56 335 VAL A CA 1
ATOM 2704 C C . VAL A 1 335 ? -31.415 2.419 43.744 1.00 87.56 335 VAL A C 1
ATOM 2706 O O . VAL A 1 335 ? -32.374 1.751 43.358 1.00 87.56 335 VAL A O 1
ATOM 2709 N N . LYS A 1 336 ? -31.488 3.750 43.872 1.00 83.50 336 LYS A N 1
ATOM 2710 C CA . LYS A 1 336 ? -32.704 4.524 43.585 1.00 83.50 336 LYS A CA 1
ATOM 2711 C C . LYS A 1 336 ? -33.142 4.389 42.124 1.00 83.50 336 LYS A C 1
ATOM 2713 O O . LYS A 1 336 ? -34.334 4.432 41.837 1.00 83.50 336 LYS A O 1
ATOM 2718 N N . LEU A 1 337 ? -32.201 4.164 41.206 1.00 83.44 337 LEU A N 1
ATOM 2719 C CA . LEU A 1 337 ? -32.471 4.033 39.776 1.00 83.44 337 LEU A CA 1
ATOM 2720 C C . LEU A 1 337 ? -32.613 2.571 39.342 1.00 83.44 337 LEU A C 1
ATOM 2722 O O . LEU A 1 337 ? -33.657 2.193 38.823 1.00 83.44 337 LEU A O 1
ATOM 2726 N N . PHE A 1 338 ? -31.619 1.728 39.619 1.00 84.88 338 PHE A N 1
ATOM 2727 C CA . PHE A 1 338 ? -31.547 0.345 39.121 1.00 84.88 338 PHE A CA 1
ATOM 2728 C C . PHE A 1 338 ? -32.046 -0.711 40.118 1.00 84.88 338 PHE A C 1
ATOM 2730 O O . PHE A 1 338 ? -32.203 -1.873 39.759 1.00 84.88 338 PHE A O 1
ATOM 2737 N N . GLY A 1 339 ? -32.338 -0.321 41.360 1.00 84.94 339 GLY A N 1
ATOM 2738 C CA . GLY A 1 339 ? -32.926 -1.202 42.366 1.00 84.94 339 GLY A CA 1
ATOM 2739 C C . GLY A 1 339 ? -31.874 -1.867 43.256 1.00 84.94 339 GLY A C 1
ATOM 2740 O O . GLY A 1 339 ? -30.702 -1.493 43.233 1.00 84.94 339 GLY A O 1
ATOM 2741 N N . PRO A 1 340 ? -32.257 -2.856 44.079 1.00 84.69 340 PRO A N 1
ATOM 2742 C CA . PRO A 1 340 ? -31.389 -3.410 45.123 1.00 84.69 340 PRO A CA 1
ATOM 2743 C C . PRO A 1 340 ? -30.104 -4.059 44.584 1.00 84.69 340 PRO A C 1
ATOM 2745 O O . PRO A 1 340 ? -29.109 -4.128 45.302 1.00 84.69 340 PRO A O 1
ATOM 2748 N N . LYS A 1 341 ? -30.087 -4.495 43.318 1.00 84.69 341 LYS A N 1
ATOM 2749 C CA . LYS A 1 341 ? -28.896 -5.062 42.662 1.00 84.69 341 LYS A CA 1
ATOM 2750 C C . LYS A 1 341 ? -27.784 -4.043 42.411 1.00 84.69 341 LYS A C 1
ATOM 2752 O O . LYS A 1 341 ? -26.634 -4.436 42.241 1.00 84.69 341 LYS A O 1
ATOM 2757 N N . ALA A 1 342 ? -28.114 -2.754 42.422 1.00 85.88 342 ALA A N 1
ATOM 2758 C CA . ALA A 1 342 ? -27.159 -1.672 42.226 1.00 85.88 342 ALA A CA 1
ATOM 2759 C C . ALA A 1 342 ? -26.371 -1.278 43.482 1.00 85.88 342 ALA A C 1
ATOM 2761 O O . ALA A 1 342 ? -25.572 -0.339 43.432 1.00 85.88 342 ALA A O 1
ATOM 2762 N N . LYS A 1 343 ? -26.586 -1.983 44.596 1.00 88.00 343 LYS A N 1
ATOM 2763 C CA . LYS A 1 343 ? -25.887 -1.735 45.854 1.00 88.00 343 LYS A CA 1
ATOM 2764 C C . LYS A 1 343 ? -24.372 -1.886 45.692 1.00 88.00 343 LYS A C 1
ATOM 2766 O O . LYS A 1 343 ? -23.904 -2.652 44.846 1.00 88.00 343 LYS A O 1
ATOM 2771 N N . ASP A 1 344 ? -23.624 -1.161 46.518 1.00 87.38 344 ASP A N 1
ATOM 2772 C CA . ASP A 1 344 ? -22.171 -1.227 46.590 1.00 87.38 344 ASP A CA 1
ATOM 2773 C C . ASP A 1 344 ? -21.548 -0.993 45.206 1.00 87.38 344 ASP A C 1
ATOM 2775 O O . ASP A 1 344 ? -20.856 -1.852 44.669 1.00 87.38 344 ASP A O 1
ATOM 2779 N N . GLN A 1 345 ? -21.829 0.166 44.597 1.00 84.75 345 GLN A N 1
ATOM 2780 C CA . GLN A 1 345 ? -21.282 0.568 43.292 1.00 84.75 345 GLN A CA 1
ATOM 2781 C C . GLN A 1 345 ? -21.612 -0.405 42.146 1.00 84.75 345 GLN A C 1
ATOM 2783 O O . GLN A 1 345 ? -20.750 -0.731 41.327 1.00 84.75 345 GLN A O 1
ATOM 2788 N N . LEU A 1 346 ? -22.868 -0.856 42.062 1.00 88.06 346 LEU A N 1
ATOM 2789 C CA . LEU A 1 346 ? -23.349 -1.730 40.984 1.00 88.06 346 LEU A CA 1
ATOM 2790 C C . LEU A 1 346 ? -22.709 -3.129 40.967 1.00 88.06 346 LEU A C 1
ATOM 2792 O O . LEU A 1 346 ? -22.763 -3.811 39.944 1.00 88.06 346 LEU A O 1
ATOM 2796 N N . THR A 1 347 ? -22.115 -3.596 42.070 1.00 86.44 347 THR A N 1
ATOM 2797 C CA . THR A 1 347 ? -21.446 -4.915 42.121 1.00 86.44 347 THR A CA 1
ATOM 2798 C C . THR A 1 347 ? -22.362 -6.071 41.712 1.00 86.44 347 THR A C 1
ATOM 2800 O O . THR A 1 347 ? -21.933 -6.960 40.977 1.00 86.44 347 THR A O 1
ATOM 2803 N N . GLY A 1 348 ? -23.641 -6.032 42.096 1.00 83.62 348 GLY A N 1
ATOM 2804 C CA . GLY A 1 348 ? -24.645 -7.028 41.698 1.00 83.62 348 GLY A CA 1
ATOM 2805 C C . GLY A 1 348 ? -25.015 -7.012 40.209 1.00 83.62 348 GLY A C 1
ATOM 2806 O O . GLY A 1 348 ? -25.654 -7.950 39.734 1.00 83.62 348 GLY A O 1
ATOM 2807 N N . MET A 1 349 ? -24.594 -5.981 39.474 1.00 86.44 349 MET A N 1
ATOM 2808 C CA . MET A 1 349 ? -24.813 -5.789 38.035 1.00 86.44 349 MET A CA 1
ATOM 2809 C C . MET A 1 349 ? -23.511 -5.909 37.220 1.00 86.44 349 MET A C 1
ATOM 2811 O O . MET A 1 349 ? -23.494 -5.597 36.036 1.00 86.44 349 MET A O 1
ATOM 2815 N N . GLY A 1 350 ? -22.414 -6.368 37.836 1.00 84.69 350 GLY A N 1
ATOM 2816 C CA . GLY A 1 350 ? -21.106 -6.486 37.175 1.00 84.69 350 GLY A CA 1
ATOM 2817 C C . GLY A 1 350 ? -20.210 -5.250 37.307 1.00 84.69 350 GLY A C 1
ATOM 2818 O O . GLY A 1 350 ? -19.142 -5.206 36.703 1.00 84.69 350 GLY A O 1
ATOM 2819 N N . GLY A 1 351 ? -20.602 -4.274 38.129 1.00 88.38 351 GLY A N 1
ATOM 2820 C CA . GLY A 1 351 ? -19.840 -3.056 38.389 1.00 88.38 351 GLY A CA 1
ATOM 2821 C C . GLY A 1 351 ? -20.091 -1.946 37.368 1.00 88.38 351 GLY A C 1
ATOM 2822 O O . GLY A 1 351 ? -20.822 -2.104 36.392 1.00 88.38 351 GLY A O 1
ATOM 2823 N N . ILE A 1 352 ? -19.479 -0.788 37.620 1.00 87.81 352 ILE A N 1
ATOM 2824 C CA . ILE A 1 352 ? -19.745 0.446 36.868 1.00 87.81 352 ILE A CA 1
ATOM 2825 C C . ILE A 1 352 ? -19.421 0.300 35.380 1.00 87.81 352 ILE A C 1
ATOM 2827 O O . ILE A 1 352 ? -20.202 0.749 34.547 1.00 87.81 352 ILE A O 1
ATOM 2831 N N . ASP A 1 353 ? -18.294 -0.329 35.044 1.00 85.75 353 ASP A N 1
ATOM 2832 C CA . ASP A 1 353 ? -17.843 -0.417 33.654 1.00 85.75 353 ASP A CA 1
ATOM 2833 C C . ASP A 1 353 ? -18.780 -1.317 32.822 1.00 85.75 353 ASP A C 1
ATOM 2835 O O . ASP A 1 353 ? -19.121 -0.964 31.697 1.00 85.75 353 ASP A O 1
ATOM 2839 N N . GLN A 1 354 ? -19.295 -2.411 33.401 1.00 86.62 354 GLN A N 1
ATOM 2840 C CA . GLN A 1 354 ? -20.279 -3.275 32.739 1.00 86.62 354 GLN A CA 1
ATOM 2841 C C . GLN A 1 354 ? -21.608 -2.547 32.512 1.00 86.62 354 GLN A C 1
ATOM 2843 O O . GLN A 1 354 ? -22.152 -2.585 31.412 1.00 86.62 354 GLN A O 1
ATOM 2848 N N . VAL A 1 355 ? -22.117 -1.844 33.528 1.00 87.56 355 VAL A N 1
ATOM 2849 C CA . VAL A 1 355 ? -23.369 -1.082 33.403 1.00 87.56 355 VAL A CA 1
ATOM 2850 C C . VAL A 1 355 ? -23.225 0.060 32.395 1.00 87.56 355 VAL A C 1
ATOM 2852 O O . VAL A 1 355 ? -24.155 0.312 31.635 1.00 87.56 355 VAL A O 1
ATOM 2855 N N . ALA A 1 356 ? -22.069 0.728 32.344 1.00 85.88 356 ALA A N 1
ATOM 2856 C CA . ALA A 1 356 ? -21.798 1.774 31.362 1.00 85.88 356 ALA A CA 1
ATOM 2857 C C . ALA A 1 356 ? -21.788 1.230 29.926 1.00 85.88 356 ALA A C 1
ATOM 2859 O O . ALA A 1 356 ? -22.421 1.820 29.054 1.00 85.88 356 ALA A O 1
ATOM 2860 N N . VAL A 1 357 ? -21.137 0.083 29.694 1.00 79.69 357 VAL A N 1
ATOM 2861 C CA . VAL A 1 357 ? -21.166 -0.610 28.396 1.00 79.69 357 VAL A CA 1
ATOM 2862 C C . VAL A 1 357 ? -22.603 -0.935 28.001 1.00 79.69 357 VAL A C 1
ATOM 2864 O O . VAL A 1 357 ? -23.037 -0.566 26.910 1.00 79.69 357 VAL A O 1
ATOM 2867 N N . SER A 1 358 ? -23.364 -1.560 28.898 1.00 83.94 358 SER A N 1
ATOM 2868 C CA . SER A 1 358 ? -24.726 -1.996 28.599 1.00 83.94 358 SER A CA 1
ATOM 2869 C C . SER A 1 358 ? -25.691 -0.823 28.404 1.00 83.94 358 SER A C 1
ATOM 2871 O O . SER A 1 358 ? -26.531 -0.895 27.515 1.00 83.94 358 SER A O 1
ATOM 2873 N N . LEU A 1 359 ? -25.559 0.288 29.140 1.00 83.56 359 LEU A N 1
ATOM 2874 C CA . LEU A 1 359 ? -26.349 1.511 28.902 1.00 83.56 359 LEU A CA 1
ATOM 2875 C C . LEU A 1 359 ? -26.027 2.164 27.551 1.00 83.56 359 LEU A C 1
ATOM 2877 O O . LEU A 1 359 ? -26.932 2.653 26.879 1.00 83.56 359 LEU A O 1
ATOM 2881 N N . SER A 1 360 ? -24.756 2.174 27.145 1.00 80.38 360 SER A N 1
ATOM 2882 C CA . SER A 1 360 ? -24.339 2.740 25.857 1.00 80.38 360 SER A CA 1
ATOM 2883 C C . SER A 1 360 ? -24.694 1.837 24.668 1.00 80.38 360 SER A C 1
ATOM 2885 O O . SER A 1 360 ? -24.886 2.340 23.563 1.00 80.38 360 SER A O 1
ATOM 2887 N N . GLN A 1 361 ? -24.797 0.517 24.858 1.00 77.88 361 GLN A N 1
ATOM 2888 C CA . GLN A 1 361 ? -25.042 -0.443 23.772 1.00 77.88 361 GLN A CA 1
ATOM 2889 C C . GLN A 1 361 ? -26.503 -0.894 23.654 1.00 77.88 361 GLN A C 1
ATOM 2891 O O . GLN A 1 361 ? -26.970 -1.140 22.540 1.00 77.88 361 GLN A O 1
ATOM 2896 N N . SER A 1 362 ? -27.245 -0.976 24.762 1.00 77.44 362 SER A N 1
ATOM 2897 C CA . SER A 1 362 ? -28.610 -1.507 24.762 1.00 77.44 362 SER A CA 1
ATOM 2898 C C . SER A 1 362 ? -29.579 -0.626 23.963 1.00 77.44 362 SER A C 1
ATOM 2900 O O . SER A 1 362 ? -29.645 0.582 24.198 1.00 77.44 362 SER A O 1
ATOM 2902 N N . PRO A 1 363 ? -30.365 -1.207 23.034 1.00 67.69 363 PRO A N 1
ATOM 2903 C CA . PRO A 1 363 ? -31.251 -0.441 22.165 1.00 67.69 363 PRO A CA 1
ATOM 2904 C C . PRO A 1 363 ? -32.439 0.185 22.901 1.00 67.69 363 PRO A C 1
ATOM 2906 O O . PRO A 1 363 ? -32.865 1.283 22.553 1.00 67.69 363 PRO A O 1
ATOM 2909 N N . THR A 1 364 ? -32.954 -0.509 23.914 1.00 81.94 364 THR A N 1
ATOM 2910 C CA . THR A 1 364 ? -34.106 -0.087 24.712 1.00 81.94 364 THR A CA 1
ATOM 2911 C C . THR A 1 364 ? -33.903 -0.431 26.180 1.00 81.94 364 THR A C 1
ATOM 2913 O O . THR A 1 364 ? -33.058 -1.264 26.534 1.00 81.94 364 THR A O 1
ATOM 2916 N N . ILE A 1 365 ? -34.729 0.168 27.031 1.00 84.31 365 ILE A N 1
ATOM 2917 C CA . ILE A 1 365 ? -34.759 -0.087 28.463 1.00 84.31 365 ILE A CA 1
ATOM 2918 C C . ILE A 1 365 ? -35.032 -1.562 28.807 1.00 84.31 365 ILE A C 1
ATOM 2920 O O . ILE A 1 365 ? -34.458 -2.090 29.761 1.00 84.31 365 ILE A O 1
ATOM 2924 N N . GLU A 1 366 ? -35.821 -2.269 27.993 1.00 85.62 366 GLU A N 1
ATOM 2925 C CA . GLU A 1 366 ? -36.096 -3.704 28.154 1.00 85.62 366 GLU A CA 1
ATOM 2926 C C . GLU A 1 366 ? -34.886 -4.568 27.776 1.00 85.62 366 GLU A C 1
ATOM 2928 O O . GLU A 1 366 ? -34.599 -5.579 28.425 1.00 85.62 366 GLU A O 1
ATOM 2933 N N . SER A 1 367 ? -34.143 -4.156 26.746 1.00 81.81 367 SER A N 1
ATOM 2934 C CA . SER A 1 367 ? -32.919 -4.844 26.319 1.00 81.81 367 SER A CA 1
ATOM 2935 C C . SER A 1 367 ? -31.829 -4.717 27.382 1.00 81.81 367 SER A C 1
ATOM 2937 O O . SER A 1 367 ? -31.218 -5.717 27.762 1.00 81.81 367 SER A O 1
ATOM 2939 N N . PHE A 1 368 ? -31.686 -3.517 27.951 1.00 88.12 368 PHE A N 1
ATOM 2940 C CA . PHE A 1 368 ? -30.817 -3.274 29.100 1.00 88.12 368 PHE A CA 1
ATOM 2941 C C . PHE A 1 368 ? -31.238 -4.104 30.314 1.00 88.12 368 PHE A C 1
ATOM 2943 O O . PHE A 1 368 ? -30.405 -4.741 30.960 1.00 88.12 368 PHE A O 1
ATOM 2950 N N . GLY A 1 369 ? -32.541 -4.140 30.607 1.00 87.06 369 GLY A N 1
ATOM 2951 C CA . GLY A 1 369 ? -33.088 -4.960 31.680 1.00 87.06 369 GLY A CA 1
ATOM 2952 C C . GLY A 1 369 ? -32.734 -6.436 31.523 1.00 87.06 369 GLY A C 1
ATOM 2953 O O . GLY A 1 369 ? -32.286 -7.067 32.479 1.00 87.06 369 GLY A O 1
ATOM 2954 N N . THR A 1 370 ? -32.845 -6.968 30.307 1.00 86.25 370 THR A N 1
ATOM 2955 C CA . THR A 1 370 ? -32.500 -8.361 29.994 1.00 86.25 370 THR A CA 1
ATOM 2956 C C . THR A 1 370 ? -31.013 -8.643 30.221 1.00 86.25 370 THR A C 1
ATOM 2958 O O . THR A 1 370 ? -30.662 -9.631 30.869 1.00 86.25 370 THR A O 1
ATOM 2961 N N . GLU A 1 371 ? -30.133 -7.761 29.746 1.00 84.62 371 GLU A N 1
ATOM 2962 C CA . GLU A 1 371 ? -28.680 -7.902 29.883 1.00 84.62 371 GLU A CA 1
ATOM 2963 C C . GLU A 1 371 ? -28.229 -7.833 31.352 1.00 84.62 371 GLU A C 1
ATOM 2965 O O . GLU A 1 371 ? -27.442 -8.661 31.819 1.00 84.62 371 GLU A O 1
ATOM 2970 N N . MET A 1 372 ? -28.807 -6.903 32.117 1.00 87.44 372 MET A N 1
ATOM 2971 C CA . MET A 1 372 ? -28.548 -6.724 33.550 1.00 87.44 372 MET A CA 1
ATOM 2972 C C . MET A 1 372 ? -29.332 -7.691 34.447 1.00 87.44 372 MET A C 1
ATOM 2974 O O . MET A 1 372 ? -29.227 -7.633 35.677 1.00 87.44 372 MET A O 1
ATOM 2978 N N . LYS A 1 373 ? -30.108 -8.606 33.852 1.00 88.81 373 LYS A N 1
ATOM 2979 C CA . LYS A 1 373 ? -30.955 -9.579 34.557 1.00 88.81 373 LYS A CA 1
ATOM 2980 C C . LYS A 1 373 ? -31.927 -8.907 35.538 1.00 88.81 373 LYS A C 1
ATOM 2982 O O . LYS A 1 373 ? -32.128 -9.416 36.645 1.00 88.81 373 LYS A O 1
ATOM 2987 N N . LEU A 1 374 ? -32.483 -7.756 35.177 1.00 87.88 374 LEU A N 1
ATOM 2988 C CA . LEU A 1 374 ? -33.538 -7.072 35.922 1.00 87.88 374 LEU A CA 1
ATOM 2989 C C . LEU A 1 374 ? -34.888 -7.761 35.681 1.00 87.88 374 LEU A C 1
ATOM 2991 O O . LEU A 1 374 ? -35.132 -8.344 34.627 1.00 87.88 374 LEU A O 1
ATOM 2995 N N . THR A 1 375 ? -35.756 -7.716 36.683 1.00 88.56 375 THR A N 1
ATOM 2996 C CA . THR A 1 375 ? -37.158 -8.140 36.571 1.00 88.56 375 THR A CA 1
ATOM 2997 C C . THR A 1 375 ? -37.983 -7.091 35.821 1.00 88.56 375 THR A C 1
ATOM 2999 O O . THR A 1 375 ? -37.599 -5.923 35.769 1.00 88.56 375 THR A O 1
ATOM 3002 N N . GLU A 1 376 ? -39.133 -7.478 35.263 1.00 86.31 376 GLU A N 1
ATOM 3003 C CA . GLU A 1 376 ? -40.035 -6.536 34.576 1.00 86.31 376 GLU A CA 1
ATOM 3004 C C . GLU A 1 376 ? -40.441 -5.362 35.487 1.00 86.31 376 GLU A C 1
ATOM 3006 O O . GLU A 1 376 ? -40.397 -4.211 35.060 1.00 86.31 376 GLU A O 1
ATOM 3011 N N . GLU A 1 377 ? -40.711 -5.630 36.771 1.00 84.88 377 GLU A N 1
ATOM 3012 C CA . GLU A 1 377 ? -41.017 -4.600 37.775 1.00 84.88 377 GLU A CA 1
ATOM 3013 C C . GLU A 1 377 ? -39.842 -3.625 37.999 1.00 84.88 377 GLU A C 1
ATOM 3015 O O . GLU A 1 377 ? -40.038 -2.420 38.164 1.00 84.88 377 GLU A O 1
ATOM 3020 N N . GLU A 1 378 ? -38.598 -4.120 37.990 1.00 85.94 378 GLU A N 1
ATOM 3021 C CA . GLU A 1 378 ? -37.400 -3.282 38.129 1.00 85.94 378 GLU A CA 1
ATOM 3022 C C . GLU A 1 378 ? -37.178 -2.388 36.900 1.00 85.94 378 GLU A C 1
ATOM 3024 O O . GLU A 1 378 ? -36.786 -1.229 37.062 1.00 85.94 378 GLU A O 1
ATOM 3029 N N . VAL A 1 379 ? -37.454 -2.904 35.697 1.00 87.50 379 VAL A N 1
ATOM 3030 C CA . VAL A 1 379 ? -37.370 -2.159 34.428 1.00 87.50 379 VAL A CA 1
ATOM 3031 C C . VAL A 1 379 ? -38.447 -1.077 34.362 1.00 87.50 379 VAL A C 1
ATOM 3033 O O . VAL A 1 379 ? -38.142 0.073 34.043 1.00 87.50 379 VAL A O 1
ATOM 3036 N N . GLU A 1 380 ? -39.687 -1.403 34.729 1.00 86.25 380 GLU A N 1
ATOM 3037 C CA . GLU A 1 380 ? -40.794 -0.444 34.759 1.00 86.25 380 GLU A CA 1
ATOM 3038 C C . GLU A 1 380 ? -40.529 0.681 35.769 1.00 86.25 380 GLU A C 1
ATOM 3040 O O . GLU A 1 380 ? -40.672 1.865 35.450 1.00 86.25 380 GLU A O 1
ATOM 3045 N N . ARG A 1 381 ? -40.032 0.332 36.963 1.00 85.50 381 ARG A N 1
ATOM 3046 C CA . ARG A 1 381 ? -39.616 1.315 37.971 1.00 85.50 381 ARG A CA 1
ATOM 3047 C C . ARG A 1 381 ? -38.511 2.228 37.442 1.00 85.50 381 ARG A C 1
ATOM 3049 O O . ARG A 1 381 ? -38.558 3.436 37.670 1.00 85.50 381 ARG A O 1
ATOM 3056 N N . MET A 1 382 ? -37.528 1.676 36.734 1.00 87.44 382 MET A N 1
ATOM 3057 C CA . MET A 1 382 ? -36.457 2.466 36.132 1.00 87.44 382 MET A CA 1
ATOM 3058 C C . MET A 1 382 ? -36.999 3.447 35.084 1.00 87.44 382 MET A C 1
ATOM 3060 O O . MET A 1 382 ? -36.622 4.619 35.109 1.00 87.44 382 MET A O 1
ATOM 3064 N N . ASN A 1 383 ? -37.931 3.007 34.230 1.00 87.38 383 ASN A N 1
ATOM 3065 C CA . ASN A 1 383 ? -38.593 3.871 33.251 1.00 87.38 383 ASN A CA 1
ATOM 3066 C C . ASN A 1 383 ? -39.309 5.045 33.937 1.00 87.38 383 ASN A C 1
ATOM 3068 O O . ASN A 1 383 ? -39.085 6.210 33.608 1.00 87.38 383 ASN A O 1
ATOM 3072 N N . MET A 1 384 ? -40.108 4.750 34.967 1.00 84.31 384 MET A N 1
ATOM 3073 C CA . MET A 1 384 ? -40.824 5.772 35.735 1.00 84.31 384 MET A CA 1
ATOM 3074 C C . MET A 1 384 ? -39.873 6.803 36.356 1.00 84.31 384 MET A C 1
ATOM 3076 O O . MET A 1 384 ? -40.128 8.007 36.276 1.00 84.31 384 MET A O 1
ATOM 3080 N N . VAL A 1 385 ? -38.758 6.355 36.945 1.00 84.75 385 VAL A N 1
ATOM 3081 C CA . VAL A 1 385 ? -37.759 7.253 37.543 1.00 84.75 385 VAL A CA 1
ATOM 3082 C C . VAL A 1 385 ? -37.125 8.148 36.476 1.00 84.75 385 VAL A C 1
ATOM 3084 O O . VAL A 1 385 ? -37.074 9.364 36.662 1.00 84.75 385 VAL A O 1
ATOM 3087 N N . LEU A 1 386 ? -36.707 7.602 35.336 1.00 85.69 386 LEU A N 1
ATOM 3088 C CA . LEU A 1 386 ? -36.105 8.393 34.259 1.00 85.69 386 LEU A CA 1
ATOM 3089 C C . LEU A 1 386 ? -37.086 9.424 33.667 1.00 85.69 386 LEU A C 1
ATOM 3091 O O . LEU A 1 386 ? -36.724 10.591 33.495 1.00 85.69 386 LEU A O 1
ATOM 3095 N N . GLN A 1 387 ? -38.348 9.042 33.448 1.00 84.69 387 GLN A N 1
ATOM 3096 C CA . GLN A 1 387 ? -39.407 9.956 32.995 1.00 84.69 387 GLN A CA 1
ATOM 3097 C C . GLN A 1 387 ? -39.684 11.066 34.029 1.00 84.69 387 GLN A C 1
ATOM 3099 O O . GLN A 1 387 ? -39.898 12.231 33.669 1.00 84.69 387 GLN A O 1
ATOM 3104 N N . SER A 1 388 ? -39.621 10.748 35.328 1.00 81.81 388 SER A N 1
ATOM 3105 C CA . SER A 1 388 ? -39.792 11.739 36.402 1.00 81.81 388 SER A CA 1
ATOM 3106 C C . SER A 1 388 ? -38.675 12.796 36.426 1.00 81.81 388 SER A C 1
ATOM 3108 O O . SER A 1 388 ? -38.946 13.983 36.616 1.00 81.81 388 SER A O 1
ATOM 3110 N N . ILE A 1 389 ? -37.428 12.397 36.139 1.00 83.75 389 ILE A N 1
ATOM 3111 C CA . ILE A 1 389 ? -36.262 13.295 36.083 1.00 83.75 389 ILE A CA 1
ATOM 3112 C C . ILE A 1 389 ? -36.401 14.311 34.939 1.00 83.75 389 ILE A C 1
ATOM 3114 O O . ILE A 1 389 ? -36.077 15.492 35.096 1.00 83.75 389 ILE A O 1
ATOM 3118 N N . ILE A 1 390 ? -36.910 13.876 33.784 1.00 81.94 390 ILE A N 1
ATOM 3119 C CA . ILE A 1 390 ? -37.077 14.745 32.612 1.00 81.94 390 ILE A CA 1
ATOM 3120 C C . ILE A 1 390 ? -38.238 15.716 32.808 1.00 81.94 390 ILE A C 1
ATOM 3122 O O . ILE A 1 390 ? -38.061 16.930 32.641 1.00 81.94 390 ILE A O 1
ATOM 3126 N N . SER A 1 391 ? -39.403 15.189 33.194 1.00 77.94 391 SER A N 1
ATOM 3127 C CA . SER A 1 391 ? -40.629 15.972 33.379 1.00 77.94 391 SER A CA 1
ATOM 3128 C C . SER A 1 391 ? -40.520 16.996 34.514 1.00 77.94 391 SER A C 1
ATOM 3130 O O . SER A 1 391 ? -41.269 17.971 34.528 1.00 77.94 391 SER A O 1
ATOM 3132 N N . GLY A 1 392 ? -39.565 16.829 35.439 1.00 65.75 392 GLY A N 1
ATOM 3133 C CA . GLY A 1 392 ? -39.342 17.755 36.553 1.00 65.75 392 GLY A CA 1
ATOM 3134 C C . GLY A 1 392 ? -40.486 17.758 37.568 1.00 65.75 392 GLY A C 1
ATOM 3135 O O . GLY A 1 392 ? -40.563 18.654 38.409 1.00 65.75 392 GLY A O 1
ATOM 3136 N N . VAL A 1 393 ? -41.383 16.771 37.495 1.00 58.66 393 VAL A N 1
ATOM 3137 C CA . VAL A 1 393 ? -42.487 16.602 38.436 1.00 58.66 393 VAL A CA 1
ATOM 3138 C C . VAL A 1 393 ? -41.940 15.879 39.663 1.00 58.66 393 VAL A C 1
ATOM 3140 O O . VAL A 1 393 ? -42.059 14.665 39.810 1.00 58.66 393 VAL A O 1
ATOM 3143 N N . SER A 1 394 ? -41.313 16.639 40.560 1.00 50.12 394 SER A N 1
ATOM 3144 C CA . SER A 1 394 ? -40.983 16.175 41.909 1.00 50.12 394 SER A CA 1
ATOM 3145 C C . SER A 1 394 ? -42.275 16.035 42.722 1.00 50.12 394 SER A C 1
ATOM 3147 O O . SER A 1 394 ? -42.650 16.922 43.482 1.00 50.12 39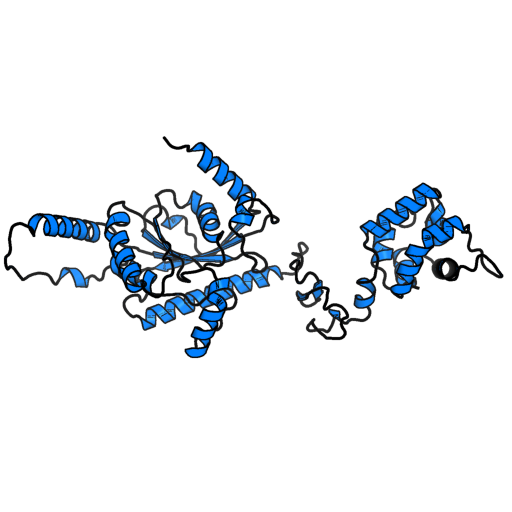4 SER A O 1
ATOM 3149 N N . GLY A 1 395 ? -42.963 14.908 42.539 1.00 48.47 395 GLY A N 1
ATOM 3150 C CA . GLY A 1 395 ? -44.073 14.472 43.376 1.00 48.47 395 GLY A CA 1
ATOM 3151 C C . GLY A 1 395 ? -45.462 14.846 42.860 1.00 48.47 395 GLY A C 1
ATOM 3152 O O . GLY A 1 395 ? -45.870 16.003 42.877 1.00 48.47 395 GLY A O 1
ATOM 3153 N N . THR A 1 396 ? -46.247 13.834 42.492 1.00 38.19 396 THR A N 1
ATOM 3154 C CA . THR A 1 396 ? -47.525 13.523 43.160 1.00 38.19 396 THR A CA 1
ATOM 3155 C C . THR A 1 396 ? -48.115 12.213 42.629 1.00 38.19 396 THR A C 1
ATOM 3157 O O . THR A 1 396 ? -48.188 11.981 41.427 1.00 38.19 396 THR A O 1
ATOM 3160 N N . SER A 1 397 ? -48.590 11.394 43.576 1.00 39.06 397 SER A N 1
ATOM 3161 C CA . SER A 1 397 ? -49.460 10.212 43.427 1.00 39.06 397 SER A CA 1
ATOM 3162 C C . SER A 1 397 ? -48.907 8.980 42.689 1.00 39.06 397 SER A C 1
ATOM 3164 O O . SER A 1 397 ? -49.230 8.745 41.532 1.00 39.06 397 SER A O 1
ATOM 3166 N N . GLY A 1 398 ? -48.205 8.108 43.430 1.00 40.00 398 GLY A N 1
ATOM 3167 C CA . GLY A 1 398 ? -48.306 6.654 43.208 1.00 40.00 398 GLY A CA 1
ATOM 3168 C C . GLY A 1 398 ? -47.020 5.826 43.229 1.00 40.00 398 GLY A C 1
ATOM 3169 O O . GLY A 1 398 ? -47.111 4.623 43.437 1.00 40.00 398 GLY A O 1
ATOM 3170 N N . GLY A 1 399 ? -45.840 6.432 43.087 1.00 41.81 399 GLY A N 1
ATOM 3171 C CA . GLY A 1 399 ? -44.560 5.716 43.131 1.00 41.81 399 GLY A CA 1
ATOM 3172 C C . GLY A 1 399 ? -43.415 6.680 43.421 1.00 41.81 399 GLY A C 1
ATOM 3173 O O . GLY A 1 399 ? -43.293 7.716 42.776 1.00 41.81 399 GLY A O 1
ATOM 3174 N N . SER A 1 400 ? -42.632 6.396 44.454 1.00 43.50 400 SER A N 1
ATOM 3175 C CA . SER A 1 400 ? -41.560 7.245 44.973 1.00 43.50 400 SER A CA 1
ATOM 3176 C C . SER A 1 400 ? -40.396 7.377 43.985 1.00 43.50 400 SER A C 1
ATOM 3178 O O . SER A 1 400 ? -39.563 6.482 43.863 1.00 43.50 400 SER A O 1
ATOM 3180 N N . SER A 1 401 ? -40.277 8.523 43.315 1.00 53.31 401 SER A N 1
ATOM 3181 C CA . SER A 1 401 ? -38.980 8.955 42.791 1.00 53.31 401 SER A CA 1
ATOM 3182 C C . SER A 1 401 ? -38.132 9.424 43.984 1.00 53.31 401 SER A C 1
ATOM 3184 O O . SER A 1 401 ? -38.261 10.565 44.423 1.00 53.31 401 SER A O 1
ATOM 3186 N N . ASP A 1 402 ? -37.293 8.547 44.541 1.00 65.50 402 ASP A N 1
ATOM 3187 C CA . ASP A 1 402 ? -36.453 8.788 45.738 1.00 65.50 402 ASP A CA 1
ATOM 3188 C C . ASP A 1 402 ? -35.300 9.802 45.528 1.00 65.50 402 ASP A C 1
ATOM 3190 O O . ASP A 1 402 ? -34.347 9.865 46.314 1.00 65.50 402 ASP A O 1
ATOM 3194 N N . LEU A 1 403 ? -35.351 10.598 44.459 1.00 73.19 403 LEU A N 1
ATOM 3195 C CA . LEU A 1 403 ? -34.337 11.591 44.120 1.00 73.19 403 LEU A CA 1
ATOM 3196 C C . LEU A 1 403 ? -34.745 12.969 44.646 1.00 73.19 403 LEU A C 1
ATOM 3198 O O . LEU A 1 403 ? -35.824 13.484 44.351 1.00 73.19 403 LEU A O 1
ATOM 3202 N N . THR A 1 404 ? -33.854 13.592 45.409 1.00 79.38 404 THR A N 1
ATOM 3203 C CA . THR A 1 404 ? -33.946 15.007 45.768 1.00 79.38 404 THR A CA 1
ATOM 3204 C C . THR A 1 404 ? -33.827 15.883 44.513 1.00 79.38 404 THR A C 1
ATOM 3206 O O . THR A 1 404 ? -33.249 15.455 43.512 1.00 79.38 404 THR A O 1
ATOM 3209 N N . PRO A 1 405 ? -34.311 17.138 44.539 1.00 76.25 405 PRO A N 1
ATOM 3210 C CA . PRO A 1 405 ? -34.198 18.042 43.392 1.00 76.25 405 PRO A CA 1
ATOM 3211 C C . PRO A 1 405 ? -32.760 18.237 42.887 1.00 76.25 405 PRO A C 1
ATOM 3213 O O . PRO A 1 405 ? -32.550 18.363 41.684 1.00 76.25 405 PRO A O 1
ATOM 3216 N N . ASN A 1 406 ? -31.774 18.218 43.791 1.00 77.75 406 ASN A N 1
ATOM 3217 C CA . ASN A 1 406 ? -30.358 18.332 43.437 1.00 77.75 406 ASN A CA 1
ATOM 3218 C C . ASN A 1 406 ? -29.840 17.047 42.771 1.00 77.75 406 ASN A C 1
ATOM 3220 O O . ASN A 1 406 ? -29.226 17.117 41.713 1.00 77.75 406 ASN A O 1
ATOM 3224 N N . GLU A 1 407 ? -30.156 15.876 43.336 1.00 80.44 407 GLU A N 1
ATOM 3225 C CA . GLU A 1 407 ? -29.800 14.576 42.744 1.00 80.44 407 GLU A CA 1
ATOM 3226 C C . GLU A 1 407 ? -30.436 14.390 41.354 1.00 80.44 407 GLU A C 1
ATOM 3228 O O . GLU A 1 407 ? -29.793 13.910 40.422 1.00 80.44 407 GLU A O 1
ATOM 3233 N N . ALA A 1 408 ? -31.698 14.800 41.191 1.00 80.31 408 ALA A N 1
ATOM 3234 C CA . ALA A 1 408 ? -32.391 14.749 39.910 1.00 80.31 408 ALA A CA 1
ATOM 3235 C C . ALA A 1 408 ? -31.773 15.712 38.884 1.00 80.31 408 ALA A C 1
ATOM 3237 O O . ALA A 1 408 ? -31.692 15.367 37.708 1.00 80.31 408 ALA A O 1
ATOM 3238 N N . ALA A 1 409 ? -31.313 16.895 39.308 1.00 79.00 409 ALA A N 1
ATOM 3239 C CA . ALA A 1 409 ? -30.648 17.857 38.430 1.00 79.00 409 ALA A CA 1
ATOM 3240 C C . ALA A 1 409 ? -29.315 17.319 37.888 1.00 79.00 409 ALA A C 1
ATOM 3242 O O . ALA A 1 409 ? -29.079 17.414 36.683 1.00 79.00 409 ALA A O 1
ATOM 3243 N N . ASP A 1 410 ? -28.504 16.690 38.743 1.00 79.81 410 ASP A N 1
ATOM 3244 C CA . ASP A 1 410 ? -27.234 16.066 38.347 1.00 79.81 410 ASP A CA 1
ATOM 3245 C C . ASP A 1 410 ? -27.447 14.907 37.361 1.00 79.81 410 ASP A C 1
ATOM 3247 O O . ASP A 1 410 ? -26.626 14.673 36.474 1.00 79.81 410 ASP A O 1
ATOM 3251 N N . PHE A 1 411 ? -28.582 14.205 37.469 1.00 81.50 411 PHE A N 1
ATOM 3252 C CA . PHE A 1 411 ? -28.941 13.104 36.573 1.00 81.50 411 PHE A CA 1
ATOM 3253 C C . PHE A 1 411 ? -29.644 13.547 35.278 1.00 81.50 411 PHE A C 1
ATOM 3255 O O . PHE A 1 411 ? -29.700 12.804 34.295 1.00 81.50 411 PHE A O 1
ATOM 3262 N N . ARG A 1 412 ? -30.187 14.769 35.245 1.00 82.88 412 ARG A N 1
ATOM 3263 C CA . ARG A 1 412 ? -31.109 15.224 34.196 1.00 82.88 412 ARG A CA 1
ATOM 3264 C C . ARG A 1 412 ? -30.501 15.240 32.807 1.00 82.88 412 ARG A C 1
ATOM 3266 O O . ARG A 1 412 ? -31.152 14.816 31.856 1.00 82.88 412 ARG A O 1
ATOM 3273 N N . PHE A 1 413 ? -29.267 15.718 32.703 1.00 79.44 413 PHE A N 1
ATOM 3274 C CA . PHE A 1 413 ? -28.557 15.789 31.431 1.00 79.44 413 PHE A CA 1
ATOM 3275 C C . PHE A 1 413 ? -28.407 14.398 30.799 1.00 79.44 413 PHE A C 1
ATOM 3277 O O . PHE A 1 413 ? -28.667 14.215 29.612 1.00 79.44 413 PHE A O 1
ATOM 3284 N N . PHE A 1 414 ? -28.066 13.399 31.614 1.00 81.19 414 PHE A N 1
ATOM 3285 C CA . PHE A 1 414 ? -27.915 12.022 31.162 1.00 81.19 414 PHE A CA 1
ATOM 3286 C C . PHE A 1 414 ? -29.259 11.388 30.778 1.00 81.19 414 PHE A C 1
ATOM 3288 O O . PHE A 1 414 ? -29.370 10.781 29.715 1.00 81.19 414 PHE A O 1
ATOM 3295 N N . ALA A 1 415 ? -30.308 11.597 31.580 1.00 83.50 415 ALA A N 1
ATOM 3296 C CA . ALA A 1 415 ? -31.650 11.116 31.249 1.00 83.50 415 ALA A CA 1
ATOM 3297 C C . ALA A 1 415 ? -32.169 11.704 29.923 1.00 83.50 415 ALA A C 1
ATOM 3299 O O . ALA A 1 415 ? -32.713 10.968 29.103 1.00 83.50 415 ALA A O 1
ATOM 3300 N N . GLN A 1 416 ? -31.957 13.002 29.674 1.00 80.25 416 GLN A N 1
ATOM 3301 C CA . GLN A 1 416 ? -32.336 13.648 28.410 1.00 80.25 416 GLN A CA 1
ATOM 3302 C C . GLN A 1 416 ? -31.625 13.024 27.209 1.00 80.25 416 GLN A C 1
ATOM 3304 O O . GLN A 1 416 ? -32.266 12.747 26.201 1.00 80.25 416 GLN A O 1
ATOM 3309 N N . LYS A 1 417 ? -30.325 12.736 27.333 1.00 79.38 417 LYS A N 1
ATOM 3310 C CA . LYS A 1 417 ? -29.557 12.070 26.273 1.00 79.38 417 LYS A CA 1
ATOM 3311 C C . LYS A 1 417 ? -30.085 10.672 25.969 1.00 79.38 417 LYS A C 1
ATOM 3313 O O . LYS A 1 417 ? -30.210 10.309 24.805 1.00 79.38 417 LYS A O 1
ATOM 3318 N N . LEU A 1 418 ? -30.457 9.914 26.998 1.00 78.81 418 LEU A N 1
ATOM 3319 C CA . LEU A 1 418 ? -31.089 8.609 26.813 1.00 78.81 418 LEU A CA 1
ATOM 3320 C C . LEU A 1 418 ? -32.470 8.729 26.138 1.00 78.81 418 LEU A C 1
ATOM 3322 O O . LEU A 1 418 ? -32.757 7.964 25.219 1.00 78.81 418 LEU A O 1
ATOM 3326 N N . GLN A 1 419 ? -33.290 9.717 26.504 1.00 81.75 419 GLN A N 1
ATOM 3327 C CA . GLN A 1 419 ? -34.598 9.935 25.870 1.00 81.75 419 GLN A CA 1
ATOM 3328 C C . GLN A 1 419 ? -34.475 10.357 24.397 1.00 81.75 419 GLN A C 1
ATOM 3330 O O . GLN A 1 419 ? -35.217 9.855 23.555 1.00 81.75 419 GLN A O 1
ATOM 3335 N N . GLU A 1 420 ? -33.517 11.227 24.061 1.00 75.25 420 GLU A N 1
ATOM 3336 C CA . GLU A 1 420 ? -33.233 11.640 22.675 1.00 75.25 420 GLU A CA 1
ATOM 3337 C C . GLU A 1 420 ? -32.882 10.443 21.773 1.00 75.25 420 GLU A C 1
ATOM 3339 O O . GLU A 1 420 ? -33.156 10.474 20.575 1.00 75.25 420 GLU A O 1
ATOM 3344 N N . THR A 1 421 ? -32.328 9.369 22.348 1.00 68.31 421 THR A N 1
ATOM 3345 C CA . THR A 1 421 ? -31.983 8.132 21.622 1.00 68.31 421 THR A CA 1
ATOM 3346 C C . THR A 1 421 ? -33.149 7.148 21.477 1.00 68.31 421 THR A C 1
ATOM 3348 O O . THR A 1 421 ? -32.996 6.112 20.830 1.00 68.31 421 THR A O 1
ATOM 3351 N N . GLY A 1 422 ? -34.304 7.440 22.085 1.00 73.81 422 GLY A N 1
ATOM 3352 C CA . GLY A 1 422 ? -35.442 6.521 22.146 1.00 73.81 422 GLY A CA 1
ATOM 3353 C C . GLY A 1 422 ? -35.226 5.322 23.076 1.00 73.81 422 GLY A C 1
ATOM 3354 O O . GLY A 1 422 ? -35.867 4.294 22.881 1.00 73.81 422 GLY A O 1
ATOM 3355 N N . PHE A 1 423 ? -34.319 5.430 24.058 1.00 78.31 423 PHE A N 1
ATOM 3356 C CA . PHE A 1 423 ? -34.015 4.344 24.997 1.00 78.31 423 PHE A CA 1
ATOM 3357 C C . PHE A 1 423 ? -35.211 3.978 25.891 1.00 78.31 423 PHE A C 1
ATOM 3359 O O . PHE A 1 423 ? -35.370 2.805 26.226 1.00 78.31 423 PHE A O 1
ATOM 3366 N N . PHE A 1 424 ? -36.033 4.961 26.281 1.00 76.06 424 PHE A N 1
ATOM 3367 C CA . PHE A 1 424 ? -37.177 4.804 27.187 1.00 76.06 424 PHE A CA 1
ATOM 3368 C C . PHE A 1 424 ? -38.274 5.851 26.948 1.00 76.06 424 PHE A C 1
ATOM 3370 O O . PHE A 1 424 ? -37.970 6.903 26.333 1.00 76.06 424 PHE A O 1
#

Nearest PDB structures (foldseek):
  8v14-assembly1_B  TM=7.944E-01  e=1.997E-18  Caenorhabditis elegans
  1pv6-assembly2_B  TM=1.842E-01  e=1.993E+00  Escherichia coli

Radius of gyration: 33.8 Å; Cα contacts (8 Å, |Δi|>4): 545; chains: 1; bounding box: 95×36×90 Å

Foldseek 3Di:
DPDPPVVVVLLVLLVVQADAEAEDADDCQVCLPDAAEEEEEFAAEQCVVVVVCNVCVVRNPDDADEDQQADDPVCVVVSLVVLLVCCLPPCLVVVHRYYYDHQLSDHCVVCQVVQQVVCVVVVHDRFDLGGQGHCSNVLSLCVRQNDDDPPPVPPPDDDDDDDDDVVPVVVVVVVVSVVSSVPRHGHFKYKYKQKAWELSDDAYPCCSNPVPDHHTYIYIYIDMDGSVPQPSVDPVSNSVVSSVSSVVSSVVNVCRNCVLVDDDPDRDADDPQQRDADPVGDGHGPCQQCPPDQPDPVSVSVPPQVSLLSLFDDLVVQLVLLVVLCVVPHQCPCCLQQNPCCHRQNVSQVHSSNLSVLLNNQQALVSSCVSSVHDPVSSVSNVVLLVCLQVVPCDDDDDDSVADSVSSVSCNVNSVSCVVSVRD

Sequence (424 aa):
MVDNNMERENSMAILDSYKNFYEFGDDITQYCDSDRVLVMINHQSTADVPTLLAVLQNTMVNG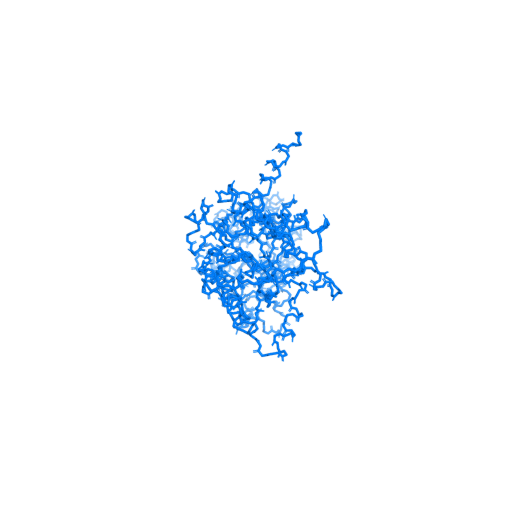CDVQMVTQGKATRHLEIDRLKEHLRNVFWERDRRWVILFPEGGFYYKRFESSQRYGRKNGFPYLEHVTLPRMGAVKAIMEEVGPRKEDEEGLIKTRSGSKLQLIKDTVGAIREKKYVKETRPPIKYVLDVTIAYPNGQPLSLATLCFGTRERCDIAVNYKMYNAEDVPFHDEEKLRDWMYNVYVEKDEIIRELVKGSKRTGPDAVPCPTWHPFQCPNGDCIPIKYLCDGSADCADEFDENRQMCTAATRPPVEETASFLKALLHAHGNDFLVKLFGPKAKDQLTGMGGIDQVAVSLSQSPTIESFGTEMKLTEEEVERMNMVLQSIISGVSGTSGGSSDLTPNEAADFRFFAQKLQETGFF

pLDDT: mean 72.78, std 17.38, range [28.91, 96.31]

Solvent-accessible surface area (backbone atoms only — not comparable to full-atom values): 24155 Å² total; per-residue (Å²): 138,79,66,72,61,61,56,51,52,53,49,50,50,48,56,70,38,46,63,50,79,48,77,47,74,55,86,59,76,84,51,53,84,81,54,25,34,39,36,40,32,71,42,66,37,71,25,53,60,62,52,47,51,62,70,40,53,85,53,55,78,69,55,75,44,81,56,81,70,77,86,48,97,92,43,57,68,59,53,51,52,49,48,50,50,44,45,58,64,44,38,58,68,69,64,43,33,36,41,43,39,49,40,48,55,54,46,28,86,82,38,39,68,63,32,51,54,52,22,65,75,72,73,47,80,90,60,90,78,51,49,73,63,50,59,68,63,58,38,49,46,42,76,74,45,26,61,77,68,85,74,73,82,72,79,81,82,84,83,90,83,87,76,91,71,79,46,55,64,55,50,46,53,49,48,48,54,50,46,50,53,74,74,46,85,44,29,52,29,34,37,40,38,40,74,35,38,58,84,76,54,59,55,40,47,67,38,42,76,65,54,78,53,82,59,48,57,36,39,37,38,36,45,77,40,55,33,80,75,52,48,62,91,39,72,65,54,30,47,53,52,53,48,50,54,50,50,53,46,27,49,52,42,47,49,52,49,50,54,66,67,57,92,55,100,76,72,71,76,49,54,90,79,21,51,38,68,37,96,89,70,48,59,41,37,67,84,48,48,56,66,85,53,74,77,34,99,81,34,54,40,53,27,76,76,53,51,36,47,82,59,43,65,53,43,69,57,42,30,51,47,54,51,49,49,31,71,74,66,34,50,49,48,53,24,75,52,64,30,82,48,19,36,69,50,21,51,70,47,66,20,54,64,47,46,18,44,42,66,40,66,36,69,30,51,66,51,34,22,58,76,58,68,46,53,72,70,47,38,53,51,29,48,54,42,47,52,36,43,66,71,63,60,86,76,84,89,90,76,86,65,82,59,51,76,68,60,32,55,76,44,27,66,59,43,47,46,41,42,76,32,58,27,102

Secondary structure (DSSP, 8-state):
---HHHHHHHHHHHHTTEEEEEEEES--GGGTTT--EEEEE----TTHHHHHHHHGGGT--S--EE------TTTHHHHHHHHHHHIIIIITTTT--EEEE-TT-S-HHHHHHHHHHHHHHHTPPP-SSS-PPPHHHHHHHHHHHSPPPGGGGGS-S-------SSHHHHHHHHHHHHHHHHHSPPP-EEEEEEEE-GGG-PPPHHHHHHT-S--EEEEEEEEEEETTTS-TTSHHHHHHHHHHHHHHHHHHHHHHHHHTT--SSSPPPPPTTS-EEPTTS-EE-GGGSSSSS--STTSGGG-TTTTTTTTSPPHHHHHHHHHHHHHHH-TTTTHHHH-GGGHHHHGGGT-HHHHHHHHHH-SSHHHHHHHTT--HHHHHHHHHHHHHHHHT----SSS-----HHHHHHHHHHHHHHHHTT--